Protein AF-B6QD78-F1 (afdb_monomer)

Organism: Talaromyces marneffei (strain ATCC 18224 / CBS 334.59 / QM 7333) (NCBI:txid441960)

Mean predicted aligned error: 14.7 Å

Radius of gyration: 25.16 Å; Cα contacts (8 Å, |Δi|>4): 391; chains: 1; bounding box: 84×37×62 Å

Structure (mmCIF, N/CA/C/O backbone):
data_AF-B6QD78-F1
#
_entry.id   AF-B6QD78-F1
#
loop_
_atom_site.group_PDB
_atom_site.id
_atom_site.type_symbol
_atom_site.label_atom_id
_atom_site.label_alt_id
_atom_site.label_comp_id
_atom_site.label_asym_id
_atom_site.label_entity_id
_atom_site.label_seq_id
_atom_site.pdbx_PDB_ins_code
_atom_site.Cartn_x
_atom_site.Cartn_y
_atom_site.Cartn_z
_atom_site.occupancy
_atom_site.B_iso_or_equiv
_atom_site.auth_seq_id
_atom_site.auth_comp_id
_atom_site.auth_asym_id
_atom_site.auth_atom_id
_atom_site.pdbx_PDB_model_num
ATOM 1 N N . MET A 1 1 ? -12.440 -14.877 -11.610 1.00 56.78 1 MET A N 1
ATOM 2 C CA . MET A 1 1 ? -11.998 -13.616 -10.978 1.00 56.78 1 MET A CA 1
ATOM 3 C C . MET A 1 1 ? -12.355 -12.505 -11.942 1.00 56.78 1 MET A C 1
ATOM 5 O O . MET A 1 1 ? -12.255 -12.747 -13.140 1.00 56.78 1 MET A O 1
ATOM 9 N N . SER A 1 2 ? -12.857 -11.377 -11.450 1.00 70.38 2 SER A N 1
ATOM 10 C CA . SER A 1 2 ? -13.214 -10.213 -12.270 1.00 70.38 2 SER A CA 1
ATOM 11 C C . SER A 1 2 ? -11.987 -9.721 -13.042 1.00 70.38 2 SER A C 1
ATOM 13 O O . SER A 1 2 ? -10.884 -9.752 -12.498 1.00 70.38 2 SER A O 1
ATOM 15 N N . SER A 1 3 ? -12.168 -9.298 -14.296 1.00 77.44 3 SER A N 1
ATOM 16 C CA . SER A 1 3 ? -11.103 -8.623 -15.050 1.00 77.44 3 SER A CA 1
ATOM 17 C C . SER A 1 3 ? -10.663 -7.363 -14.309 1.00 77.44 3 SER A C 1
ATOM 19 O O . SER A 1 3 ? -11.493 -6.714 -13.671 1.00 77.44 3 SER A O 1
ATOM 21 N N . LEU A 1 4 ? -9.379 -7.020 -14.403 1.00 81.19 4 LEU A N 1
ATOM 22 C CA . LEU A 1 4 ? -8.916 -5.690 -14.018 1.00 81.19 4 LEU A CA 1
ATOM 23 C C . LEU A 1 4 ? -9.192 -4.752 -15.201 1.00 81.19 4 LEU A C 1
ATOM 25 O O . LEU A 1 4 ? -8.947 -5.149 -16.335 1.00 81.19 4 LEU A O 1
ATOM 29 N N . ASP A 1 5 ? -9.720 -3.555 -14.956 1.00 80.12 5 ASP A N 1
ATOM 30 C CA . ASP A 1 5 ? -9.879 -2.505 -15.978 1.00 80.12 5 ASP A CA 1
ATOM 31 C C . ASP A 1 5 ? -8.697 -1.530 -15.875 1.00 80.12 5 ASP A C 1
ATOM 33 O O . ASP A 1 5 ? -8.872 -0.352 -15.582 1.00 80.12 5 ASP A O 1
ATOM 37 N N . LEU A 1 6 ? -7.470 -2.060 -15.989 1.00 82.56 6 LEU A N 1
ATOM 38 C CA . LEU A 1 6 ? -6.254 -1.247 -15.895 1.00 82.56 6 LEU A CA 1
ATOM 39 C C . LEU A 1 6 ? -6.146 -0.354 -17.126 1.00 82.56 6 LEU A C 1
ATOM 41 O O . LEU A 1 6 ? -5.948 -0.844 -18.241 1.00 82.56 6 LEU A O 1
ATOM 45 N N . ARG A 1 7 ? -6.240 0.953 -16.910 1.00 82.38 7 ARG A N 1
ATOM 46 C CA . ARG A 1 7 ? -6.116 1.967 -17.955 1.00 82.38 7 ARG A CA 1
ATOM 47 C C . ARG A 1 7 ? -5.254 3.127 -17.484 1.00 82.38 7 ARG A C 1
ATOM 49 O O . ARG A 1 7 ? -4.928 3.247 -16.304 1.00 82.38 7 ARG A O 1
ATOM 56 N N . ILE A 1 8 ? -4.863 3.970 -18.426 1.00 78.75 8 ILE A N 1
ATOM 57 C CA . ILE A 1 8 ? -4.278 5.271 -18.108 1.00 78.75 8 ILE A CA 1
ATOM 58 C C . ILE A 1 8 ? -5.459 6.226 -17.957 1.00 78.75 8 ILE A C 1
ATOM 60 O O . ILE A 1 8 ? -6.332 6.265 -18.819 1.00 78.75 8 ILE A O 1
ATOM 64 N N . LEU A 1 9 ? -5.548 6.887 -16.811 1.00 70.25 9 LEU A N 1
ATOM 65 C CA . LEU A 1 9 ? -6.674 7.727 -16.418 1.00 70.25 9 LEU A CA 1
ATOM 66 C C . LEU A 1 9 ? -6.659 9.075 -17.146 1.00 70.25 9 LEU A C 1
ATOM 68 O O . LEU A 1 9 ? -7.726 9.643 -17.362 1.00 70.25 9 LEU A O 1
ATOM 72 N N . ASP A 1 10 ? -5.480 9.549 -17.559 1.00 67.19 10 ASP A N 1
ATOM 73 C CA . ASP A 1 10 ? -5.314 10.698 -18.455 1.00 67.19 10 ASP A CA 1
ATOM 74 C C . ASP A 1 10 ? -4.843 10.235 -19.845 1.00 67.19 10 ASP A C 1
ATOM 76 O O . ASP A 1 10 ? -3.679 10.361 -20.220 1.00 67.19 10 ASP A O 1
ATOM 80 N N . ASP A 1 11 ? -5.752 9.618 -20.604 1.00 62.25 11 ASP A N 1
ATOM 81 C CA . ASP A 1 11 ? -5.495 9.137 -21.969 1.00 62.25 11 ASP A CA 1
ATOM 82 C C . ASP A 1 11 ? -5.741 10.202 -23.053 1.00 62.25 11 ASP A C 1
ATOM 84 O O . ASP A 1 11 ? -5.681 9.907 -24.250 1.00 62.25 11 ASP A O 1
ATOM 88 N N . THR A 1 12 ? -5.999 11.449 -22.641 1.00 55.09 12 THR A N 1
ATOM 89 C CA . THR A 1 12 ? -6.365 12.546 -23.547 1.00 55.09 12 THR A CA 1
ATOM 90 C C . THR A 1 12 ? -5.178 13.158 -24.297 1.00 55.09 12 THR A C 1
ATOM 92 O O . THR A 1 12 ? -5.379 13.956 -25.217 1.00 55.09 12 THR A O 1
ATOM 95 N N . ASP A 1 13 ? -3.951 12.758 -23.951 1.00 56.12 13 ASP A N 1
ATOM 96 C CA . ASP A 1 13 ? -2.705 13.250 -24.536 1.00 56.12 13 ASP A CA 1
ATOM 97 C C . ASP A 1 13 ? -2.011 12.171 -25.396 1.00 56.12 13 ASP A C 1
ATOM 99 O O . ASP A 1 13 ? -1.764 11.041 -24.965 1.00 56.12 13 ASP A O 1
ATOM 103 N N . ASP A 1 14 ? -1.601 12.546 -26.614 1.00 60.50 14 ASP A N 1
ATOM 104 C CA . ASP A 1 14 ? -0.802 11.719 -27.537 1.00 60.50 14 ASP A CA 1
ATOM 105 C C . ASP A 1 14 ? 0.555 11.280 -26.920 1.00 60.50 14 ASP A C 1
ATOM 107 O O . ASP A 1 14 ? 1.297 10.473 -27.496 1.00 60.50 14 ASP A O 1
ATOM 111 N N . SER A 1 15 ? 0.904 11.810 -25.742 1.00 63.06 15 SER A N 1
ATOM 112 C CA . SER A 1 15 ? 2.103 11.488 -24.970 1.00 63.06 15 SER A CA 1
ATOM 113 C C . SER A 1 15 ? 2.121 10.075 -24.371 1.00 63.06 15 SER A C 1
ATOM 115 O O . SER A 1 15 ? 3.210 9.524 -24.209 1.00 63.06 15 SER A O 1
ATOM 117 N N . VAL A 1 16 ? 0.970 9.430 -24.151 1.00 64.38 16 VAL A N 1
ATOM 118 C CA . VAL A 1 16 ? 0.870 8.090 -23.527 1.00 64.38 16 VAL A CA 1
ATOM 119 C C . VAL A 1 16 ? 1.657 7.007 -24.281 1.00 64.38 16 VAL A C 1
ATOM 121 O O . VAL A 1 16 ? 2.289 6.122 -23.691 1.00 64.38 16 VAL A O 1
ATOM 124 N N . ASN A 1 17 ? 1.648 7.085 -25.614 1.00 69.12 17 ASN A N 1
ATOM 125 C CA . ASN A 1 17 ? 2.371 6.163 -26.494 1.00 69.12 17 ASN A CA 1
ATOM 126 C C . ASN A 1 17 ? 3.716 6.724 -26.971 1.00 69.12 17 ASN A C 1
ATOM 128 O O . ASN A 1 17 ? 4.433 6.067 -27.736 1.00 69.12 17 ASN A O 1
ATOM 132 N N . LYS A 1 18 ? 4.078 7.936 -26.541 1.00 77.88 18 LYS A N 1
ATOM 133 C CA . LYS A 1 18 ? 5.330 8.570 -26.929 1.00 77.88 18 LYS A CA 1
ATOM 134 C C . LYS A 1 18 ? 6.486 7.823 -26.279 1.00 77.88 18 LYS A C 1
ATOM 136 O O . LYS A 1 18 ? 6.682 7.841 -25.069 1.00 77.88 18 LYS A O 1
ATOM 141 N N . VAL A 1 19 ? 7.290 7.183 -27.117 1.00 80.38 19 VAL A N 1
ATOM 142 C CA . VAL A 1 19 ? 8.517 6.529 -26.673 1.00 80.38 19 VAL A CA 1
ATOM 143 C C . VAL A 1 19 ? 9.616 7.581 -26.585 1.00 80.38 19 VAL A C 1
ATOM 145 O O . VAL A 1 19 ? 10.030 8.137 -27.604 1.00 80.38 19 VAL A O 1
ATOM 148 N N . ILE A 1 20 ? 10.102 7.847 -25.374 1.00 76.12 20 ILE A N 1
ATOM 149 C CA . ILE A 1 20 ? 11.312 8.645 -25.155 1.00 76.12 20 ILE A CA 1
ATOM 150 C C . ILE A 1 20 ? 12.409 7.670 -24.726 1.00 76.12 20 ILE A C 1
ATOM 152 O O . ILE A 1 20 ? 12.256 6.935 -23.755 1.00 76.12 20 ILE A O 1
ATOM 156 N N . GLY A 1 21 ? 13.514 7.602 -25.469 1.00 84.56 21 GLY A N 1
ATOM 157 C CA . GLY A 1 21 ? 14.507 6.546 -25.258 1.00 84.56 21 GLY A CA 1
ATOM 158 C C . GLY A 1 21 ? 13.891 5.157 -25.475 1.00 84.56 21 GLY A C 1
ATOM 159 O O . GLY A 1 21 ? 13.514 4.820 -26.597 1.00 84.56 21 GLY A O 1
ATOM 160 N N . ARG A 1 22 ? 13.789 4.353 -24.407 1.00 90.81 22 ARG A N 1
ATOM 161 C CA . ARG A 1 22 ? 13.167 3.012 -24.430 1.00 90.81 22 ARG A CA 1
ATOM 162 C C . ARG A 1 22 ? 11.838 2.931 -23.671 1.00 90.81 22 ARG A C 1
ATOM 164 O O . ARG A 1 22 ? 11.094 1.971 -23.876 1.00 90.81 22 ARG A O 1
ATOM 171 N N . TYR A 1 23 ? 11.539 3.929 -22.845 1.00 90.88 23 TYR A N 1
ATOM 172 C CA . TYR A 1 23 ? 10.386 3.949 -21.957 1.00 90.88 23 TYR A CA 1
ATOM 173 C C . TYR A 1 23 ? 9.146 4.560 -22.630 1.00 90.88 23 TYR A C 1
ATOM 175 O O . TYR A 1 23 ? 9.253 5.485 -23.439 1.00 90.88 23 TYR A O 1
ATOM 183 N N . SER A 1 24 ? 7.971 4.037 -22.278 1.00 90.62 24 SER A N 1
ATOM 184 C CA . SER A 1 24 ? 6.655 4.615 -22.581 1.00 90.62 24 SER A CA 1
ATOM 185 C C . SER A 1 24 ? 5.619 4.044 -21.616 1.00 90.62 24 SER A C 1
ATOM 187 O O . SER A 1 24 ? 5.622 2.824 -21.403 1.00 90.62 24 SER A O 1
ATOM 189 N N . ASP A 1 25 ? 4.698 4.873 -21.135 1.00 89.75 25 ASP A N 1
ATOM 190 C CA . ASP A 1 25 ? 3.673 4.454 -20.175 1.00 89.75 25 ASP A CA 1
ATOM 191 C C . ASP A 1 25 ? 2.744 3.384 -20.757 1.00 89.75 25 ASP A C 1
ATOM 193 O O . ASP A 1 25 ? 2.528 2.351 -20.124 1.00 89.75 25 ASP A O 1
ATOM 197 N N . GLY A 1 26 ? 2.318 3.525 -22.020 1.00 90.06 26 GLY A N 1
ATOM 198 C CA . GLY A 1 26 ? 1.477 2.523 -22.686 1.00 90.06 26 GLY A CA 1
ATOM 199 C C . GLY A 1 26 ? 2.085 1.110 -22.712 1.00 90.06 26 GLY A C 1
ATOM 200 O O . GLY A 1 26 ? 1.395 0.124 -22.453 1.00 90.06 26 GLY A O 1
ATOM 201 N N . LYS A 1 27 ? 3.402 0.980 -22.947 1.00 92.25 27 LYS A N 1
ATOM 202 C CA . LYS A 1 27 ? 4.080 -0.333 -22.887 1.00 92.25 27 LYS A CA 1
ATOM 203 C C . LYS A 1 27 ? 4.168 -0.874 -21.464 1.00 92.25 27 LYS A C 1
ATOM 205 O O . LYS A 1 27 ? 4.019 -2.079 -21.273 1.00 92.25 27 LYS A O 1
ATOM 210 N N . ALA A 1 28 ? 4.438 -0.012 -20.485 1.00 94.25 28 ALA A N 1
ATOM 211 C CA . ALA A 1 28 ? 4.500 -0.416 -19.088 1.00 94.25 28 ALA A CA 1
ATOM 212 C C . ALA A 1 28 ? 3.133 -0.924 -18.607 1.00 94.25 28 ALA A C 1
ATOM 214 O O . ALA A 1 28 ? 3.073 -2.014 -18.036 1.00 94.25 28 ALA A O 1
ATOM 215 N N . VAL A 1 29 ? 2.039 -0.226 -18.933 1.00 94.00 29 VAL A N 1
ATOM 216 C CA . VAL A 1 29 ? 0.671 -0.682 -18.637 1.00 94.00 29 VAL A CA 1
ATOM 217 C C . VAL A 1 29 ? 0.359 -1.999 -19.327 1.00 94.00 29 VAL A C 1
ATOM 219 O O . VAL A 1 29 ? -0.143 -2.905 -18.674 1.00 94.00 29 VAL A O 1
ATOM 222 N N . GLU A 1 30 ? 0.714 -2.174 -20.600 1.00 94.06 30 GLU A N 1
ATOM 223 C CA . GLU A 1 30 ? 0.465 -3.444 -21.293 1.00 94.06 30 GLU A CA 1
ATOM 224 C C . GLU A 1 30 ? 1.210 -4.624 -20.643 1.00 94.06 30 GLU A C 1
ATOM 226 O O . GLU A 1 30 ? 0.656 -5.716 -20.503 1.00 94.06 30 GLU A O 1
ATOM 231 N N . ILE A 1 31 ? 2.449 -4.417 -20.181 1.00 96.69 31 ILE A N 1
ATOM 232 C CA . ILE A 1 31 ? 3.187 -5.440 -19.425 1.00 96.69 31 ILE A CA 1
ATOM 233 C C . ILE A 1 31 ? 2.500 -5.723 -18.086 1.00 96.69 31 ILE A C 1
ATOM 235 O O . ILE A 1 31 ? 2.335 -6.890 -17.718 1.00 96.69 31 ILE A O 1
ATOM 239 N N . LEU A 1 32 ? 2.080 -4.681 -17.362 1.00 96.38 32 LEU A N 1
ATOM 240 C CA . LEU A 1 32 ? 1.350 -4.832 -16.105 1.00 96.38 32 LEU A CA 1
ATOM 241 C C . LEU A 1 32 ? 0.026 -5.563 -16.317 1.00 96.38 32 LEU A C 1
ATOM 243 O O . LEU A 1 32 ? -0.283 -6.453 -15.538 1.00 96.38 32 LEU A O 1
ATOM 247 N N . ARG A 1 33 ? -0.706 -5.276 -17.391 1.00 94.88 33 ARG A N 1
ATOM 248 C CA . ARG A 1 33 ? -1.962 -5.932 -17.757 1.00 94.88 33 ARG A CA 1
ATOM 249 C C . ARG A 1 33 ? -1.754 -7.422 -18.013 1.00 94.88 33 ARG A C 1
ATOM 251 O O . ARG A 1 33 ? -2.341 -8.255 -17.325 1.00 94.88 33 ARG A O 1
ATOM 258 N N . ARG A 1 34 ? -0.815 -7.765 -18.900 1.00 96.06 34 ARG A N 1
ATOM 259 C CA . ARG A 1 34 ? -0.434 -9.154 -19.212 1.00 96.06 34 ARG A CA 1
ATOM 260 C C . ARG A 1 34 ? 0.123 -9.929 -18.020 1.00 96.06 34 ARG A C 1
ATOM 262 O O . ARG A 1 34 ? 0.095 -11.156 -18.022 1.00 96.06 34 ARG A O 1
ATOM 269 N N . TYR A 1 35 ? 0.639 -9.241 -17.005 1.00 97.25 35 TYR A N 1
ATOM 270 C CA . TYR A 1 35 ? 1.052 -9.865 -15.755 1.00 97.25 35 TYR A CA 1
ATOM 271 C C . TYR A 1 35 ? -0.107 -9.974 -14.751 1.00 97.25 35 TYR A C 1
ATOM 273 O O . TYR A 1 35 ? -0.337 -11.047 -14.199 1.00 97.25 35 TYR A O 1
ATOM 281 N N . LEU A 1 36 ? -0.840 -8.897 -14.474 1.00 95.88 36 LEU A N 1
ATOM 282 C CA . LEU A 1 36 ? -1.764 -8.775 -13.344 1.00 95.88 36 LEU A CA 1
ATOM 283 C C . LEU A 1 36 ? -3.167 -9.317 -13.625 1.00 95.88 36 LEU A C 1
ATOM 285 O O . LEU A 1 36 ? -3.798 -9.809 -12.682 1.00 95.88 36 LEU A O 1
ATOM 289 N N . GLU A 1 37 ? -3.639 -9.274 -14.874 1.00 91.94 37 GLU A N 1
ATOM 290 C CA . GLU A 1 37 ? -4.981 -9.737 -15.234 1.00 91.94 37 GLU A CA 1
ATOM 291 C C . GLU A 1 37 ? -5.170 -11.243 -14.982 1.00 91.94 37 GLU A C 1
ATOM 293 O O . GLU A 1 37 ? -4.235 -12.044 -15.133 1.00 91.94 37 GLU A O 1
ATOM 298 N N . PRO A 1 38 ? -6.391 -11.674 -14.617 1.00 85.56 38 PRO A N 1
ATOM 299 C CA . PRO A 1 38 ? -6.733 -13.089 -14.603 1.00 85.56 38 PRO A CA 1
ATOM 300 C C . PRO A 1 38 ? -6.593 -13.688 -16.011 1.00 85.56 38 PRO A C 1
ATOM 302 O O . PRO A 1 38 ? -7.340 -13.333 -16.915 1.00 85.56 38 PRO A O 1
ATOM 305 N N . GLY A 1 39 ? -5.654 -14.618 -16.193 1.00 84.88 39 GLY A N 1
ATOM 306 C CA . GLY A 1 39 ? -5.358 -15.207 -17.507 1.00 84.88 39 GLY A CA 1
ATOM 307 C C . GLY A 1 39 ? -4.251 -14.496 -18.289 1.00 84.88 39 GLY A C 1
ATOM 308 O O . GLY A 1 39 ? -3.995 -14.875 -19.429 1.00 84.88 39 GLY A O 1
ATOM 309 N N . GLY A 1 40 ? -3.580 -13.518 -17.674 1.00 90.25 40 GLY A N 1
ATOM 310 C CA . GLY A 1 40 ? -2.341 -12.952 -18.191 1.00 90.25 40 GLY A CA 1
ATOM 311 C C . GLY A 1 40 ? -1.277 -14.023 -18.463 1.00 90.25 40 GLY A C 1
ATOM 312 O O . GLY A 1 40 ? -1.204 -15.042 -17.769 1.00 90.25 40 GLY A O 1
ATOM 313 N N . ASP A 1 41 ? -0.468 -13.802 -19.494 1.00 95.06 41 ASP A N 1
ATOM 314 C CA . ASP A 1 41 ? 0.487 -14.774 -20.028 1.00 95.06 41 ASP A CA 1
ATOM 315 C C . ASP A 1 41 ? 1.927 -14.555 -19.545 1.00 95.06 41 ASP A C 1
ATOM 317 O O . ASP A 1 41 ? 2.787 -15.398 -19.794 1.00 95.06 41 ASP A O 1
ATOM 321 N N . LEU A 1 42 ? 2.202 -13.455 -18.835 1.00 97.50 42 LEU A N 1
ATOM 322 C CA . LEU A 1 42 ? 3.537 -13.167 -18.322 1.00 97.50 42 LEU A CA 1
ATOM 323 C C . LEU A 1 42 ? 3.755 -13.756 -16.930 1.00 97.50 42 LEU A C 1
ATOM 325 O O . LEU A 1 42 ? 3.010 -13.502 -15.978 1.00 97.50 42 LEU A O 1
ATOM 329 N N . SER A 1 43 ? 4.871 -14.465 -16.771 1.00 97.12 43 SER A N 1
ATOM 330 C CA . SER A 1 43 ? 5.432 -14.729 -15.453 1.00 97.12 43 SER A CA 1
ATOM 331 C C . SER A 1 43 ? 6.001 -13.447 -14.844 1.00 97.12 43 SER A C 1
ATOM 333 O O . SER A 1 43 ? 6.375 -12.493 -15.526 1.00 97.12 43 SER A O 1
ATOM 335 N N . ILE A 1 44 ? 6.150 -13.441 -13.522 1.00 97.12 44 ILE A N 1
ATOM 336 C CA . ILE A 1 44 ? 6.790 -12.329 -12.817 1.00 97.12 44 ILE A CA 1
ATOM 337 C C . ILE A 1 44 ? 8.241 -12.091 -13.280 1.00 97.12 44 ILE A C 1
ATOM 339 O O . ILE A 1 44 ? 8.680 -10.951 -13.291 1.00 97.12 44 ILE A O 1
ATOM 343 N N . GLY A 1 45 ? 8.978 -13.131 -13.694 1.00 97.50 45 GLY A N 1
ATOM 344 C CA . GLY A 1 45 ? 10.344 -12.976 -14.209 1.00 97.50 45 GLY A CA 1
ATOM 345 C C . GLY A 1 45 ? 10.382 -12.291 -15.575 1.00 97.50 45 GLY A C 1
ATOM 346 O O . GLY A 1 45 ? 11.209 -11.408 -15.797 1.00 97.50 45 GLY A O 1
ATOM 347 N N . GLU A 1 46 ? 9.456 -12.651 -16.465 1.00 98.12 46 GLU A N 1
ATOM 348 C CA . GLU A 1 46 ? 9.316 -12.012 -17.777 1.00 98.12 46 GLU A CA 1
ATOM 349 C C . GLU A 1 46 ? 8.846 -10.565 -17.639 1.00 98.12 46 GLU A C 1
ATOM 351 O O . GLU A 1 46 ? 9.444 -9.680 -18.243 1.00 98.12 46 GLU A O 1
ATOM 356 N N . ALA A 1 47 ? 7.848 -10.303 -16.789 1.00 98.12 47 ALA A N 1
ATOM 357 C CA . ALA A 1 47 ? 7.376 -8.949 -16.512 1.00 98.12 47 ALA A CA 1
ATOM 358 C C . ALA A 1 47 ? 8.483 -8.066 -15.910 1.00 98.12 47 ALA A C 1
ATOM 360 O O . ALA A 1 47 ? 8.691 -6.949 -16.377 1.00 98.12 47 ALA A O 1
ATOM 361 N N . THR A 1 48 ? 9.244 -8.576 -14.927 1.00 97.69 48 THR A N 1
ATOM 362 C CA . THR A 1 48 ? 10.405 -7.863 -14.364 1.00 97.69 48 THR A CA 1
ATOM 363 C C . THR A 1 48 ? 11.414 -7.518 -15.452 1.00 97.69 48 THR A C 1
ATOM 365 O O . THR A 1 48 ? 11.848 -6.374 -15.521 1.00 97.69 48 THR A O 1
ATOM 368 N N . LYS A 1 49 ? 11.772 -8.481 -16.310 1.00 97.19 49 LYS A N 1
ATOM 369 C CA . LYS A 1 49 ? 12.748 -8.258 -17.378 1.00 97.19 49 LYS A CA 1
ATOM 370 C C . LYS A 1 49 ? 12.260 -7.219 -18.389 1.00 97.19 49 LYS A C 1
ATOM 372 O O . LYS A 1 49 ? 13.009 -6.314 -18.726 1.00 97.19 49 LYS A O 1
ATOM 377 N N . LEU A 1 50 ? 11.013 -7.331 -18.847 1.00 97.62 50 LEU A N 1
ATOM 378 C CA . LEU A 1 50 ? 10.447 -6.406 -19.830 1.00 97.62 50 LEU A CA 1
ATOM 379 C C . LEU A 1 50 ? 10.382 -4.971 -19.296 1.00 97.62 50 LEU A C 1
ATOM 381 O O . LEU A 1 50 ? 10.686 -4.043 -20.037 1.00 97.62 50 LEU A O 1
ATOM 385 N N . ILE A 1 51 ? 10.026 -4.787 -18.021 1.00 96.69 51 ILE A N 1
ATOM 386 C CA . ILE A 1 51 ? 10.056 -3.466 -17.381 1.00 96.69 51 ILE A CA 1
ATOM 387 C C . ILE A 1 51 ? 11.499 -2.972 -17.256 1.00 96.69 51 ILE A C 1
ATOM 389 O O . ILE A 1 51 ? 11.795 -1.868 -17.702 1.00 96.69 51 ILE A O 1
ATOM 393 N N . ASP A 1 52 ? 12.409 -3.789 -16.719 1.00 95.38 52 ASP A N 1
ATOM 394 C CA . ASP A 1 52 ? 13.816 -3.413 -16.547 1.00 95.38 52 ASP A CA 1
ATOM 395 C C . ASP A 1 52 ? 14.488 -3.002 -17.867 1.00 95.38 52 ASP A C 1
ATOM 397 O O . ASP A 1 52 ? 15.195 -1.994 -17.918 1.00 95.38 52 ASP A O 1
ATOM 401 N N . ASP A 1 53 ? 14.240 -3.739 -18.952 1.00 95.44 53 ASP A N 1
ATOM 402 C CA . ASP A 1 53 ? 14.799 -3.477 -20.284 1.00 95.44 53 ASP A CA 1
ATOM 403 C C . ASP A 1 53 ? 14.366 -2.104 -20.842 1.00 95.44 53 ASP A C 1
ATOM 405 O O . ASP A 1 53 ? 15.110 -1.476 -21.607 1.00 95.44 53 ASP A O 1
ATOM 409 N N . MET A 1 54 ? 13.192 -1.603 -20.438 1.00 94.62 54 MET A N 1
ATOM 410 C CA . MET A 1 54 ? 12.692 -0.284 -20.840 1.00 94.62 54 MET A CA 1
ATOM 411 C C . MET A 1 54 ? 13.266 0.865 -20.013 1.00 94.62 54 MET A C 1
ATOM 413 O O . MET A 1 54 ? 13.324 1.987 -20.517 1.00 94.62 54 MET A O 1
ATOM 417 N N . LEU A 1 55 ? 13.677 0.612 -18.769 1.00 92.62 55 LEU A N 1
ATOM 418 C CA . LEU A 1 55 ? 14.167 1.662 -17.881 1.00 92.62 55 LEU A CA 1
ATOM 419 C C . LEU A 1 55 ? 15.532 2.212 -18.343 1.00 92.62 55 LEU A C 1
ATOM 421 O O . LEU A 1 55 ? 16.355 1.475 -18.917 1.00 92.62 55 LEU A O 1
ATOM 425 N N . PRO A 1 56 ? 15.792 3.512 -18.113 1.00 91.44 56 PRO A N 1
ATOM 426 C CA . PRO A 1 56 ? 17.092 4.108 -18.385 1.00 91.44 56 PRO A CA 1
ATOM 427 C C . PRO A 1 56 ? 18.166 3.500 -17.478 1.00 91.44 56 PRO A C 1
ATOM 429 O O . PRO A 1 56 ? 17.919 3.129 -16.331 1.00 91.44 56 PRO A O 1
ATOM 432 N N . SER A 1 57 ? 19.380 3.390 -18.003 1.00 88.88 57 SER A N 1
ATOM 433 C CA . SER A 1 57 ? 20.557 2.992 -17.237 1.00 88.88 57 SER A CA 1
ATOM 434 C C . SER A 1 57 ? 21.116 4.185 -16.444 1.00 88.88 57 SER A C 1
ATOM 436 O O . SER A 1 57 ? 20.852 5.341 -16.788 1.00 88.88 57 SER A O 1
ATOM 438 N N . PRO A 1 58 ? 21.923 3.960 -15.390 1.00 83.31 58 PRO A N 1
ATOM 439 C CA . PRO A 1 58 ? 22.476 5.049 -14.578 1.00 83.31 58 PRO A CA 1
ATOM 440 C C . PRO A 1 58 ? 23.334 6.067 -15.351 1.00 83.31 58 PRO A C 1
ATOM 442 O O . PRO A 1 58 ? 23.497 7.203 -14.907 1.00 83.31 58 PRO A O 1
ATOM 445 N N . ASP A 1 59 ? 23.898 5.677 -16.494 1.00 84.25 59 ASP A N 1
ATOM 446 C CA . ASP A 1 59 ? 24.662 6.541 -17.397 1.00 84.25 59 ASP A CA 1
ATOM 447 C C . ASP A 1 59 ? 23.782 7.420 -18.305 1.00 84.25 59 ASP A C 1
ATOM 449 O O . ASP A 1 59 ? 24.235 8.471 -18.756 1.00 84.25 59 ASP A O 1
ATOM 453 N N . GLU A 1 60 ? 22.507 7.072 -18.495 1.00 87.00 60 GLU A N 1
ATOM 454 C CA . GLU A 1 60 ? 21.536 7.815 -19.309 1.00 87.00 60 GLU A CA 1
ATOM 455 C C . GLU A 1 60 ? 20.834 8.914 -18.490 1.00 87.00 60 GLU A C 1
ATOM 457 O O . GLU A 1 60 ? 19.608 8.951 -18.385 1.00 87.00 60 GLU A O 1
ATOM 462 N N . ARG A 1 61 ? 21.616 9.819 -17.884 1.00 82.12 61 ARG A N 1
ATOM 463 C CA . ARG A 1 61 ? 21.119 10.831 -16.925 1.00 82.12 61 ARG A CA 1
ATOM 464 C C . ARG A 1 61 ? 19.995 11.714 -17.464 1.00 82.12 61 ARG A C 1
ATOM 466 O O . ARG A 1 61 ? 19.057 12.011 -16.732 1.00 82.12 61 ARG A O 1
ATOM 473 N N . ASP A 1 62 ? 20.055 12.086 -18.741 1.00 86.50 62 ASP A N 1
ATOM 474 C CA . ASP A 1 62 ? 19.032 12.923 -19.386 1.00 86.50 62 ASP A CA 1
ATOM 475 C C . ASP A 1 62 ? 17.658 12.229 -19.466 1.00 86.50 62 ASP A C 1
ATOM 477 O O . ASP A 1 62 ? 16.649 12.876 -19.737 1.00 86.50 62 ASP A O 1
ATOM 481 N N . LEU A 1 63 ? 17.605 10.915 -19.219 1.00 87.50 63 LEU A N 1
ATOM 482 C CA . LEU A 1 63 ? 16.392 10.101 -19.219 1.00 87.50 63 LEU A CA 1
ATOM 483 C C . LEU A 1 63 ? 15.913 9.727 -17.806 1.00 87.50 63 LEU A C 1
ATOM 485 O O . LEU A 1 63 ? 14.894 9.057 -17.682 1.00 87.50 63 LEU A O 1
ATOM 489 N N . HIS A 1 64 ? 16.589 10.150 -16.728 1.00 84.75 64 HIS A N 1
ATOM 490 C CA . HIS A 1 64 ? 16.252 9.725 -15.352 1.00 84.75 64 HIS A CA 1
ATOM 491 C C . HIS A 1 64 ? 14.862 10.165 -14.882 1.00 84.75 64 HIS A C 1
ATOM 493 O O . HIS A 1 64 ? 14.263 9.484 -14.055 1.00 84.75 64 HIS A O 1
ATOM 499 N N . PHE A 1 65 ? 14.284 11.214 -15.475 1.00 83.69 65 PHE A N 1
ATOM 500 C CA . PHE A 1 65 ? 12.887 11.590 -15.225 1.00 83.69 65 PHE A CA 1
ATOM 501 C C . PHE A 1 65 ? 11.898 10.436 -15.501 1.00 83.69 65 PHE A C 1
ATOM 503 O O . PHE A 1 65 ? 10.832 10.377 -14.897 1.00 83.69 65 PHE A O 1
ATOM 510 N N . GLN A 1 66 ? 12.265 9.470 -16.354 1.00 88.31 66 GLN A N 1
ATOM 511 C CA . GLN A 1 66 ? 11.457 8.283 -16.655 1.00 88.31 66 GLN A CA 1
ATOM 512 C C . GLN A 1 66 ? 11.292 7.344 -15.457 1.00 88.31 66 GLN A C 1
ATOM 514 O O . GLN A 1 66 ? 10.301 6.622 -15.391 1.00 88.31 66 GLN A O 1
ATOM 519 N N . LEU A 1 67 ? 12.231 7.355 -14.505 1.00 89.12 67 LEU A N 1
ATOM 520 C CA . LEU A 1 67 ? 12.095 6.602 -13.256 1.00 89.12 67 LEU A CA 1
ATOM 521 C C . LEU A 1 67 ? 10.976 7.192 -12.388 1.00 89.12 67 LEU A C 1
ATOM 523 O O . LEU A 1 67 ? 10.198 6.446 -11.796 1.00 89.12 67 LEU A O 1
ATOM 527 N N . GLY A 1 68 ? 10.865 8.526 -12.370 1.00 86.62 68 GLY A N 1
ATOM 528 C CA . GLY A 1 68 ? 9.750 9.245 -11.753 1.00 86.62 68 GLY A CA 1
ATOM 529 C C . GLY A 1 68 ? 8.423 8.932 -12.445 1.00 86.62 68 GLY A C 1
ATOM 530 O O . GLY A 1 68 ? 7.481 8.521 -11.776 1.00 86.62 68 GLY A O 1
ATOM 531 N N . ASN A 1 69 ? 8.375 9.007 -13.782 1.00 88.69 69 ASN A N 1
ATOM 532 C CA . ASN A 1 69 ? 7.172 8.663 -14.555 1.00 88.69 69 ASN A CA 1
ATOM 533 C C . ASN A 1 69 ? 6.705 7.228 -14.284 1.00 88.69 69 ASN A C 1
ATOM 535 O O . ASN A 1 69 ? 5.529 7.005 -14.011 1.00 88.69 69 ASN A O 1
ATOM 539 N N . PHE A 1 70 ? 7.630 6.262 -14.283 1.00 91.56 70 PHE A N 1
ATOM 540 C CA . PHE A 1 70 ? 7.312 4.879 -13.931 1.00 91.56 70 PHE A CA 1
ATOM 541 C C . PHE A 1 70 ? 6.776 4.756 -12.502 1.00 91.56 70 PHE A C 1
ATOM 543 O O . PHE A 1 70 ? 5.887 3.942 -12.240 1.00 91.56 70 PHE A O 1
ATOM 550 N N . GLY A 1 71 ? 7.292 5.566 -11.576 1.00 91.62 71 GLY A N 1
ATOM 551 C CA . GLY A 1 71 ? 6.796 5.610 -10.211 1.00 91.62 71 GLY A CA 1
ATOM 552 C C . GLY A 1 71 ? 5.367 6.141 -10.106 1.00 91.62 71 GLY A C 1
ATOM 553 O O . GLY A 1 71 ? 4.530 5.479 -9.495 1.00 91.62 71 GLY A O 1
ATOM 554 N N . CYS A 1 72 ? 5.062 7.258 -10.767 1.00 90.25 72 CYS A N 1
ATOM 555 C CA . CYS A 1 72 ? 3.704 7.803 -10.852 1.00 90.25 72 CYS A CA 1
ATOM 556 C C . CYS A 1 72 ? 2.740 6.804 -11.503 1.00 90.25 72 CYS A C 1
ATOM 558 O O . CYS A 1 72 ? 1.702 6.491 -10.924 1.00 90.25 72 CYS A O 1
ATOM 560 N N . LEU A 1 73 ? 3.125 6.214 -12.640 1.00 92.19 73 LEU A N 1
ATOM 561 C CA . LEU A 1 73 ? 2.327 5.196 -13.323 1.00 92.19 73 LEU A CA 1
ATOM 562 C C . LEU A 1 73 ? 2.057 3.994 -12.412 1.00 92.19 73 LEU A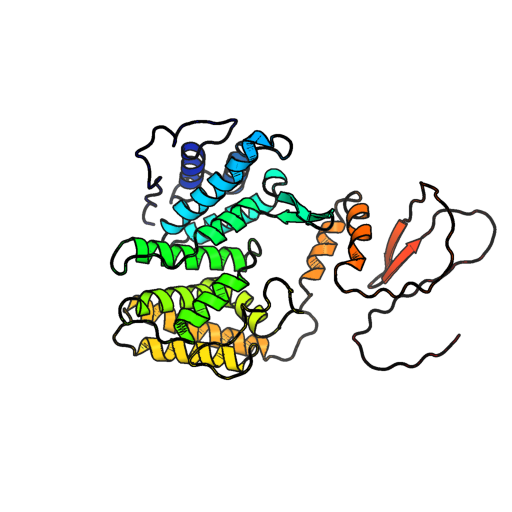 C 1
ATOM 564 O O . LEU A 1 73 ? 0.953 3.464 -12.369 1.00 92.19 73 LEU A O 1
ATOM 568 N N . THR A 1 74 ? 3.056 3.556 -11.646 1.00 93.81 74 THR A N 1
ATOM 569 C CA . THR A 1 74 ? 2.897 2.448 -10.699 1.00 93.81 74 THR A CA 1
ATOM 570 C C . THR A 1 74 ? 1.801 2.737 -9.672 1.00 93.81 74 THR A C 1
ATOM 572 O O . THR A 1 74 ? 0.994 1.852 -9.384 1.00 93.81 74 THR A O 1
ATOM 575 N N . LEU A 1 75 ? 1.747 3.959 -9.138 1.00 92.94 75 LEU A N 1
ATOM 576 C CA . LEU A 1 75 ? 0.715 4.377 -8.186 1.00 92.94 75 LEU A CA 1
ATOM 577 C C . LEU A 1 75 ? -0.650 4.498 -8.867 1.00 92.94 75 LEU A C 1
ATOM 579 O O . LEU A 1 75 ? -1.635 3.951 -8.372 1.00 92.94 75 LEU A O 1
ATOM 583 N N . GLU A 1 76 ? -0.691 5.086 -10.059 1.00 92.12 76 GLU A N 1
ATOM 584 C CA . GLU A 1 76 ? -1.899 5.187 -10.874 1.00 92.12 76 GLU A CA 1
ATOM 585 C C . GLU A 1 76 ? -2.520 3.817 -11.193 1.00 92.12 76 GLU A C 1
ATOM 587 O O . GLU A 1 76 ? -3.740 3.653 -11.172 1.00 92.12 76 GLU A O 1
ATOM 592 N N . GLN A 1 77 ? -1.701 2.801 -11.461 1.00 94.31 77 GLN A N 1
ATOM 593 C CA . GLN A 1 77 ? -2.196 1.441 -11.673 1.00 94.31 77 GLN A CA 1
ATOM 594 C C . GLN A 1 77 ? -2.581 0.767 -10.350 1.00 94.31 77 GLN A C 1
ATOM 596 O O . GLN A 1 77 ? -3.544 0.005 -10.298 1.00 94.31 77 GLN A O 1
ATOM 601 N N . ALA A 1 78 ? -1.864 1.043 -9.258 1.00 95.12 78 ALA A N 1
ATOM 602 C CA . ALA A 1 78 ? -2.150 0.449 -7.956 1.00 95.12 78 ALA A CA 1
ATOM 603 C C . ALA A 1 78 ? -3.501 0.895 -7.376 1.00 95.12 78 ALA A C 1
ATOM 605 O O . ALA A 1 78 ? -4.202 0.063 -6.796 1.00 95.12 78 ALA A O 1
ATOM 606 N N . GLN A 1 79 ? -3.888 2.162 -7.561 1.00 93.12 79 GLN A N 1
ATOM 607 C CA . GLN A 1 79 ? -5.175 2.680 -7.080 1.00 93.12 79 GLN A CA 1
ATOM 608 C C . GLN A 1 79 ? -6.383 2.049 -7.785 1.00 93.12 79 GLN A C 1
ATOM 610 O O . GLN A 1 79 ? -7.446 1.910 -7.183 1.00 93.12 79 GLN A O 1
ATOM 615 N N . GLN A 1 80 ? -6.214 1.610 -9.035 1.00 93.94 80 GLN A N 1
ATOM 616 C CA . GLN A 1 80 ? -7.264 0.957 -9.823 1.00 93.94 80 GLN A CA 1
ATOM 617 C C . GLN A 1 80 ? -7.486 -0.510 -9.423 1.00 93.94 80 GLN A C 1
ATOM 619 O O . GLN A 1 80 ? -8.497 -1.108 -9.789 1.00 93.94 80 GLN A O 1
ATOM 624 N N . ILE A 1 81 ? -6.559 -1.116 -8.674 1.00 95.94 81 ILE A N 1
ATOM 625 C CA . ILE A 1 81 ? -6.674 -2.506 -8.225 1.00 95.94 81 ILE A CA 1
ATOM 626 C C . ILE A 1 81 ? -7.332 -2.523 -6.840 1.00 95.94 81 ILE A C 1
ATOM 628 O O . ILE A 1 81 ? -6.718 -2.031 -5.889 1.00 95.94 81 ILE A O 1
ATOM 632 N N . PRO A 1 82 ? -8.517 -3.149 -6.682 1.00 95.88 82 PRO A N 1
ATOM 633 C CA . PRO A 1 82 ? -9.180 -3.247 -5.388 1.00 95.88 82 PRO A CA 1
ATOM 634 C C . PRO A 1 82 ? -8.275 -3.861 -4.320 1.00 95.88 82 PRO A C 1
ATOM 636 O O . PRO A 1 82 ? -7.551 -4.829 -4.584 1.00 95.88 82 PRO A O 1
ATOM 639 N N . TYR A 1 83 ? -8.340 -3.327 -3.101 1.00 96.12 83 TYR A N 1
ATOM 640 C CA . TYR A 1 83 ? -7.449 -3.729 -2.015 1.00 96.12 83 TYR A CA 1
ATOM 641 C C . TYR A 1 83 ? -7.548 -5.210 -1.628 1.00 96.12 83 TYR A C 1
ATOM 643 O O . TYR A 1 83 ? -6.616 -5.769 -1.048 1.00 96.12 83 TYR A O 1
ATOM 651 N N . ASP A 1 84 ? -8.674 -5.861 -1.901 1.00 94.94 84 ASP A N 1
ATOM 652 C CA . ASP A 1 84 ? -8.925 -7.273 -1.625 1.00 94.94 84 ASP A CA 1
ATOM 653 C C . ASP A 1 84 ? -8.585 -8.179 -2.819 1.00 94.94 84 ASP A C 1
ATOM 655 O O . ASP A 1 84 ? -8.536 -9.406 -2.684 1.00 94.94 84 ASP A O 1
ATOM 659 N N . HIS A 1 85 ? -8.275 -7.593 -3.978 1.00 95.88 85 HIS A N 1
ATOM 660 C CA . HIS A 1 85 ? -7.937 -8.338 -5.174 1.00 95.88 85 HIS A CA 1
ATOM 661 C C . HIS A 1 85 ? -6.497 -8.888 -5.098 1.00 95.88 85 HIS A C 1
ATOM 663 O O . HIS A 1 85 ? -5.540 -8.137 -4.872 1.00 95.88 85 HIS A O 1
ATOM 669 N N . PRO A 1 86 ? -6.264 -10.189 -5.373 1.00 94.38 86 PRO A N 1
ATOM 670 C CA . PRO A 1 86 ? -4.927 -10.788 -5.282 1.00 94.38 86 PRO A CA 1
ATOM 671 C C . PRO A 1 86 ? -3.866 -10.152 -6.187 1.00 94.38 86 PRO A C 1
ATOM 673 O O . PRO A 1 86 ? -2.671 -10.249 -5.892 1.00 94.38 86 PRO A O 1
ATOM 676 N N . ALA A 1 87 ? -4.275 -9.477 -7.266 1.00 96.69 87 ALA A N 1
ATOM 677 C CA . ALA A 1 87 ? -3.348 -8.740 -8.124 1.00 96.69 87 ALA A CA 1
ATOM 678 C C . ALA A 1 87 ? -2.585 -7.641 -7.374 1.00 96.69 87 ALA A C 1
ATOM 680 O O . ALA A 1 87 ? -1.430 -7.406 -7.709 1.00 96.69 87 ALA A O 1
ATOM 681 N N . GLN A 1 88 ? -3.151 -7.042 -6.322 1.00 95.56 88 GLN A N 1
ATOM 682 C CA . GLN A 1 88 ? -2.475 -5.970 -5.591 1.00 95.56 88 GLN A CA 1
ATOM 683 C C . GLN A 1 88 ? -1.189 -6.476 -4.910 1.00 95.56 88 GLN A C 1
ATOM 685 O O . GLN A 1 88 ? -0.123 -5.873 -5.026 1.00 95.56 88 GLN A O 1
ATOM 690 N N . MET A 1 89 ? -1.238 -7.661 -4.287 1.00 96.31 89 MET A N 1
ATOM 691 C CA . MET A 1 89 ? -0.043 -8.312 -3.729 1.00 96.31 89 MET A CA 1
ATOM 692 C C . MET A 1 89 ? 0.896 -8.844 -4.825 1.00 96.31 89 MET A C 1
ATOM 694 O O . MET A 1 89 ? 2.118 -8.796 -4.676 1.00 96.31 89 MET A O 1
ATOM 698 N N . ARG A 1 90 ? 0.359 -9.345 -5.948 1.00 97.00 90 ARG A N 1
ATOM 699 C CA . ARG A 1 90 ? 1.192 -9.751 -7.098 1.00 97.00 90 ARG A CA 1
ATOM 700 C C . ARG A 1 90 ? 1.981 -8.573 -7.663 1.00 97.00 90 ARG A C 1
ATOM 702 O O . ARG A 1 90 ? 3.132 -8.770 -8.057 1.00 97.00 90 ARG A O 1
ATOM 709 N N . PHE A 1 91 ? 1.383 -7.385 -7.676 1.00 97.81 91 PHE A N 1
ATOM 710 C CA . PHE A 1 91 ? 2.022 -6.158 -8.120 1.00 97.81 91 PHE A CA 1
ATOM 711 C C . PHE A 1 91 ? 3.117 -5.713 -7.144 1.00 97.81 91 PHE A C 1
ATOM 713 O O . PHE A 1 91 ? 4.255 -5.511 -7.558 1.00 97.81 91 PHE A O 1
ATOM 720 N N . ALA A 1 92 ? 2.840 -5.713 -5.838 1.00 97.38 92 ALA A N 1
ATOM 721 C CA . ALA A 1 92 ? 3.845 -5.406 -4.817 1.00 97.38 92 ALA A CA 1
ATOM 722 C C . ALA A 1 92 ? 5.079 -6.334 -4.915 1.00 97.38 92 ALA A C 1
ATOM 724 O O . ALA A 1 92 ? 6.222 -5.889 -4.845 1.00 97.38 92 ALA A O 1
ATOM 725 N N . ARG A 1 93 ? 4.871 -7.631 -5.190 1.00 96.94 93 ARG A N 1
ATOM 726 C CA . ARG A 1 93 ? 5.963 -8.599 -5.426 1.00 96.94 93 ARG A CA 1
ATOM 727 C C . ARG A 1 93 ? 6.751 -8.352 -6.714 1.00 96.94 93 ARG A C 1
ATOM 729 O O . ARG A 1 93 ? 7.929 -8.705 -6.775 1.00 96.94 93 ARG A O 1
ATOM 736 N N . LEU A 1 94 ? 6.122 -7.796 -7.751 1.00 97.81 94 LEU A N 1
ATOM 737 C CA . LEU A 1 94 ? 6.827 -7.385 -8.967 1.00 97.81 94 LEU A CA 1
ATOM 738 C C . LEU A 1 94 ? 7.786 -6.233 -8.652 1.00 97.81 94 LEU A C 1
ATOM 740 O O . LEU A 1 94 ? 8.954 -6.312 -9.028 1.00 97.81 94 LEU A O 1
ATOM 744 N N . LEU A 1 95 ? 7.330 -5.233 -7.889 1.00 96.25 95 LEU A N 1
ATOM 745 C CA . LEU A 1 95 ? 8.185 -4.141 -7.416 1.00 96.25 95 LEU A CA 1
ATOM 746 C C . LEU A 1 95 ? 9.315 -4.647 -6.515 1.00 96.25 95 LEU A C 1
ATOM 748 O O . LEU A 1 95 ? 10.452 -4.221 -6.680 1.00 96.25 95 LEU A O 1
ATOM 752 N N . GLN A 1 96 ? 9.050 -5.631 -5.651 1.00 95.12 96 GLN A N 1
ATOM 753 C CA . GLN A 1 96 ? 10.093 -6.264 -4.836 1.00 95.12 96 GLN A CA 1
ATOM 754 C C . GLN A 1 96 ? 11.209 -6.889 -5.689 1.00 95.12 96 GLN A C 1
ATOM 756 O O . GLN A 1 96 ? 12.383 -6.866 -5.320 1.00 95.12 96 GLN A O 1
ATOM 761 N N . ARG A 1 97 ? 10.863 -7.472 -6.846 1.00 94.69 97 ARG A N 1
ATOM 762 C CA . ARG A 1 97 ? 11.869 -7.971 -7.793 1.00 94.69 97 ARG A CA 1
ATOM 763 C C . ARG A 1 97 ? 12.594 -6.830 -8.502 1.00 94.69 97 ARG A C 1
ATOM 765 O O . ARG A 1 97 ? 13.814 -6.897 -8.624 1.00 94.69 97 ARG A O 1
ATOM 772 N N . LEU A 1 98 ? 11.863 -5.808 -8.944 1.00 93.56 98 LEU A N 1
ATOM 773 C CA . LEU A 1 98 ? 12.422 -4.644 -9.634 1.00 93.56 98 LEU A CA 1
ATOM 774 C C . LEU A 1 98 ? 13.376 -3.833 -8.749 1.00 93.56 98 LEU A C 1
ATOM 776 O O . LEU A 1 98 ? 14.391 -3.371 -9.252 1.00 93.56 98 LEU A O 1
ATOM 780 N N . GLN A 1 99 ? 13.146 -3.760 -7.435 1.00 90.19 99 GLN A N 1
ATOM 781 C CA . GLN A 1 99 ? 14.039 -3.109 -6.461 1.00 90.19 99 GLN A CA 1
ATOM 782 C C . GLN A 1 99 ? 15.492 -3.621 -6.538 1.00 90.19 99 GLN A C 1
ATOM 784 O O . GLN A 1 99 ? 16.442 -2.905 -6.220 1.00 90.19 99 GLN A O 1
ATOM 789 N N . ARG A 1 100 ? 15.691 -4.864 -6.995 1.00 89.00 100 ARG A N 1
ATOM 790 C CA . ARG A 1 100 ? 17.021 -5.469 -7.178 1.00 89.00 100 ARG A CA 1
ATOM 791 C C . ARG A 1 100 ? 17.743 -4.978 -8.433 1.00 89.00 100 ARG A C 1
ATOM 793 O O . ARG A 1 100 ? 18.932 -5.251 -8.585 1.00 89.00 100 ARG A O 1
ATOM 800 N N . SER A 1 101 ? 17.052 -4.287 -9.336 1.00 88.44 101 SER A N 1
ATOM 801 C CA . SER A 1 101 ? 17.667 -3.678 -10.507 1.00 88.44 101 SER A CA 1
ATOM 802 C C . SER A 1 101 ? 18.574 -2.530 -10.094 1.00 88.44 101 SER A C 1
ATOM 804 O O . SER A 1 101 ? 18.160 -1.603 -9.404 1.00 88.44 101 SER A O 1
ATOM 806 N N . TYR A 1 102 ? 19.810 -2.541 -10.585 1.00 86.38 102 TYR A N 1
ATOM 807 C CA . TYR A 1 102 ? 20.737 -1.428 -10.394 1.00 86.38 102 TYR A CA 1
ATOM 808 C C . TYR A 1 102 ? 20.273 -0.138 -11.098 1.00 86.38 102 TYR A C 1
ATOM 810 O O . TYR A 1 102 ? 20.792 0.925 -10.779 1.00 86.38 102 TYR A O 1
ATOM 818 N N . LYS A 1 103 ? 19.319 -0.214 -12.042 1.00 89.38 103 LYS A N 1
ATOM 819 C CA . LYS A 1 103 ? 18.763 0.949 -12.757 1.00 89.38 103 LYS A CA 1
ATOM 820 C C . LYS A 1 103 ? 17.813 1.774 -11.893 1.00 89.38 103 LYS A C 1
ATOM 822 O O . LYS A 1 103 ? 17.707 2.976 -12.082 1.00 89.38 103 LYS A O 1
ATOM 827 N N . LEU A 1 104 ? 17.145 1.125 -10.940 1.00 83.75 104 LEU A N 1
ATOM 828 C CA . LEU A 1 104 ? 16.205 1.758 -10.010 1.00 83.75 104 LEU A CA 1
ATOM 829 C C . LEU A 1 104 ? 16.876 2.237 -8.719 1.00 83.75 104 LEU A C 1
ATOM 831 O O . LEU A 1 104 ? 16.202 2.696 -7.800 1.00 83.75 104 LEU A O 1
ATOM 835 N N . ASN A 1 105 ? 18.198 2.104 -8.627 1.00 80.25 105 ASN A N 1
ATOM 836 C CA . ASN A 1 105 ? 18.954 2.438 -7.436 1.00 80.25 105 ASN A CA 1
ATOM 837 C C . ASN A 1 105 ? 19.957 3.544 -7.764 1.00 80.25 105 ASN A C 1
ATOM 839 O O . ASN A 1 105 ? 20.830 3.386 -8.616 1.00 80.25 105 ASN A O 1
ATOM 843 N N . GLU A 1 106 ? 19.828 4.668 -7.070 1.00 70.00 106 GLU A N 1
ATOM 844 C CA . GLU A 1 106 ? 20.624 5.865 -7.314 1.00 70.00 106 GLU A CA 1
ATOM 845 C C . GLU A 1 106 ? 21.699 6.033 -6.237 1.00 70.00 106 GLU A C 1
ATOM 847 O O . GLU A 1 106 ? 21.561 5.576 -5.102 1.00 70.00 106 GLU A O 1
ATOM 852 N N . ILE A 1 107 ? 22.794 6.707 -6.593 1.00 68.88 107 ILE A N 1
ATOM 853 C CA . ILE A 1 107 ? 23.765 7.194 -5.612 1.00 68.88 107 ILE A CA 1
ATOM 854 C C . ILE A 1 107 ? 23.513 8.690 -5.443 1.00 68.88 107 ILE A C 1
ATOM 856 O O . ILE A 1 107 ? 23.951 9.489 -6.271 1.00 68.88 107 ILE A O 1
ATOM 860 N N . CYS A 1 108 ? 22.822 9.059 -4.372 1.00 63.69 108 CYS A N 1
ATOM 861 C CA . CYS A 1 108 ? 22.562 10.447 -4.015 1.00 63.69 108 CYS A CA 1
ATOM 862 C C . CYS A 1 108 ? 23.779 11.026 -3.284 1.00 63.69 108 CYS A C 1
ATOM 864 O O . CYS A 1 108 ? 24.377 10.359 -2.439 1.00 63.69 108 CYS A O 1
ATOM 866 N N . CYS A 1 109 ? 24.154 12.267 -3.587 1.00 62.06 109 CYS A N 1
ATOM 867 C CA . CYS A 1 109 ? 25.133 13.001 -2.788 1.00 62.06 109 CYS A CA 1
ATOM 868 C C . CYS A 1 109 ? 24.389 13.839 -1.744 1.00 62.06 109 CYS A C 1
ATOM 870 O O . CYS A 1 109 ? 23.457 14.551 -2.102 1.00 62.06 109 CYS A O 1
ATOM 872 N N . THR A 1 110 ? 24.800 13.776 -0.481 1.00 65.31 110 THR A N 1
ATOM 873 C CA . THR A 1 110 ? 24.335 14.707 0.552 1.00 65.31 110 THR A CA 1
ATOM 874 C C . THR A 1 110 ? 25.004 16.064 0.383 1.00 65.31 110 THR A C 1
ATOM 876 O O . THR A 1 110 ? 26.073 16.167 -0.228 1.00 65.31 110 THR A O 1
ATOM 879 N N . ASP A 1 111 ? 24.421 17.092 0.999 1.00 63.00 111 ASP A N 1
ATOM 880 C CA . ASP A 1 111 ? 24.998 18.442 1.063 1.00 63.00 111 ASP A CA 1
ATOM 881 C C . ASP A 1 111 ? 26.398 18.453 1.706 1.00 63.00 111 ASP A C 1
ATOM 883 O O . ASP A 1 111 ? 27.243 19.291 1.396 1.00 63.00 111 ASP A O 1
ATOM 887 N N . GLU A 1 112 ? 26.680 17.461 2.550 1.00 71.69 112 GLU A N 1
ATOM 888 C CA . GLU A 1 112 ? 27.973 17.234 3.203 1.00 71.69 112 GLU A CA 1
ATOM 889 C C . GLU A 1 112 ? 28.975 16.457 2.322 1.00 71.69 112 GLU A C 1
ATOM 891 O O . GLU A 1 112 ? 30.084 16.137 2.752 1.00 71.69 112 GLU A O 1
ATOM 896 N N . GLY A 1 113 ? 28.600 16.127 1.081 1.00 65.44 113 GLY A N 1
ATOM 897 C CA . GLY A 1 113 ? 29.432 15.412 0.111 1.00 65.44 113 GLY A CA 1
ATOM 898 C C . GLY A 1 113 ? 29.498 13.895 0.311 1.00 65.44 113 GLY A C 1
ATOM 899 O O . GLY A 1 113 ? 30.290 13.224 -0.359 1.00 65.44 113 GLY A O 1
ATOM 900 N N . SER A 1 114 ? 28.673 13.337 1.200 1.00 65.44 114 SER A N 1
ATOM 901 C CA . SER A 1 114 ? 28.575 11.891 1.402 1.00 65.44 114 SER A CA 1
ATOM 902 C C . SER A 1 114 ? 27.718 11.256 0.312 1.00 65.44 114 SER A C 1
ATOM 904 O O . SER A 1 114 ? 26.780 11.862 -0.186 1.00 65.44 114 SER A O 1
ATOM 906 N N . LYS A 1 115 ? 28.039 10.023 -0.083 1.00 67.00 115 LYS A N 1
ATOM 907 C CA . LYS A 1 115 ? 27.262 9.269 -1.073 1.00 67.00 115 LYS A CA 1
ATOM 908 C C . LYS A 1 115 ? 26.351 8.285 -0.357 1.00 67.00 115 LYS A C 1
ATOM 910 O O . LYS A 1 115 ? 26.853 7.437 0.382 1.00 67.00 115 LYS A O 1
ATOM 915 N N . ILE A 1 116 ? 25.051 8.395 -0.595 1.00 66.69 116 ILE A N 1
ATOM 916 C CA . ILE A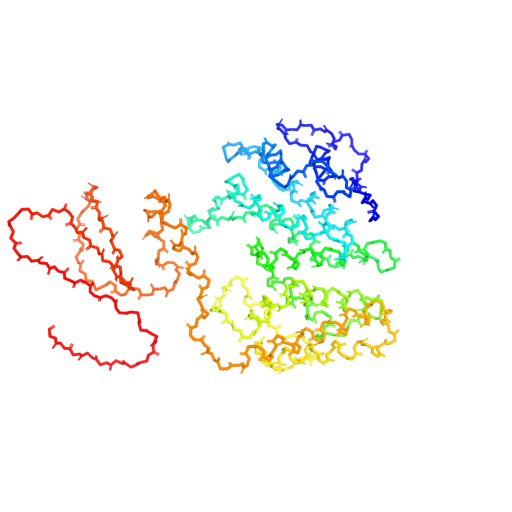 1 116 ? 24.012 7.503 -0.090 1.00 66.69 116 ILE A CA 1
ATOM 917 C C . ILE A 1 116 ? 23.518 6.650 -1.249 1.00 66.69 116 ILE A C 1
ATOM 919 O O . ILE A 1 116 ? 23.220 7.159 -2.325 1.00 66.69 116 ILE A O 1
ATOM 923 N N . TYR A 1 117 ? 23.429 5.344 -1.023 1.00 68.81 117 TYR A N 1
ATOM 924 C CA . TYR A 1 117 ? 22.736 4.446 -1.933 1.00 68.81 117 TYR A CA 1
ATOM 925 C C . TYR A 1 117 ? 21.235 4.525 -1.651 1.00 68.81 117 TYR A C 1
ATOM 927 O O . TYR A 1 117 ? 20.772 4.069 -0.607 1.00 68.81 117 TYR A O 1
ATOM 935 N N . ALA A 1 118 ? 20.487 5.131 -2.563 1.00 74.50 118 ALA A N 1
ATOM 936 C CA . ALA A 1 118 ? 19.054 5.324 -2.446 1.00 74.50 118 ALA A CA 1
ATOM 937 C C . ALA A 1 118 ? 18.338 4.344 -3.377 1.00 74.50 118 ALA A C 1
ATOM 939 O O . ALA A 1 118 ? 18.266 4.532 -4.594 1.00 74.50 118 ALA A O 1
ATOM 940 N N . SER A 1 119 ? 17.823 3.260 -2.797 1.00 79.31 119 SER A N 1
ATOM 941 C CA . SER A 1 119 ? 17.039 2.292 -3.557 1.00 79.31 119 SER A CA 1
ATOM 942 C C . SER A 1 119 ? 15.655 2.845 -3.874 1.00 79.31 119 SER A C 1
ATOM 944 O O . SER A 1 119 ? 14.992 3.379 -2.982 1.00 79.31 119 SER A O 1
ATOM 946 N N . MET A 1 120 ? 15.212 2.697 -5.126 1.00 82.38 120 MET A N 1
ATOM 947 C CA . MET A 1 120 ? 13.893 3.136 -5.596 1.00 82.38 120 MET A CA 1
ATOM 948 C C . MET A 1 120 ? 13.625 4.631 -5.335 1.00 82.38 120 MET A C 1
ATOM 950 O O . MET A 1 120 ? 12.483 5.003 -5.079 1.00 82.38 120 MET A O 1
ATOM 954 N N . HIS A 1 121 ? 14.652 5.494 -5.358 1.00 83.38 121 HIS A N 1
ATOM 955 C CA . HIS A 1 121 ? 14.538 6.890 -4.909 1.00 83.38 121 HIS A CA 1
ATOM 956 C C . HIS A 1 121 ? 13.396 7.655 -5.591 1.00 83.38 121 HIS A C 1
ATOM 958 O O . HIS A 1 121 ? 12.511 8.155 -4.900 1.00 83.38 121 HIS A O 1
ATOM 964 N N . SER A 1 122 ? 13.351 7.666 -6.926 1.00 83.69 122 SER A N 1
ATOM 965 C CA . SER A 1 122 ? 12.319 8.386 -7.683 1.00 83.69 122 SER A CA 1
ATOM 966 C C . SER A 1 122 ? 10.910 7.839 -7.414 1.00 83.69 122 SER A C 1
ATOM 968 O O . SER A 1 122 ? 9.953 8.605 -7.350 1.00 83.69 122 SER A O 1
ATOM 970 N N . PHE A 1 123 ? 10.776 6.528 -7.178 1.00 86.31 123 PHE A N 1
ATOM 971 C CA . PHE A 1 123 ? 9.505 5.928 -6.761 1.00 86.31 123 PHE A CA 1
ATOM 972 C C . PHE A 1 123 ? 9.091 6.388 -5.358 1.00 86.31 123 PHE A C 1
ATOM 974 O O . PHE A 1 123 ? 7.929 6.712 -5.141 1.00 86.31 123 PHE A O 1
ATOM 981 N N . ARG A 1 124 ? 10.027 6.451 -4.402 1.00 84.50 124 ARG A N 1
ATOM 982 C CA . ARG A 1 124 ? 9.747 6.931 -3.038 1.00 84.50 124 ARG A CA 1
ATOM 983 C C . ARG A 1 124 ? 9.289 8.389 -3.040 1.00 84.50 124 ARG A C 1
ATOM 985 O O . ARG A 1 124 ? 8.338 8.713 -2.337 1.00 84.50 124 ARG A O 1
ATOM 992 N N . THR A 1 125 ? 9.916 9.229 -3.862 1.00 83.56 125 THR A N 1
ATOM 993 C CA . THR A 1 125 ? 9.482 10.616 -4.078 1.00 83.56 125 THR A CA 1
ATOM 994 C C . THR A 1 125 ? 8.065 10.668 -4.646 1.00 83.56 125 THR A C 1
ATOM 996 O O . THR A 1 125 ? 7.229 11.377 -4.098 1.00 83.56 125 THR A O 1
ATOM 999 N N . ALA A 1 126 ? 7.749 9.847 -5.656 1.00 86.31 126 ALA A N 1
ATOM 1000 C CA . ALA A 1 126 ? 6.392 9.775 -6.203 1.00 86.31 126 ALA A CA 1
ATOM 1001 C C . ALA A 1 126 ? 5.354 9.372 -5.138 1.00 86.31 126 ALA A C 1
ATOM 1003 O O . ALA A 1 126 ? 4.291 9.978 -5.063 1.00 86.31 126 ALA A O 1
ATOM 1004 N N . VAL A 1 127 ? 5.665 8.402 -4.266 1.00 86.75 127 VAL A N 1
ATOM 1005 C CA . VAL A 1 127 ? 4.774 8.024 -3.150 1.00 86.75 127 VAL A CA 1
ATOM 1006 C C . VAL A 1 127 ? 4.541 9.206 -2.207 1.00 86.75 127 VAL A C 1
ATOM 1008 O O . VAL A 1 127 ? 3.411 9.435 -1.787 1.00 86.75 127 VAL A O 1
ATOM 1011 N N . GLN A 1 128 ? 5.593 9.960 -1.879 1.00 82.75 128 GLN A N 1
ATOM 1012 C CA . GLN A 1 128 ? 5.492 11.129 -1.006 1.00 82.75 128 GLN A CA 1
ATOM 1013 C C . GLN A 1 128 ? 4.617 12.233 -1.607 1.00 82.75 128 GLN A C 1
ATOM 1015 O O . GLN A 1 128 ? 3.855 12.855 -0.876 1.00 82.75 128 GLN A O 1
ATOM 1020 N N . GLU A 1 129 ? 4.706 12.457 -2.916 1.00 79.81 129 GLU A N 1
ATOM 1021 C CA . GLU A 1 129 ? 3.899 13.456 -3.624 1.00 79.81 129 GLU A CA 1
ATOM 1022 C C . GLU A 1 129 ? 2.436 13.022 -3.805 1.00 79.81 129 GLU A C 1
ATOM 1024 O O . GLU A 1 129 ? 1.550 13.870 -3.850 1.00 79.81 129 GLU A O 1
ATOM 1029 N N . TRP A 1 130 ? 2.171 11.715 -3.898 1.00 75.31 130 TRP A N 1
ATOM 1030 C CA . TRP A 1 130 ? 0.829 11.171 -4.141 1.00 75.31 130 TRP A CA 1
ATOM 1031 C C . TRP A 1 130 ? 0.028 10.863 -2.874 1.00 75.31 130 TRP A C 1
ATOM 1033 O O . TRP A 1 130 ? -1.200 10.838 -2.924 1.00 75.31 130 TRP A O 1
ATOM 1043 N N . TYR A 1 131 ? 0.683 10.569 -1.748 1.00 72.06 131 TYR A N 1
ATOM 1044 C CA . TYR A 1 131 ? -0.011 10.193 -0.513 1.00 72.06 131 TYR A CA 1
ATOM 1045 C C . TYR A 1 131 ? -0.472 11.425 0.278 1.00 72.06 131 TYR A C 1
ATOM 1047 O O . TYR A 1 131 ? -0.024 11.672 1.396 1.00 72.06 131 TYR A O 1
ATOM 1055 N N . ASP A 1 132 ? -1.383 12.192 -0.312 1.00 71.44 132 ASP A N 1
ATOM 1056 C CA . ASP A 1 132 ? -2.125 13.272 0.340 1.00 71.44 132 ASP A CA 1
ATOM 1057 C C . ASP A 1 132 ? -3.623 12.898 0.335 1.00 71.44 132 ASP A C 1
ATOM 1059 O O . ASP A 1 132 ? -4.129 12.474 -0.709 1.00 71.44 132 ASP A O 1
ATOM 1063 N N . PRO A 1 133 ? -4.367 12.974 1.459 1.00 60.94 133 PRO A N 1
ATOM 1064 C CA . PRO A 1 133 ? -5.811 12.698 1.507 1.00 60.94 133 PRO A CA 1
ATOM 1065 C C . PRO A 1 133 ? -6.678 13.767 0.803 1.00 60.94 133 PRO A C 1
ATOM 1067 O O . PRO A 1 133 ? -7.713 14.192 1.317 1.00 60.94 133 PRO A O 1
ATOM 1070 N N . GLY A 1 134 ? -6.299 14.182 -0.404 1.00 72.06 134 GLY A N 1
ATOM 1071 C CA . GLY A 1 134 ? -7.036 15.117 -1.251 1.00 72.06 134 GLY A CA 1
ATOM 1072 C C . GLY A 1 134 ? -8.143 14.461 -2.081 1.00 72.06 134 GLY A C 1
ATOM 1073 O O . GLY A 1 134 ? -8.233 14.752 -3.267 1.00 72.06 134 GLY A O 1
ATOM 1074 N N . PHE A 1 135 ? -8.959 13.573 -1.499 1.00 83.75 135 PHE A N 1
ATOM 1075 C CA . PHE A 1 135 ? -10.054 12.900 -2.217 1.00 83.75 135 PHE A CA 1
ATOM 1076 C C . PHE A 1 135 ? -11.435 13.480 -1.881 1.00 83.75 135 PHE A C 1
ATOM 1078 O O . PHE A 1 135 ? -11.723 13.904 -0.751 1.00 83.75 135 PHE A O 1
ATOM 1085 N N . GLU A 1 136 ? -12.348 13.444 -2.850 1.00 86.69 136 GLU A N 1
ATOM 1086 C CA . GLU A 1 136 ? -13.758 13.728 -2.613 1.00 86.69 136 GLU A CA 1
ATOM 1087 C C . GLU A 1 136 ? -14.498 12.486 -2.085 1.00 86.69 136 GLU A C 1
ATOM 1089 O O . GLU A 1 136 ? -14.592 11.446 -2.729 1.00 86.69 136 GLU A O 1
ATOM 1094 N N . SER A 1 137 ? -15.056 12.577 -0.874 1.00 86.88 137 SER A N 1
ATOM 1095 C CA . SER A 1 137 ? -15.833 11.465 -0.310 1.00 86.88 137 SER A CA 1
ATOM 1096 C C . SER A 1 137 ? -17.089 11.167 -1.134 1.00 86.88 137 SER A C 1
ATOM 1098 O O . SER A 1 137 ? -17.846 12.076 -1.476 1.00 86.88 137 SER A O 1
ATOM 1100 N N . GLY A 1 138 ? -17.354 9.880 -1.359 1.00 84.38 138 GLY A N 1
ATOM 1101 C CA . GLY A 1 138 ? -18.483 9.381 -2.139 1.00 84.38 138 GLY A CA 1
ATOM 1102 C C . GLY A 1 138 ? -18.214 9.265 -3.641 1.00 84.38 138 GLY A C 1
ATOM 1103 O O . GLY A 1 138 ? -19.111 8.827 -4.360 1.00 84.38 138 GLY A O 1
ATOM 1104 N N . THR A 1 139 ? -17.017 9.627 -4.108 1.00 89.00 139 THR A N 1
ATOM 1105 C CA . THR A 1 139 ? -16.571 9.424 -5.494 1.00 89.00 139 THR A CA 1
ATOM 1106 C C . THR A 1 139 ? -15.621 8.225 -5.587 1.00 89.00 139 THR A C 1
ATOM 1108 O O . THR A 1 139 ? -15.226 7.641 -4.573 1.00 89.00 139 THR A O 1
ATOM 1111 N N . ASP A 1 140 ? -15.226 7.863 -6.809 1.00 87.81 140 ASP A N 1
ATOM 1112 C CA . ASP A 1 140 ? -14.234 6.807 -7.046 1.00 87.81 140 ASP A CA 1
ATOM 1113 C C . ASP A 1 140 ? -12.863 7.138 -6.421 1.00 87.81 140 ASP A C 1
ATOM 1115 O O . ASP A 1 140 ? -12.110 6.227 -6.075 1.00 87.81 140 ASP A O 1
ATOM 1119 N N . GLU A 1 141 ? -12.561 8.422 -6.190 1.00 89.38 141 GLU A N 1
ATOM 1120 C CA . GLU A 1 141 ? -11.322 8.873 -5.542 1.00 89.38 141 GLU A CA 1
ATOM 1121 C C . GLU A 1 141 ? -11.186 8.327 -4.115 1.00 89.38 141 GLU A C 1
ATOM 1123 O O . GLU A 1 141 ? -10.089 7.964 -3.690 1.00 89.38 141 GLU A O 1
ATOM 1128 N N . GLU A 1 142 ? -12.303 8.199 -3.385 1.00 91.31 142 GLU A N 1
ATOM 1129 C CA . GLU A 1 142 ? -12.321 7.581 -2.055 1.00 91.31 142 GLU A CA 1
ATOM 1130 C C . GLU A 1 142 ? -11.834 6.123 -2.127 1.00 91.31 142 GLU A C 1
ATOM 1132 O O . GLU A 1 142 ? -11.018 5.688 -1.310 1.00 91.31 142 GLU A O 1
ATOM 1137 N N . ALA A 1 143 ? -12.290 5.363 -3.128 1.00 92.31 143 ALA A N 1
ATOM 1138 C CA . ALA A 1 143 ? -11.875 3.976 -3.319 1.00 92.31 143 ALA A CA 1
ATOM 1139 C C . ALA A 1 143 ? -10.410 3.875 -3.773 1.00 92.31 143 ALA A C 1
ATOM 1141 O O . ALA A 1 143 ? -9.668 3.025 -3.274 1.00 92.31 143 ALA A O 1
ATOM 1142 N N . TYR A 1 144 ? -9.978 4.758 -4.676 1.00 92.06 144 TYR A N 1
ATOM 1143 C CA . TYR A 1 144 ? -8.592 4.852 -5.135 1.00 92.06 144 TYR A CA 1
ATOM 1144 C C . TYR A 1 144 ? -7.625 5.118 -3.984 1.00 92.06 144 TYR A C 1
ATOM 1146 O O . TYR A 1 144 ? -6.630 4.403 -3.840 1.00 92.06 144 TYR A O 1
ATOM 1154 N N . TRP A 1 145 ? -7.958 6.060 -3.105 1.00 92.19 145 TRP A N 1
ATOM 1155 C CA . TRP A 1 145 ? -7.143 6.372 -1.938 1.00 92.19 145 TRP A CA 1
ATOM 1156 C C . TRP A 1 145 ? -7.035 5.182 -0.967 1.00 92.19 145 TRP A C 1
ATOM 1158 O O . TRP A 1 145 ? -5.936 4.824 -0.534 1.00 92.19 145 TRP A O 1
ATOM 1168 N N . ILE A 1 146 ? -8.145 4.483 -0.694 1.00 94.69 146 ILE A N 1
ATOM 1169 C CA . ILE A 1 146 ? -8.145 3.259 0.131 1.00 94.69 146 ILE A CA 1
ATOM 1170 C C . ILE A 1 146 ? -7.265 2.163 -0.500 1.00 94.69 146 ILE A C 1
ATOM 1172 O O . ILE A 1 146 ? -6.507 1.482 0.202 1.00 94.69 146 ILE A O 1
ATOM 1176 N N . ASN A 1 147 ? -7.328 1.995 -1.824 1.00 95.81 147 ASN A N 1
ATOM 1177 C CA . ASN A 1 147 ? -6.499 1.029 -2.544 1.00 95.81 147 ASN A CA 1
ATOM 1178 C C . ASN A 1 147 ? -5.007 1.383 -2.454 1.00 95.81 147 ASN A C 1
ATOM 1180 O O . ASN A 1 147 ? -4.191 0.487 -2.219 1.00 95.81 147 ASN A O 1
ATOM 1184 N N . ILE A 1 148 ? -4.653 2.666 -2.567 1.00 94.38 148 ILE A N 1
ATOM 1185 C CA . ILE A 1 148 ? -3.280 3.160 -2.392 1.00 94.38 148 ILE A CA 1
ATOM 1186 C C . ILE A 1 148 ? -2.760 2.894 -0.981 1.00 94.38 148 ILE A C 1
ATOM 1188 O O . ILE A 1 148 ? -1.664 2.347 -0.846 1.00 94.38 148 ILE A O 1
ATOM 1192 N N . ALA A 1 149 ? -3.544 3.189 0.060 1.00 94.94 149 ALA A N 1
ATOM 1193 C CA . ALA A 1 149 ? -3.164 2.897 1.444 1.00 94.94 149 ALA A CA 1
ATOM 1194 C C . ALA A 1 149 ? -2.832 1.411 1.636 1.00 94.94 149 ALA A C 1
ATOM 1196 O O . ALA A 1 149 ? -1.779 1.055 2.171 1.00 94.94 149 ALA A O 1
ATOM 1197 N N . ALA A 1 150 ? -3.676 0.523 1.107 1.00 97.38 150 ALA A N 1
ATOM 1198 C CA . ALA A 1 150 ? -3.432 -0.913 1.164 1.00 97.38 150 ALA A CA 1
ATOM 1199 C C . ALA A 1 150 ? -2.193 -1.341 0.359 1.00 97.38 150 ALA A C 1
ATOM 1201 O O . ALA A 1 150 ? -1.471 -2.260 0.763 1.00 97.38 150 ALA A O 1
ATOM 1202 N N . PHE A 1 151 ? -1.945 -0.722 -0.797 1.00 97.38 151 PHE A N 1
ATOM 1203 C CA . PHE A 1 151 ? -0.779 -1.026 -1.619 1.00 97.38 151 PHE A CA 1
ATOM 1204 C C . PHE A 1 151 ? 0.518 -0.602 -0.930 1.00 97.38 151 PHE A C 1
ATOM 1206 O O . PHE A 1 151 ? 1.412 -1.431 -0.779 1.00 97.38 151 PHE A O 1
ATOM 1213 N N . ILE A 1 152 ? 0.595 0.632 -0.432 1.00 95.62 152 ILE A N 1
ATOM 1214 C CA . ILE A 1 152 ? 1.761 1.166 0.284 1.00 95.62 152 ILE A CA 1
ATOM 1215 C C . ILE A 1 152 ? 2.046 0.355 1.547 1.00 95.62 152 ILE A C 1
ATOM 1217 O O . ILE A 1 152 ? 3.199 -0.009 1.782 1.00 95.62 152 ILE A O 1
ATOM 1221 N N . ALA A 1 153 ? 1.012 -0.046 2.292 1.00 97.00 153 ALA A N 1
ATOM 1222 C CA . ALA A 1 153 ? 1.173 -0.958 3.419 1.00 97.00 153 ALA A CA 1
ATOM 1223 C C . ALA A 1 153 ? 1.857 -2.275 3.004 1.00 97.00 153 ALA A C 1
ATOM 1225 O O . ALA A 1 153 ? 2.773 -2.751 3.674 1.00 97.00 153 ALA A O 1
ATOM 1226 N N . ARG A 1 154 ? 1.493 -2.853 1.852 1.00 97.69 154 ARG A N 1
ATOM 1227 C CA . ARG A 1 154 ? 2.183 -4.049 1.333 1.00 97.69 154 ARG A CA 1
ATOM 1228 C C . ARG A 1 154 ? 3.629 -3.774 0.936 1.00 97.69 154 ARG A C 1
ATOM 1230 O O . ARG A 1 154 ? 4.457 -4.663 1.103 1.00 97.69 154 ARG A O 1
ATOM 1237 N N . LEU A 1 155 ? 3.941 -2.591 0.410 1.00 95.62 155 LEU A N 1
ATOM 1238 C CA . LEU A 1 155 ? 5.321 -2.221 0.082 1.00 95.62 155 LEU A CA 1
ATOM 1239 C C . LEU A 1 155 ? 6.184 -2.106 1.340 1.00 95.62 155 LEU A C 1
ATOM 1241 O O . LEU A 1 155 ? 7.309 -2.606 1.336 1.00 95.62 155 LEU A O 1
ATOM 1245 N N . ALA A 1 156 ? 5.636 -1.533 2.415 1.00 93.50 156 ALA A N 1
ATOM 1246 C CA . ALA A 1 156 ? 6.286 -1.487 3.722 1.00 93.50 156 ALA A CA 1
ATOM 1247 C C . ALA A 1 156 ? 6.523 -2.898 4.281 1.00 93.50 156 ALA A C 1
ATOM 1249 O O . ALA A 1 156 ? 7.641 -3.253 4.640 1.00 93.50 156 ALA A O 1
ATOM 1250 N N . ALA A 1 157 ? 5.506 -3.765 4.235 1.00 94.75 157 ALA A N 1
ATOM 1251 C CA . ALA A 1 157 ? 5.628 -5.158 4.672 1.00 94.75 157 ALA A CA 1
ATOM 1252 C C . ALA A 1 157 ? 6.658 -5.982 3.866 1.00 94.75 157 ALA A C 1
ATOM 1254 O O . ALA A 1 157 ? 7.144 -7.006 4.349 1.00 94.75 157 ALA A O 1
ATOM 1255 N N . LEU A 1 158 ? 6.969 -5.568 2.632 1.00 94.00 158 LEU A N 1
ATOM 1256 C CA . LEU A 1 158 ? 7.956 -6.204 1.752 1.00 94.00 158 LEU A CA 1
ATOM 1257 C C . LEU A 1 158 ? 9.342 -5.542 1.794 1.00 94.00 158 LEU A C 1
ATOM 1259 O O . LEU A 1 158 ? 10.207 -5.981 1.031 1.00 94.00 158 LEU A O 1
ATOM 1263 N N . ASP A 1 159 ? 9.547 -4.541 2.657 1.00 89.19 159 ASP A N 1
ATOM 1264 C CA . ASP A 1 159 ? 10.800 -3.782 2.808 1.00 89.19 159 ASP A CA 1
ATOM 1265 C C . ASP A 1 159 ? 11.239 -3.042 1.523 1.00 89.19 159 ASP A C 1
ATOM 1267 O O . ASP A 1 159 ? 12.417 -2.853 1.213 1.00 89.19 159 ASP A O 1
ATOM 1271 N N . ILE A 1 160 ? 10.258 -2.623 0.717 1.00 89.00 160 ILE A N 1
ATOM 1272 C CA . ILE A 1 160 ? 10.499 -1.809 -0.486 1.00 89.00 160 ILE A CA 1
ATOM 1273 C C . ILE A 1 160 ? 10.598 -0.325 -0.102 1.00 89.00 160 ILE A C 1
ATOM 1275 O O . ILE A 1 160 ? 11.390 0.444 -0.662 1.00 89.00 160 ILE A O 1
ATOM 1279 N N . LEU A 1 161 ? 9.789 0.070 0.878 1.00 86.50 161 LEU A N 1
ATOM 1280 C CA . LEU A 1 161 ? 9.550 1.437 1.308 1.00 86.50 161 LEU A CA 1
ATOM 1281 C C . LEU A 1 161 ? 9.571 1.492 2.838 1.00 86.50 161 LEU A C 1
ATOM 1283 O O . LEU A 1 161 ? 8.967 0.636 3.478 1.00 86.50 161 LEU A O 1
ATOM 1287 N N . ASP A 1 162 ? 10.208 2.512 3.413 1.00 85.75 162 ASP A N 1
ATOM 1288 C CA . ASP A 1 162 ? 10.004 2.828 4.829 1.00 85.75 162 ASP A CA 1
ATOM 1289 C C . ASP A 1 162 ? 8.598 3.414 4.995 1.00 85.75 162 ASP A C 1
ATOM 1291 O O . ASP A 1 162 ? 8.345 4.562 4.639 1.00 85.75 162 ASP A O 1
ATOM 1295 N N . GLY A 1 163 ? 7.667 2.590 5.476 1.00 87.38 163 GLY A N 1
ATOM 1296 C CA . GLY A 1 163 ? 6.258 2.944 5.601 1.00 87.38 163 GLY A CA 1
ATOM 1297 C C . GLY A 1 163 ? 5.927 3.860 6.778 1.00 87.38 163 GLY A C 1
ATOM 1298 O O . GLY A 1 163 ? 4.757 4.199 6.934 1.00 87.38 163 GLY A O 1
ATOM 1299 N N . THR A 1 164 ? 6.900 4.213 7.627 1.00 89.00 164 THR A N 1
ATOM 1300 C CA . THR A 1 164 ? 6.645 4.744 8.979 1.00 89.00 164 THR A CA 1
ATOM 1301 C C . THR A 1 164 ? 5.822 6.020 8.956 1.00 89.00 164 THR A C 1
ATOM 1303 O O . THR A 1 164 ? 4.819 6.108 9.659 1.00 89.00 164 THR A O 1
ATOM 1306 N N . LEU A 1 165 ? 6.195 6.974 8.099 1.00 87.12 165 LEU A N 1
ATOM 1307 C CA . LEU A 1 165 ? 5.465 8.230 7.938 1.00 87.12 165 LEU A CA 1
ATOM 1308 C C . LEU A 1 165 ? 3.980 7.973 7.655 1.00 87.12 165 LEU A C 1
ATOM 1310 O O . LEU A 1 165 ? 3.114 8.408 8.406 1.00 87.12 165 LEU A O 1
ATOM 1314 N N . TRP A 1 166 ? 3.687 7.215 6.600 1.00 90.44 166 TRP A N 1
ATOM 1315 C CA . TRP A 1 166 ? 2.318 6.992 6.147 1.00 90.44 166 TRP A CA 1
ATOM 1316 C C . TRP A 1 166 ? 1.513 6.118 7.099 1.00 90.44 166 TRP A C 1
ATOM 1318 O O . TRP A 1 166 ? 0.340 6.405 7.332 1.00 90.44 166 TRP A O 1
ATOM 1328 N N . ALA A 1 167 ? 2.128 5.088 7.679 1.00 93.56 167 ALA A N 1
ATOM 1329 C CA . ALA A 1 167 ? 1.478 4.239 8.664 1.00 93.56 167 ALA A CA 1
ATOM 1330 C C . ALA A 1 167 ? 1.063 5.063 9.886 1.00 93.56 167 ALA A C 1
ATOM 1332 O O . ALA A 1 167 ? -0.115 5.094 10.229 1.00 93.56 167 ALA A O 1
ATOM 1333 N N . ILE A 1 168 ? 2.005 5.777 10.509 1.00 92.81 168 ILE A N 1
ATOM 1334 C CA . ILE A 1 168 ? 1.746 6.524 11.742 1.00 92.81 168 ILE A CA 1
ATOM 1335 C C . ILE A 1 168 ? 0.786 7.686 11.501 1.00 92.81 168 ILE A C 1
ATOM 1337 O O . ILE A 1 168 ? -0.165 7.823 12.265 1.00 92.81 168 ILE A O 1
ATOM 1341 N N . SER A 1 169 ? 0.945 8.452 10.417 1.00 91.25 169 SER A N 1
ATOM 1342 C CA . SER A 1 169 ? -0.017 9.502 10.061 1.00 91.25 169 SER A CA 1
ATOM 1343 C C . SER A 1 169 ? -1.425 8.939 9.849 1.00 91.25 169 SER A C 1
ATOM 1345 O O . SER A 1 169 ? -2.369 9.441 10.449 1.00 91.25 169 SER A O 1
ATOM 1347 N N . THR A 1 170 ? -1.577 7.834 9.106 1.00 94.06 170 THR A N 1
ATOM 1348 C CA . THR A 1 170 ? -2.904 7.223 8.886 1.00 94.06 170 THR A CA 1
ATOM 1349 C C . THR A 1 170 ? -3.532 6.749 10.202 1.00 94.06 170 THR A C 1
ATOM 1351 O O . THR A 1 170 ? -4.727 6.938 10.422 1.00 94.06 170 THR A O 1
ATOM 1354 N N . MET A 1 171 ? -2.742 6.142 11.095 1.00 96.19 171 MET A N 1
ATOM 1355 C CA . MET A 1 171 ? -3.227 5.692 12.404 1.00 96.19 171 MET A CA 1
ATOM 1356 C C . MET A 1 171 ? -3.622 6.875 13.299 1.00 96.19 171 MET A C 1
ATOM 1358 O O . MET A 1 171 ? -4.668 6.817 13.945 1.00 96.19 171 MET A O 1
ATOM 1362 N N . LYS A 1 172 ? -2.836 7.961 13.302 1.00 93.62 172 LYS A N 1
ATOM 1363 C CA . LYS A 1 172 ? -3.148 9.194 14.039 1.00 93.62 172 LYS A CA 1
ATOM 1364 C C . LYS A 1 172 ? -4.451 9.827 13.551 1.00 93.62 172 LYS A C 1
ATOM 1366 O O . LYS A 1 172 ? -5.349 10.063 14.359 1.00 93.62 172 LYS A O 1
ATOM 1371 N N . ASP A 1 173 ? -4.576 10.040 12.244 1.00 92.00 173 ASP A N 1
ATOM 1372 C CA . ASP A 1 173 ? -5.741 10.689 11.637 1.00 92.00 173 ASP A CA 1
ATOM 1373 C C . ASP A 1 173 ? -7.028 9.894 11.881 1.00 92.00 173 ASP A C 1
ATOM 1375 O O . ASP A 1 173 ? -8.083 10.471 12.134 1.00 92.00 173 ASP A O 1
ATOM 1379 N N . ALA A 1 174 ? -6.945 8.561 11.839 1.00 95.19 174 ALA A N 1
ATOM 1380 C CA . ALA A 1 174 ? -8.105 7.690 11.976 1.00 95.19 174 ALA A CA 1
ATOM 1381 C C . ALA A 1 174 ? -8.492 7.378 13.431 1.00 95.19 174 ALA A C 1
ATOM 1383 O O . ALA A 1 174 ? -9.680 7.213 13.710 1.00 95.19 174 ALA A O 1
ATOM 1384 N N . LEU A 1 175 ? -7.514 7.222 14.332 1.00 96.69 175 LEU A N 1
ATOM 1385 C CA . LEU A 1 175 ? -7.724 6.598 15.649 1.00 96.69 175 LEU A CA 1
ATOM 1386 C C . LEU A 1 175 ? -7.347 7.495 16.826 1.00 96.69 175 LEU A C 1
ATOM 1388 O O . LEU A 1 175 ? -7.892 7.319 17.912 1.00 96.69 175 LEU A O 1
ATOM 1392 N N . GLU A 1 176 ? -6.408 8.422 16.635 1.00 95.62 176 GLU A N 1
ATOM 1393 C CA . GLU A 1 176 ? -6.011 9.394 17.663 1.00 95.62 176 GLU A CA 1
ATOM 1394 C C . GLU A 1 176 ? -6.692 10.748 17.467 1.00 95.62 176 GLU A C 1
ATOM 1396 O O . GLU A 1 176 ? -6.600 11.603 18.335 1.00 95.62 176 GLU A O 1
ATOM 1401 N N . SER A 1 177 ? -7.416 10.943 16.373 1.00 91.31 177 SER A N 1
ATOM 1402 C CA . SER A 1 177 ? -8.192 12.151 16.103 1.00 91.31 177 SER A CA 1
ATOM 1403 C C . SER A 1 177 ? -9.683 11.829 16.027 1.00 91.31 177 SER A C 1
ATOM 1405 O O . SER A 1 177 ? -10.084 10.667 16.069 1.00 91.31 177 SER A O 1
ATOM 1407 N N . GLU A 1 178 ? -10.523 12.859 15.914 1.00 89.00 178 GLU A N 1
ATOM 1408 C CA . GLU A 1 178 ? -11.940 12.700 15.571 1.00 89.00 178 GLU A CA 1
ATOM 1409 C C . GLU A 1 178 ? -12.135 13.029 14.082 1.00 89.00 178 GLU A C 1
ATOM 1411 O O . GLU A 1 178 ? -12.296 14.204 13.731 1.00 89.00 178 GLU A O 1
ATOM 1416 N N . PRO A 1 179 ? -12.116 12.031 13.172 1.00 87.06 179 PRO A N 1
ATOM 1417 C CA . PRO A 1 179 ? -12.418 12.283 11.776 1.00 87.06 179 PRO A CA 1
ATOM 1418 C C . PRO A 1 179 ? -13.806 12.891 11.622 1.00 87.06 179 PRO A C 1
ATOM 1420 O O . PRO A 1 179 ? -14.772 12.436 12.239 1.00 87.06 179 PRO A O 1
ATOM 1423 N N . SER A 1 180 ? -13.944 13.860 10.718 1.00 89.69 180 SER A N 1
ATOM 1424 C CA . SER A 1 180 ? -15.279 14.328 10.345 1.00 89.69 180 SER A CA 1
ATOM 1425 C C . SER A 1 180 ? -16.129 13.166 9.813 1.00 89.69 180 SER A C 1
ATOM 1427 O O . SER A 1 180 ? -15.625 12.276 9.121 1.00 89.69 180 SER A O 1
ATOM 1429 N N . ALA A 1 181 ? -17.440 13.215 10.064 1.00 89.69 181 ALA A N 1
ATOM 1430 C CA . ALA A 1 181 ? -18.387 12.187 9.627 1.00 89.69 181 ALA A CA 1
ATOM 1431 C C . ALA A 1 181 ? -18.282 11.857 8.125 1.00 89.69 181 ALA A C 1
ATOM 1433 O O . ALA A 1 181 ? -18.475 10.710 7.725 1.00 89.69 181 ALA A O 1
ATOM 1434 N N . LYS A 1 182 ? -17.928 12.853 7.297 1.00 90.31 182 LYS A N 1
ATOM 1435 C CA . LYS A 1 182 ? -17.729 12.700 5.849 1.00 90.31 182 LYS A CA 1
ATOM 1436 C C . LYS A 1 182 ? -16.624 11.690 5.520 1.00 90.31 182 LYS A C 1
ATOM 1438 O O . LYS A 1 182 ? -16.820 10.856 4.646 1.00 90.31 182 LYS A O 1
ATOM 1443 N N . TYR A 1 183 ? -15.493 11.753 6.219 1.00 91.56 183 TYR A N 1
ATOM 1444 C CA . TYR A 1 183 ? -14.287 10.973 5.906 1.00 91.56 183 TYR A CA 1
ATOM 1445 C C . TYR A 1 183 ? -14.058 9.786 6.853 1.00 91.56 183 TYR A C 1
ATOM 1447 O O . TYR A 1 183 ? -13.148 8.987 6.636 1.00 91.56 183 TYR A O 1
ATOM 1455 N N . TYR A 1 184 ? -14.893 9.649 7.888 1.00 94.50 184 TYR A N 1
ATOM 1456 C CA . TYR A 1 184 ? -14.752 8.653 8.951 1.00 94.50 184 TYR A CA 1
ATOM 1457 C C . TYR A 1 184 ? -14.506 7.233 8.422 1.00 94.50 184 TYR A C 1
ATOM 1459 O O . TYR A 1 184 ? -13.503 6.601 8.751 1.00 94.50 184 TYR A O 1
ATOM 1467 N N . ARG A 1 185 ? -15.388 6.741 7.545 1.00 94.62 185 ARG A N 1
ATOM 1468 C CA . ARG A 1 185 ? -15.297 5.380 6.991 1.00 94.62 185 ARG A CA 1
ATOM 1469 C C . ARG A 1 185 ? -14.005 5.132 6.211 1.00 94.62 185 ARG A C 1
ATOM 1471 O O . ARG A 1 185 ? -13.469 4.027 6.274 1.00 94.62 185 ARG A O 1
ATOM 1478 N N . SER A 1 186 ? -13.507 6.131 5.486 1.00 94.69 186 SER A N 1
ATOM 1479 C CA . SER A 1 186 ? -12.330 6.001 4.628 1.00 94.69 186 SER A CA 1
ATOM 1480 C C . SER A 1 186 ? -11.074 5.948 5.492 1.00 94.69 186 SER A C 1
ATOM 1482 O O . SER A 1 186 ? -10.288 5.015 5.347 1.00 94.69 186 SER A O 1
ATOM 1484 N N . TYR A 1 187 ? -10.938 6.865 6.459 1.00 95.62 187 TYR A N 1
ATOM 1485 C CA . TYR A 1 187 ? -9.811 6.875 7.397 1.00 95.62 187 TYR A CA 1
ATOM 1486 C C . TYR A 1 187 ? -9.725 5.584 8.214 1.00 95.62 187 TYR A C 1
ATOM 1488 O O . TYR A 1 187 ? -8.666 4.957 8.260 1.00 95.62 187 TYR A O 1
ATOM 1496 N N . ILE A 1 188 ? -10.846 5.125 8.783 1.00 97.62 188 ILE A N 1
ATOM 1497 C CA . ILE A 1 188 ? -10.882 3.857 9.523 1.00 97.62 188 ILE A CA 1
ATOM 1498 C C . ILE A 1 188 ? -10.526 2.677 8.610 1.00 97.62 188 ILE A C 1
ATOM 1500 O O . ILE A 1 188 ? -9.753 1.807 9.012 1.00 97.62 188 ILE A O 1
ATOM 1504 N N . SER A 1 189 ? -11.041 2.642 7.377 1.00 97.81 189 SER A N 1
ATOM 1505 C CA . SER A 1 189 ? -10.733 1.563 6.427 1.00 97.81 189 SER A CA 1
ATOM 1506 C C . SER A 1 189 ? -9.252 1.540 6.046 1.00 97.81 189 SER A C 1
ATOM 1508 O O . SER A 1 189 ? -8.644 0.471 6.047 1.00 97.81 189 SER A O 1
ATOM 1510 N N . ALA A 1 190 ? -8.645 2.696 5.771 1.00 96.88 190 ALA A N 1
ATOM 1511 C CA . ALA A 1 190 ? -7.224 2.797 5.448 1.00 96.88 190 ALA A CA 1
ATOM 1512 C C . ALA A 1 190 ? -6.337 2.372 6.626 1.00 96.88 190 ALA A C 1
ATOM 1514 O O . ALA A 1 190 ? -5.435 1.552 6.447 1.00 96.88 190 ALA A O 1
ATOM 1515 N N . ALA A 1 191 ? -6.630 2.845 7.841 1.00 98.00 191 ALA A N 1
ATOM 1516 C CA . ALA A 1 191 ? -5.922 2.427 9.050 1.00 98.00 191 ALA A CA 1
ATOM 1517 C C . ALA A 1 191 ? -6.056 0.911 9.288 1.00 98.00 191 ALA A C 1
ATOM 1519 O O . ALA A 1 191 ? -5.073 0.220 9.564 1.00 98.00 191 ALA A O 1
ATOM 1520 N N . ALA A 1 192 ? -7.257 0.352 9.106 1.00 98.75 192 ALA A N 1
ATOM 1521 C CA . ALA A 1 192 ? -7.468 -1.088 9.205 1.00 98.75 192 ALA A CA 1
ATOM 1522 C C . ALA A 1 192 ? -6.655 -1.851 8.145 1.00 98.75 192 ALA A C 1
ATOM 1524 O O . ALA A 1 192 ? -6.085 -2.900 8.440 1.00 98.75 192 ALA A O 1
ATOM 1525 N N . LEU A 1 193 ? -6.544 -1.332 6.921 1.00 98.44 193 LEU A N 1
ATOM 1526 C CA . LEU A 1 193 ? -5.758 -1.955 5.853 1.00 98.44 193 LEU A CA 1
ATOM 1527 C C . LEU A 1 193 ? -4.250 -1.908 6.115 1.00 98.44 193 LEU A C 1
ATOM 1529 O O . LEU A 1 193 ? -3.568 -2.874 5.769 1.00 98.44 193 LEU A O 1
ATOM 1533 N N . TRP A 1 194 ? -3.737 -0.879 6.795 1.00 98.25 194 TRP A N 1
ATOM 1534 C CA . TRP A 1 194 ? -2.364 -0.874 7.309 1.00 98.25 194 TRP A CA 1
ATOM 1535 C C . TRP A 1 194 ? -2.116 -2.032 8.275 1.00 98.25 194 TRP A C 1
ATOM 1537 O O . TRP A 1 194 ? -1.146 -2.774 8.112 1.00 98.25 194 TRP A O 1
ATOM 1547 N N . ILE A 1 195 ? -3.033 -2.266 9.214 1.00 98.56 195 ILE A N 1
ATOM 1548 C CA . ILE A 1 195 ? -2.961 -3.418 10.121 1.00 98.56 195 ILE A CA 1
ATOM 1549 C C . ILE A 1 195 ? -3.055 -4.739 9.350 1.00 98.56 195 ILE A C 1
ATOM 1551 O O . ILE A 1 195 ? -2.254 -5.646 9.562 1.00 98.56 195 ILE A O 1
ATOM 1555 N N . LEU A 1 196 ? -4.000 -4.872 8.422 1.00 98.38 196 LEU A N 1
ATOM 1556 C CA . LEU A 1 196 ? -4.224 -6.133 7.711 1.00 98.38 196 LEU A CA 1
ATOM 1557 C C . LEU A 1 196 ? -3.099 -6.489 6.732 1.00 98.38 196 LEU A C 1
ATOM 1559 O O . LEU A 1 196 ? -2.840 -7.672 6.511 1.00 98.38 196 LEU A O 1
ATOM 1563 N N . CYS A 1 197 ? -2.442 -5.493 6.139 1.00 98.06 197 CYS A N 1
ATOM 1564 C CA . CYS A 1 197 ? -1.395 -5.706 5.140 1.00 98.06 197 CYS A CA 1
ATOM 1565 C C . CYS A 1 197 ? 0.015 -5.685 5.734 1.00 98.06 197 CYS A C 1
ATOM 1567 O O . CYS A 1 197 ? 0.888 -6.392 5.233 1.00 98.06 197 CYS A O 1
ATOM 1569 N N . ALA A 1 198 ? 0.234 -4.888 6.781 1.00 97.31 198 ALA A N 1
ATOM 1570 C CA . ALA A 1 198 ? 1.548 -4.612 7.356 1.00 97.31 198 ALA A CA 1
ATOM 1571 C C . ALA A 1 198 ? 1.577 -4.702 8.888 1.00 97.31 198 ALA A C 1
ATOM 1573 O O . ALA A 1 198 ? 2.561 -4.295 9.499 1.00 97.31 198 ALA A O 1
ATOM 1574 N N . GLY A 1 199 ? 0.540 -5.247 9.530 1.00 96.38 199 GLY A N 1
ATOM 1575 C CA . GLY A 1 199 ? 0.381 -5.206 10.985 1.00 96.38 199 GLY A CA 1
ATOM 1576 C C . GLY A 1 199 ? 1.543 -5.813 11.758 1.00 96.38 199 GLY A C 1
ATOM 1577 O O . GLY A 1 199 ? 1.917 -5.266 12.784 1.00 96.38 199 GLY A O 1
ATOM 1578 N N . GLN A 1 200 ? 2.168 -6.886 11.262 1.00 94.44 200 GLN A N 1
ATOM 1579 C CA . GLN A 1 200 ? 3.354 -7.456 11.911 1.00 94.44 200 GLN A CA 1
ATOM 1580 C C . GLN A 1 200 ? 4.555 -6.500 11.871 1.00 94.44 200 GLN A C 1
ATOM 1582 O O . GLN A 1 200 ? 5.274 -6.384 12.862 1.00 94.44 200 GLN A O 1
ATOM 1587 N N . TRP A 1 201 ? 4.776 -5.840 10.732 1.00 93.81 201 TRP A N 1
ATOM 1588 C CA . TRP A 1 201 ? 5.832 -4.842 10.577 1.00 93.81 201 TRP A CA 1
ATOM 1589 C C . TRP A 1 201 ? 5.543 -3.631 11.472 1.00 93.81 201 TRP A C 1
ATOM 1591 O O . TRP A 1 201 ? 6.366 -3.295 12.314 1.00 93.81 201 TRP A O 1
ATOM 1601 N N . LEU A 1 202 ? 4.328 -3.078 11.406 1.00 94.38 202 LEU A N 1
ATOM 1602 C CA . LEU A 1 202 ? 3.924 -1.923 12.211 1.00 94.38 202 LEU A CA 1
ATOM 1603 C C . LEU A 1 202 ? 3.940 -2.221 13.718 1.00 94.38 202 LEU A C 1
ATOM 1605 O O . LEU A 1 202 ? 4.350 -1.382 14.509 1.00 94.38 202 LEU A O 1
ATOM 1609 N N . CYS A 1 203 ? 3.536 -3.424 14.128 1.00 93.81 203 CYS A N 1
ATOM 1610 C CA . CYS A 1 203 ? 3.615 -3.868 15.519 1.00 93.81 203 CYS A CA 1
ATOM 1611 C C . CYS A 1 203 ? 5.067 -3.870 16.016 1.00 93.81 203 CYS A C 1
ATOM 1613 O O . CYS A 1 203 ? 5.341 -3.386 17.110 1.00 93.81 203 CYS A O 1
ATOM 1615 N N . ASN A 1 204 ? 6.014 -4.342 15.199 1.00 89.75 204 ASN A N 1
ATOM 1616 C CA . ASN A 1 204 ? 7.429 -4.275 15.554 1.00 89.75 204 ASN A CA 1
ATOM 1617 C C . ASN A 1 204 ? 7.912 -2.826 15.667 1.00 89.75 204 ASN A C 1
ATOM 1619 O O . ASN A 1 204 ? 8.563 -2.512 16.655 1.00 89.75 204 ASN A O 1
ATOM 1623 N N . GLU A 1 205 ? 7.551 -1.950 14.726 1.00 87.50 205 GLU A N 1
ATOM 1624 C CA . GLU A 1 205 ? 7.929 -0.530 14.781 1.00 87.50 205 GLU A CA 1
ATOM 1625 C C . GLU A 1 205 ? 7.379 0.168 16.037 1.00 87.50 205 GLU A C 1
ATOM 1627 O O . GLU A 1 205 ? 8.098 0.887 16.726 1.00 87.50 205 GLU A O 1
ATOM 1632 N N . VAL A 1 206 ? 6.123 -0.101 16.404 1.00 90.44 206 VAL A N 1
ATOM 1633 C CA . VAL A 1 206 ? 5.469 0.519 17.569 1.00 90.44 206 VAL A CA 1
ATOM 1634 C C . VAL A 1 206 ? 5.992 -0.043 18.888 1.00 90.44 206 VAL A C 1
ATOM 1636 O O . VAL A 1 206 ? 6.138 0.704 19.854 1.00 90.44 206 VAL A O 1
ATOM 1639 N N . LEU A 1 207 ? 6.240 -1.353 18.975 1.00 87.81 207 LEU A N 1
ATOM 1640 C CA . LEU A 1 207 ? 6.624 -2.012 20.229 1.00 87.81 207 LEU A CA 1
ATOM 1641 C C . LEU A 1 207 ? 8.137 -2.053 20.459 1.00 87.81 207 LEU A C 1
ATOM 1643 O O . LEU A 1 207 ? 8.573 -2.230 21.597 1.00 87.81 207 LEU A O 1
ATOM 1647 N N . ARG A 1 208 ? 8.943 -1.916 19.404 1.00 80.00 208 ARG A N 1
ATOM 1648 C CA . ARG A 1 208 ? 10.408 -1.975 19.454 1.00 80.00 208 ARG A CA 1
ATOM 1649 C C . ARG A 1 208 ? 10.982 -0.727 18.785 1.00 80.00 208 ARG A C 1
ATOM 1651 O O . ARG A 1 208 ? 11.483 -0.832 17.667 1.00 80.00 208 ARG A O 1
ATOM 1658 N N . PRO A 1 209 ? 10.923 0.439 19.455 1.00 67.00 209 PRO A N 1
ATOM 1659 C CA . PRO A 1 209 ? 11.472 1.667 18.899 1.00 67.00 209 PRO A CA 1
ATOM 1660 C C . PRO A 1 209 ? 12.931 1.448 18.494 1.00 67.00 209 PRO A C 1
ATOM 1662 O O . PRO A 1 209 ? 13.770 1.092 19.327 1.00 67.00 209 PRO A O 1
ATOM 1665 N N . GLN A 1 210 ? 13.222 1.633 17.207 1.00 63.12 210 GLN A N 1
ATOM 1666 C CA . GLN A 1 210 ? 14.595 1.696 16.721 1.00 63.12 210 GLN A CA 1
ATOM 1667 C C . GLN A 1 210 ? 15.246 2.993 17.228 1.00 63.12 210 GLN A C 1
ATOM 1669 O O . GLN A 1 210 ? 14.552 3.962 17.551 1.00 63.12 210 GLN A O 1
ATOM 1674 N N . GLU A 1 211 ? 16.579 3.028 17.327 1.00 54.22 211 GLU A N 1
ATOM 1675 C CA . GLU A 1 211 ? 17.282 4.273 17.658 1.00 54.22 211 GLU A CA 1
ATOM 1676 C C . GLU A 1 211 ? 16.868 5.378 16.678 1.00 54.22 211 GLU A C 1
ATOM 1678 O O . GLU A 1 211 ? 16.774 5.150 15.471 1.00 54.22 211 GLU A O 1
ATOM 1683 N N . ALA A 1 212 ? 16.558 6.559 17.221 1.00 45.75 212 ALA A N 1
ATOM 1684 C CA . ALA A 1 212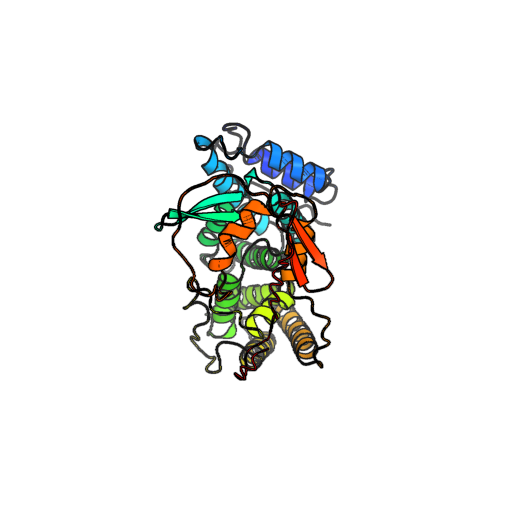 ? 15.882 7.630 16.502 1.00 45.75 212 ALA A CA 1
ATOM 1685 C C . ALA A 1 212 ? 16.565 7.951 15.163 1.00 45.75 212 ALA A C 1
ATOM 1687 O O . ALA A 1 212 ? 17.699 8.429 15.131 1.00 45.75 212 ALA A O 1
ATOM 1688 N N . ASN A 1 213 ? 15.841 7.750 14.058 1.00 47.94 213 ASN A N 1
ATOM 1689 C CA . ASN A 1 213 ? 16.221 8.314 12.772 1.00 47.94 213 ASN A CA 1
ATOM 1690 C C . ASN A 1 213 ? 16.012 9.843 12.843 1.00 47.94 213 ASN A C 1
ATOM 1692 O O . ASN A 1 213 ? 14.870 10.289 13.003 1.00 47.94 213 ASN A O 1
ATOM 1696 N N . PRO A 1 214 ? 17.069 10.668 12.721 1.00 41.94 214 PRO A N 1
ATOM 1697 C CA . PRO A 1 214 ? 16.953 12.121 12.852 1.00 41.94 214 PRO A CA 1
ATOM 1698 C C . PRO A 1 214 ? 16.024 12.766 11.806 1.00 41.94 214 PRO A C 1
ATOM 1700 O O . PRO A 1 214 ? 15.519 13.856 12.053 1.00 41.94 214 PRO A O 1
ATOM 1703 N N . CYS A 1 215 ? 15.732 12.096 10.682 1.00 44.22 215 CYS A N 1
ATOM 1704 C CA . CYS A 1 215 ? 14.783 12.583 9.668 1.00 44.22 215 CYS A CA 1
ATOM 1705 C C . CYS A 1 215 ? 13.292 12.395 10.029 1.00 44.22 215 CYS A C 1
ATOM 1707 O O . CYS A 1 215 ? 12.438 12.794 9.242 1.00 44.22 215 CYS A O 1
ATOM 1709 N N . GLY A 1 216 ? 12.957 11.807 11.186 1.00 53.12 216 GLY A N 1
ATOM 1710 C CA . GLY A 1 216 ? 11.576 11.461 11.564 1.00 53.12 216 GLY A CA 1
ATOM 1711 C C . GLY A 1 216 ? 11.130 11.950 12.943 1.00 53.12 216 GLY A C 1
ATOM 1712 O O . GLY A 1 216 ? 10.127 11.459 13.456 1.00 53.12 216 GLY A O 1
ATOM 1713 N N . ALA A 1 217 ? 11.861 12.890 13.554 1.00 56.75 217 ALA A N 1
ATOM 1714 C CA . ALA A 1 217 ? 11.687 13.278 14.958 1.00 56.75 217 ALA A CA 1
ATOM 1715 C C . ALA A 1 217 ? 10.253 13.721 15.334 1.00 56.75 217 ALA A C 1
ATOM 1717 O O . ALA A 1 217 ? 9.851 13.506 16.471 1.00 56.75 217 ALA A O 1
ATOM 1718 N N . GLY A 1 218 ? 9.477 14.256 14.381 1.00 70.88 218 GLY A N 1
ATOM 1719 C CA . GLY A 1 218 ? 8.086 14.683 14.596 1.00 70.88 218 GLY A CA 1
ATOM 1720 C C . GLY A 1 218 ? 7.005 13.644 14.259 1.00 70.88 218 GLY A C 1
ATOM 1721 O O . GLY A 1 218 ? 5.858 13.805 14.654 1.00 70.88 218 GLY A O 1
ATOM 1722 N N . ILE A 1 219 ? 7.330 12.559 13.543 1.00 81.12 219 ILE A N 1
ATOM 1723 C CA . ILE A 1 219 ? 6.315 11.608 13.032 1.00 81.12 219 ILE A CA 1
ATOM 1724 C C . ILE A 1 219 ? 5.591 10.905 14.186 1.00 81.12 219 ILE A C 1
ATOM 1726 O O . ILE A 1 219 ? 4.381 10.692 14.154 1.00 81.12 219 ILE A O 1
ATOM 1730 N N . TRP A 1 220 ? 6.352 10.563 15.223 1.00 83.00 220 TRP A N 1
ATOM 1731 C CA . TRP A 1 220 ? 5.870 9.822 16.384 1.00 83.00 220 TRP A CA 1
ATOM 1732 C C . TRP A 1 220 ? 5.219 10.701 17.450 1.00 83.00 220 TRP A C 1
ATOM 1734 O O . TRP A 1 220 ? 4.684 10.155 18.422 1.00 83.00 220 TRP A O 1
ATOM 1744 N N . GLU A 1 221 ? 5.267 12.026 17.283 1.00 84.12 221 GLU A N 1
ATOM 1745 C CA . GLU A 1 221 ? 4.656 12.969 18.212 1.00 84.12 221 GLU A CA 1
ATOM 1746 C C . GLU A 1 221 ? 3.153 12.713 18.308 1.00 84.12 221 GLU A C 1
ATOM 1748 O O . GLU A 1 221 ? 2.459 12.439 17.322 1.00 84.12 221 GLU A O 1
ATOM 1753 N N . ILE A 1 222 ? 2.667 12.746 19.542 1.00 82.56 222 ILE A N 1
ATOM 1754 C CA . ILE A 1 222 ? 1.280 12.454 19.866 1.00 82.56 222 ILE A CA 1
ATOM 1755 C C . ILE A 1 222 ? 0.486 13.744 19.769 1.00 82.56 222 ILE A C 1
ATOM 1757 O O . ILE A 1 222 ? 0.828 14.744 20.399 1.00 82.56 222 ILE A O 1
ATOM 1761 N N . GLU A 1 223 ? -0.601 13.683 19.012 1.00 76.88 223 GLU A N 1
ATOM 1762 C CA . GLU A 1 223 ? -1.550 14.774 18.851 1.00 76.88 223 GLU A CA 1
ATOM 1763 C C . GLU A 1 223 ? -2.957 14.172 18.871 1.00 76.88 223 GLU A C 1
ATOM 1765 O O . GLU A 1 223 ? -3.219 13.196 18.170 1.00 76.88 223 GLU A O 1
ATOM 1770 N N . GLY A 1 224 ? -3.851 14.740 19.685 1.00 86.12 224 GLY A N 1
ATOM 1771 C CA . GLY A 1 224 ? -5.256 14.335 19.743 1.00 86.12 224 GLY A CA 1
ATOM 1772 C C . GLY A 1 224 ? -5.660 13.595 21.023 1.00 86.12 224 GLY A C 1
ATOM 1773 O O . GLY A 1 224 ? -5.308 13.997 22.131 1.00 86.12 224 GLY A O 1
ATOM 1774 N N . LEU A 1 225 ? -6.489 12.566 20.862 1.00 91.38 225 LEU A N 1
ATOM 1775 C CA . LEU A 1 225 ? -7.210 11.831 21.904 1.00 91.38 225 LEU A CA 1
ATOM 1776 C C . LEU A 1 225 ? -6.317 10.910 22.743 1.00 91.38 225 LEU A C 1
ATOM 1778 O O . LEU A 1 225 ? -6.668 10.582 23.877 1.00 91.38 225 LEU A O 1
ATOM 1782 N N . TYR A 1 226 ? -5.188 10.461 22.196 1.00 93.62 226 TYR A N 1
ATOM 1783 C CA . TYR A 1 226 ? -4.231 9.637 22.925 1.00 93.62 226 TYR A CA 1
ATOM 1784 C C . TYR A 1 226 ? -3.269 10.521 23.726 1.00 93.62 226 TYR A C 1
ATOM 1786 O O . TYR A 1 226 ? -2.788 11.532 23.229 1.00 93.62 226 TYR A O 1
ATOM 1794 N N . THR A 1 227 ? -2.972 10.145 24.971 1.00 91.94 227 THR A N 1
ATOM 1795 C CA . THR A 1 227 ? -2.083 10.919 25.864 1.00 91.94 227 THR A CA 1
ATOM 1796 C C . THR A 1 227 ? -1.000 10.062 26.528 1.00 91.94 227 THR A C 1
ATOM 1798 O O . THR A 1 227 ? -0.385 10.500 27.500 1.00 91.94 227 THR A O 1
ATOM 1801 N N . GLY A 1 228 ? -0.819 8.820 26.070 1.00 90.94 228 GLY A N 1
ATOM 1802 C CA . GLY A 1 228 ? 0.151 7.875 26.630 1.00 90.94 228 GLY A CA 1
ATOM 1803 C C . GLY A 1 228 ? 1.557 8.014 26.021 1.00 90.94 228 GLY A C 1
ATOM 1804 O O . GLY A 1 228 ? 1.887 9.045 25.441 1.00 90.94 228 GLY A O 1
ATOM 1805 N N . PRO A 1 229 ? 2.423 6.993 26.143 1.00 89.75 229 PRO A N 1
ATOM 1806 C CA . PRO A 1 229 ? 3.758 6.975 25.535 1.00 89.75 229 PRO A CA 1
ATOM 1807 C C . PRO A 1 229 ? 3.742 6.892 23.999 1.00 89.75 229 PRO A C 1
ATOM 1809 O O . PRO A 1 229 ? 2.852 6.269 23.421 1.00 89.75 229 PRO A O 1
ATOM 1812 N N . THR A 1 230 ? 4.766 7.448 23.331 1.00 87.38 230 THR A N 1
ATOM 1813 C CA . THR A 1 230 ? 4.882 7.463 21.851 1.00 87.38 230 THR A CA 1
ATOM 1814 C C . THR A 1 230 ? 4.987 6.070 21.232 1.00 87.38 230 THR A C 1
ATOM 1816 O O . THR A 1 230 ? 4.514 5.862 20.118 1.00 87.38 230 THR A O 1
ATOM 1819 N N . HIS A 1 231 ? 5.573 5.126 21.964 1.00 88.94 231 HIS A N 1
ATOM 1820 C CA . HIS A 1 231 ? 5.779 3.738 21.565 1.00 88.94 231 HIS A CA 1
ATOM 1821 C C . HIS A 1 231 ? 5.301 2.803 22.675 1.00 88.94 231 HIS A C 1
ATOM 1823 O O . HIS A 1 231 ? 5.230 3.187 23.844 1.00 88.94 231 HIS A O 1
ATOM 1829 N N . GLY A 1 232 ? 5.044 1.551 22.316 1.00 90.38 232 GLY A N 1
ATOM 1830 C CA . GLY A 1 232 ? 4.730 0.485 23.256 1.00 90.38 232 GLY A CA 1
ATOM 1831 C C . GLY A 1 232 ? 3.280 0.018 23.219 1.00 90.38 232 GLY A C 1
ATOM 1832 O O . GLY A 1 232 ? 2.444 0.489 22.444 1.00 90.38 232 GLY A O 1
ATOM 1833 N N . LEU A 1 233 ? 3.011 -0.970 24.074 1.00 92.06 233 LEU A N 1
ATOM 1834 C CA . LEU A 1 233 ? 1.762 -1.728 24.068 1.00 92.06 233 LEU A CA 1
ATOM 1835 C C . LEU A 1 233 ? 0.541 -0.851 24.367 1.00 92.06 233 LEU A C 1
ATOM 1837 O O . LEU A 1 233 ? -0.517 -1.077 23.797 1.00 92.06 233 LEU A O 1
ATOM 1841 N N . GLU A 1 234 ? 0.698 0.191 25.184 1.00 94.31 234 GLU A N 1
ATOM 1842 C CA . GLU A 1 234 ? -0.391 1.111 25.529 1.00 94.31 234 GLU A CA 1
ATOM 1843 C C . GLU A 1 234 ? -0.973 1.821 24.294 1.00 94.31 234 GLU A C 1
ATOM 1845 O O . GLU A 1 234 ? -2.193 1.857 24.122 1.00 94.31 234 GLU A O 1
ATOM 1850 N N . ARG A 1 235 ? -0.115 2.315 23.389 1.00 94.75 235 ARG A N 1
ATOM 1851 C CA . ARG A 1 235 ? -0.548 2.963 22.139 1.00 94.75 235 ARG A CA 1
ATOM 1852 C C . ARG A 1 235 ? -1.211 1.962 21.197 1.00 94.75 235 ARG A C 1
ATOM 1854 O O . ARG A 1 235 ? -2.249 2.250 20.606 1.00 94.75 235 ARG A O 1
ATOM 1861 N N . TRP A 1 236 ? -0.648 0.758 21.108 1.00 95.75 236 TRP A N 1
ATOM 1862 C CA . TRP A 1 236 ? -1.213 -0.336 20.316 1.00 95.75 236 TRP A CA 1
ATOM 1863 C C . TRP A 1 236 ? -2.616 -0.739 20.797 1.00 95.75 236 TRP A C 1
ATOM 1865 O O . TRP A 1 236 ? -3.541 -0.866 19.994 1.00 95.75 236 TRP A O 1
ATOM 1875 N N . GLU A 1 237 ? -2.802 -0.894 22.109 1.00 96.12 237 GLU A N 1
ATOM 1876 C CA . GLU A 1 237 ? -4.097 -1.198 22.726 1.00 96.12 237 GLU A CA 1
ATOM 1877 C C . GLU A 1 237 ? -5.098 -0.049 22.572 1.00 96.12 237 GLU A C 1
ATOM 1879 O O . GLU A 1 237 ? -6.296 -0.291 22.411 1.00 96.12 237 GLU A O 1
ATOM 1884 N N . PHE A 1 238 ? -4.632 1.202 22.609 1.00 97.44 238 PHE A N 1
ATOM 1885 C CA . PHE A 1 238 ? -5.473 2.363 22.335 1.00 97.44 238 PHE A CA 1
ATOM 1886 C C . PHE A 1 238 ? -6.045 2.306 20.911 1.00 97.44 238 PHE A C 1
ATOM 1888 O O . PHE A 1 238 ? -7.263 2.369 20.738 1.00 97.44 238 PHE A O 1
ATOM 1895 N N . TRP A 1 239 ? -5.199 2.083 19.900 1.00 97.94 239 TRP A N 1
ATOM 1896 C CA . TRP A 1 239 ? -5.643 1.904 18.512 1.00 97.94 239 TRP A CA 1
ATOM 1897 C C . TRP A 1 239 ? -6.595 0.720 18.347 1.00 97.94 239 TRP A C 1
ATOM 1899 O O . TRP A 1 239 ? -7.611 0.827 17.661 1.00 97.94 239 TRP A O 1
ATOM 1909 N N . GLN A 1 240 ? -6.313 -0.398 19.017 1.00 97.94 240 GLN A N 1
ATOM 1910 C CA . GLN A 1 240 ? -7.196 -1.560 18.999 1.00 97.94 240 GLN A CA 1
ATOM 1911 C C . GLN A 1 240 ? -8.593 -1.221 19.548 1.00 97.94 240 GLN A C 1
ATOM 1913 O O . GLN A 1 240 ? -9.602 -1.589 18.942 1.00 97.94 240 GLN A O 1
ATOM 1918 N N . LYS A 1 241 ? -8.674 -0.486 20.666 1.00 97.69 241 LYS A N 1
ATOM 1919 C CA . LYS A 1 241 ? -9.950 -0.025 21.242 1.00 97.69 241 LYS A CA 1
ATOM 1920 C C . LYS A 1 241 ? -10.680 0.940 20.309 1.00 97.69 241 LYS A C 1
ATOM 1922 O O . LYS A 1 241 ? -11.898 0.833 20.181 1.00 97.69 241 LYS A O 1
ATOM 1927 N N . ALA A 1 242 ? -9.958 1.835 19.634 1.00 97.69 242 ALA A N 1
ATOM 1928 C CA . ALA A 1 242 ? -10.539 2.751 18.656 1.00 97.69 242 ALA A CA 1
ATOM 1929 C C . ALA A 1 242 ? -11.177 1.997 17.473 1.00 97.69 242 ALA A C 1
ATOM 1931 O O . ALA A 1 242 ? -12.317 2.285 17.106 1.00 97.69 242 ALA A O 1
ATOM 1932 N N . PHE A 1 243 ? -10.523 0.957 16.939 1.00 98.38 243 PHE A N 1
ATOM 1933 C CA . PHE A 1 243 ? -11.146 0.095 15.927 1.00 98.38 243 PHE A CA 1
ATOM 1934 C C . PHE A 1 243 ? -12.373 -0.651 16.453 1.00 98.38 243 PHE A C 1
ATOM 1936 O O . PHE A 1 243 ? -13.368 -0.760 15.739 1.00 98.38 243 PHE A O 1
ATOM 1943 N N . ALA A 1 244 ? -12.329 -1.153 17.691 1.00 97.94 244 ALA A N 1
ATOM 1944 C CA . ALA A 1 244 ? -13.483 -1.814 18.297 1.00 97.94 244 ALA A CA 1
ATOM 1945 C C . ALA A 1 244 ? -14.677 -0.853 18.427 1.00 97.94 244 ALA A C 1
ATOM 1947 O O . ALA A 1 244 ? -15.804 -1.231 18.118 1.00 97.94 244 ALA A O 1
ATOM 1948 N N . ALA A 1 245 ? -14.433 0.407 18.800 1.00 97.00 245 ALA A N 1
ATOM 1949 C CA . ALA A 1 245 ? -15.462 1.443 18.838 1.00 97.00 245 ALA A CA 1
ATOM 1950 C C . ALA A 1 245 ? -16.018 1.777 17.440 1.00 97.00 245 ALA A C 1
ATOM 1952 O O . ALA A 1 245 ? -17.214 2.036 17.300 1.00 97.00 245 ALA A O 1
ATOM 1953 N N . ALA A 1 246 ? -15.188 1.719 16.393 1.00 96.25 246 ALA A N 1
ATOM 1954 C CA . ALA A 1 246 ? -15.619 1.980 15.020 1.00 96.25 246 ALA A CA 1
ATOM 1955 C C . ALA A 1 246 ? -16.645 0.960 14.488 1.00 96.25 246 ALA A C 1
ATOM 1957 O O . ALA A 1 246 ? -17.431 1.295 13.601 1.00 96.25 246 ALA A O 1
ATOM 1958 N N . VAL A 1 247 ? -16.690 -0.259 15.042 1.00 95.62 247 VAL A N 1
ATOM 1959 C CA . VAL A 1 247 ? -17.692 -1.283 14.682 1.00 95.62 247 VAL A CA 1
ATOM 1960 C C . VAL A 1 247 ? -19.117 -0.823 15.018 1.00 95.62 247 VAL A C 1
ATOM 1962 O O . VAL A 1 247 ? -20.052 -1.084 14.262 1.00 95.62 247 VAL A O 1
ATOM 1965 N N . GLU A 1 248 ? -19.275 -0.071 16.105 1.00 94.56 248 GLU A N 1
ATOM 1966 C CA . GLU A 1 248 ? -20.572 0.426 16.581 1.00 94.56 248 GLU A CA 1
ATOM 1967 C C . GLU A 1 248 ? -20.888 1.849 16.087 1.00 94.56 248 GLU A C 1
ATOM 1969 O O . GLU A 1 248 ? -21.970 2.374 16.345 1.00 94.56 248 GLU A O 1
ATOM 1974 N N . ASN A 1 249 ? -19.972 2.489 15.354 1.00 95.06 249 ASN A N 1
ATOM 1975 C CA . ASN A 1 249 ? -20.149 3.862 14.889 1.00 95.06 249 ASN A CA 1
ATOM 1976 C C . ASN A 1 249 ? -21.179 3.953 13.742 1.00 95.06 249 ASN A C 1
ATOM 1978 O O . ASN A 1 249 ? -21.196 3.126 12.825 1.00 95.06 249 ASN A O 1
ATOM 1982 N N . GLU A 1 250 ? -22.036 4.977 13.776 1.00 95.69 250 GLU A N 1
ATOM 1983 C CA . GLU A 1 250 ? -23.093 5.195 12.777 1.00 95.69 250 GLU A CA 1
ATOM 1984 C C . GLU A 1 250 ? -22.577 5.695 11.418 1.00 95.69 250 GLU A C 1
ATOM 1986 O O . GLU A 1 250 ? -23.224 5.477 10.396 1.00 95.69 250 GLU A O 1
ATOM 1991 N N . HIS A 1 251 ? -21.402 6.328 11.380 1.00 94.94 251 HIS A N 1
ATOM 1992 C CA . HIS A 1 251 ? -20.763 6.801 10.150 1.00 94.94 251 HIS A CA 1
ATOM 1993 C C . HIS A 1 251 ? -19.924 5.713 9.459 1.00 94.94 251 HIS A C 1
ATOM 1995 O O . HIS A 1 251 ? -19.442 5.921 8.342 1.00 94.94 251 HIS A O 1
ATOM 2001 N N . ALA A 1 252 ? -19.750 4.548 10.092 1.00 94.62 252 ALA A N 1
ATOM 2002 C CA . ALA A 1 252 ? -19.066 3.406 9.499 1.00 94.62 252 ALA A CA 1
ATOM 2003 C C . ALA A 1 252 ? -20.011 2.591 8.603 1.00 94.62 252 ALA A C 1
ATOM 2005 O O . ALA A 1 252 ? -21.100 2.186 9.011 1.00 94.62 252 ALA A O 1
ATOM 2006 N N . THR A 1 253 ? -19.563 2.293 7.384 1.00 95.31 253 THR A N 1
ATOM 2007 C CA . THR A 1 253 ? -20.238 1.348 6.482 1.00 95.31 253 THR A CA 1
ATOM 2008 C C . THR A 1 253 ? -19.999 -0.099 6.916 1.00 95.31 253 THR A C 1
ATOM 2010 O O . THR A 1 253 ? -19.059 -0.380 7.658 1.00 95.31 253 THR A O 1
ATOM 2013 N N . ASP A 1 254 ? -20.795 -1.044 6.411 1.00 97.00 254 ASP A N 1
ATOM 2014 C CA . ASP A 1 254 ? -20.633 -2.469 6.740 1.00 97.00 254 ASP A CA 1
ATOM 2015 C C . ASP A 1 254 ? -19.229 -3.001 6.412 1.00 97.00 254 ASP A C 1
ATOM 2017 O O . ASP A 1 254 ? -18.634 -3.729 7.210 1.00 97.00 254 ASP A O 1
ATOM 2021 N N . GLU A 1 255 ? -18.655 -2.601 5.271 1.00 95.94 255 GLU A N 1
ATOM 2022 C CA . GLU A 1 255 ? -17.289 -3.005 4.918 1.00 95.94 255 GLU A CA 1
ATOM 2023 C C . GLU A 1 255 ? -16.251 -2.355 5.845 1.00 95.94 255 GLU A C 1
ATOM 2025 O O . GLU A 1 255 ? -15.341 -3.040 6.306 1.00 95.94 255 GLU A O 1
ATOM 2030 N N . CYS A 1 256 ? -16.423 -1.079 6.210 1.00 97.06 256 CYS A N 1
ATOM 2031 C CA . CYS A 1 256 ? -15.566 -0.406 7.190 1.00 97.06 256 CYS A CA 1
ATOM 2032 C C . CYS A 1 256 ? -15.585 -1.139 8.542 1.00 97.06 256 CYS A C 1
ATOM 2034 O O . CYS A 1 256 ? -14.531 -1.432 9.107 1.00 97.06 256 CYS A O 1
ATOM 2036 N N . LYS A 1 257 ? -16.774 -1.500 9.042 1.00 98.44 257 LYS A N 1
ATOM 2037 C CA . LYS A 1 257 ? -16.946 -2.247 10.301 1.00 98.44 257 LYS A CA 1
ATOM 2038 C C . LYS A 1 257 ? -16.266 -3.611 10.242 1.00 98.44 257 LYS A C 1
ATOM 2040 O O . LYS A 1 257 ? -15.580 -4.014 11.179 1.00 98.44 257 LYS A O 1
ATOM 2045 N N . LYS A 1 258 ? -16.405 -4.315 9.119 1.00 98.31 258 LYS A N 1
ATOM 2046 C CA . LYS A 1 258 ? -15.760 -5.610 8.880 1.00 98.31 258 LYS A CA 1
ATOM 2047 C C . LYS A 1 258 ? -14.236 -5.499 8.828 1.00 98.31 258 LYS A C 1
ATOM 2049 O O . LYS A 1 258 ? -13.555 -6.349 9.403 1.00 98.31 258 LYS A O 1
ATOM 2054 N N . LEU A 1 259 ? -13.688 -4.480 8.163 1.00 98.50 259 LEU A N 1
ATOM 2055 C CA . LEU A 1 259 ? -12.245 -4.222 8.139 1.00 98.50 259 LEU A CA 1
ATOM 2056 C C . LEU A 1 259 ? -11.721 -3.897 9.542 1.00 98.50 259 LEU A C 1
ATOM 2058 O O . LEU A 1 259 ? -10.756 -4.527 9.976 1.00 98.50 259 LEU A O 1
ATOM 2062 N N . ALA A 1 260 ? -12.397 -3.005 10.271 1.00 98.50 260 ALA A N 1
ATOM 2063 C CA . AL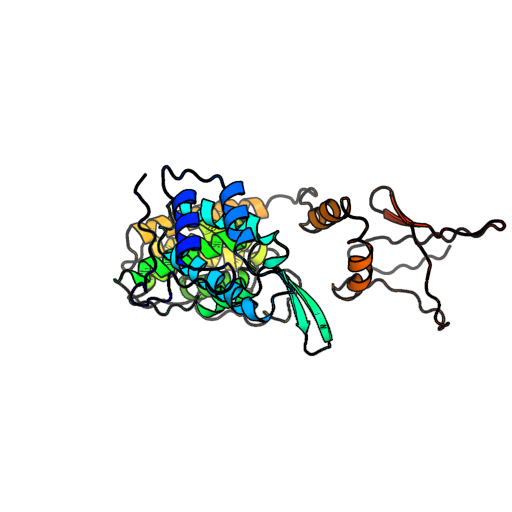A A 1 260 ? -12.049 -2.649 11.645 1.00 98.50 260 ALA A CA 1
ATOM 2064 C C . ALA A 1 260 ? -12.054 -3.877 12.568 1.00 98.50 260 ALA A C 1
ATOM 2066 O O . ALA A 1 260 ? -11.070 -4.136 13.257 1.00 98.50 260 ALA A O 1
ATOM 2067 N N . LEU A 1 261 ? -13.098 -4.710 12.515 1.00 98.50 261 LEU A N 1
ATOM 2068 C CA . LEU A 1 261 ? -13.175 -5.936 13.315 1.00 98.50 261 LEU A CA 1
ATOM 2069 C C . LEU A 1 261 ? -12.040 -6.921 12.987 1.00 98.50 261 LEU A C 1
ATOM 2071 O O . LEU A 1 261 ? -11.449 -7.524 13.883 1.00 98.50 261 LEU A O 1
ATOM 2075 N N . ARG A 1 262 ? -11.700 -7.087 11.703 1.00 98.44 262 ARG A N 1
ATOM 2076 C CA . ARG A 1 262 ? -10.561 -7.927 11.301 1.00 98.44 262 ARG A CA 1
ATOM 2077 C C . ARG A 1 262 ? -9.237 -7.368 11.822 1.00 98.44 262 ARG A C 1
ATOM 2079 O O . ARG A 1 262 ? -8.392 -8.159 12.240 1.00 98.44 262 ARG A O 1
ATOM 2086 N N . ALA A 1 263 ? -9.068 -6.046 11.810 1.00 98.56 263 ALA A N 1
ATOM 2087 C CA . ALA A 1 263 ? -7.893 -5.385 12.365 1.00 98.56 263 ALA A CA 1
ATOM 2088 C C . ALA A 1 263 ? -7.783 -5.639 13.877 1.00 98.56 263 ALA A C 1
ATOM 2090 O O . ALA A 1 263 ? -6.737 -6.107 14.314 1.00 98.56 263 ALA A O 1
ATOM 2091 N N . VAL A 1 264 ? -8.865 -5.470 14.651 1.00 98.31 264 VAL A N 1
ATOM 2092 C CA . VAL A 1 264 ? -8.900 -5.769 16.101 1.00 98.31 264 VAL A CA 1
ATOM 2093 C C . VAL A 1 264 ? -8.397 -7.181 16.399 1.00 98.31 264 VAL A C 1
ATOM 2095 O O . VAL A 1 264 ? -7.504 -7.355 17.231 1.00 98.31 264 VAL A O 1
ATOM 2098 N N . ASN A 1 265 ? -8.939 -8.174 15.689 1.00 97.50 265 ASN A N 1
ATOM 2099 C CA . ASN A 1 265 ? -8.596 -9.582 15.893 1.00 97.50 265 ASN A CA 1
ATOM 2100 C C . ASN A 1 265 ? -7.123 -9.869 15.560 1.00 97.50 265 ASN A C 1
ATOM 2102 O O . ASN A 1 265 ? -6.458 -10.628 16.267 1.00 97.50 265 ASN A O 1
ATOM 2106 N N . LEU A 1 266 ? -6.598 -9.262 14.490 1.00 97.94 266 LEU A N 1
ATOM 2107 C CA . LEU A 1 266 ? -5.191 -9.406 14.121 1.00 97.94 266 LEU A CA 1
ATOM 2108 C C . LEU A 1 266 ? -4.276 -8.733 15.152 1.00 97.94 266 LEU A C 1
ATOM 2110 O O . LEU A 1 266 ? -3.281 -9.328 15.560 1.00 97.94 266 LEU A O 1
ATOM 2114 N N . MET A 1 267 ? -4.629 -7.531 15.614 1.00 97.50 267 MET A N 1
ATOM 2115 C CA . MET A 1 267 ? -3.855 -6.800 16.619 1.00 97.50 267 MET A CA 1
ATOM 2116 C C . MET A 1 267 ? -3.751 -7.558 17.941 1.00 97.50 267 MET A C 1
ATOM 2118 O O . MET A 1 267 ? -2.682 -7.558 18.553 1.00 97.50 267 MET A O 1
ATOM 2122 N N . GLU A 1 268 ? -4.824 -8.241 18.348 1.00 94.50 268 GLU A N 1
ATOM 2123 C CA . GLU A 1 268 ? -4.836 -9.100 19.535 1.00 94.50 268 GLU A CA 1
ATOM 2124 C C . GLU A 1 268 ? -3.895 -10.303 19.382 1.00 94.50 268 GLU A C 1
ATOM 2126 O O . GLU A 1 268 ? -3.204 -10.694 20.322 1.00 94.50 268 GLU A O 1
ATOM 2131 N N . GLY A 1 269 ? -3.860 -10.913 18.193 1.00 93.38 269 GLY A N 1
ATOM 2132 C CA . GLY A 1 269 ? -2.908 -11.980 17.873 1.00 93.38 269 GLY A CA 1
ATOM 2133 C C . GLY A 1 269 ? -1.462 -11.501 17.992 1.00 93.38 269 GLY A C 1
ATOM 2134 O O . GLY A 1 269 ? -0.686 -12.064 18.758 1.00 93.38 269 GLY A O 1
ATOM 2135 N N . LEU A 1 270 ? -1.138 -10.400 17.312 1.00 93.62 270 LEU A N 1
ATOM 2136 C CA . LEU A 1 270 ? 0.219 -9.854 17.253 1.00 93.62 270 LEU A CA 1
ATOM 2137 C C . LEU A 1 270 ? 0.747 -9.416 18.629 1.00 93.62 270 LEU A C 1
ATOM 2139 O O . LEU A 1 270 ? 1.895 -9.700 18.966 1.00 93.62 270 LEU A O 1
ATOM 2143 N N . ALA A 1 271 ? -0.082 -8.765 19.450 1.00 88.62 271 ALA A N 1
ATOM 2144 C CA . ALA A 1 271 ? 0.319 -8.329 20.789 1.00 88.62 271 ALA A CA 1
ATOM 2145 C C . ALA A 1 271 ? 0.652 -9.510 21.719 1.00 88.62 271 ALA A C 1
ATOM 2147 O O . ALA A 1 271 ? 1.582 -9.424 22.527 1.00 88.62 271 ALA A O 1
ATOM 2148 N N . ARG A 1 272 ? -0.069 -10.634 21.588 1.00 84.81 272 ARG A N 1
ATOM 2149 C CA . ARG A 1 272 ? 0.205 -11.859 22.358 1.00 84.81 272 ARG A CA 1
ATOM 2150 C C . ARG A 1 272 ? 1.530 -12.495 21.957 1.00 84.81 272 ARG A C 1
ATOM 2152 O O . ARG A 1 272 ? 2.299 -12.870 22.839 1.00 84.81 272 ARG A O 1
ATOM 2159 N N . ASP A 1 273 ? 1.814 -12.557 20.659 1.00 78.75 273 ASP A N 1
ATOM 2160 C CA . ASP A 1 273 ? 3.039 -13.168 20.133 1.00 78.75 273 ASP A CA 1
ATOM 2161 C C . ASP A 1 273 ? 4.298 -12.387 20.543 1.00 78.75 273 ASP A C 1
ATOM 2163 O O . ASP A 1 273 ? 5.329 -12.982 20.855 1.00 78.75 273 ASP A O 1
ATOM 2167 N N . VAL A 1 274 ? 4.210 -11.054 20.623 1.00 70.44 274 VAL A N 1
ATOM 2168 C CA . VAL A 1 274 ? 5.317 -10.201 21.091 1.00 70.44 274 VAL A CA 1
ATOM 2169 C C . VAL A 1 274 ? 5.517 -10.278 22.613 1.00 70.44 274 VAL A C 1
ATOM 2171 O O . VAL A 1 274 ? 6.632 -10.073 23.088 1.00 70.44 274 VAL A O 1
ATOM 2174 N N . SER A 1 275 ? 4.472 -10.619 23.375 1.00 56.38 275 SER A 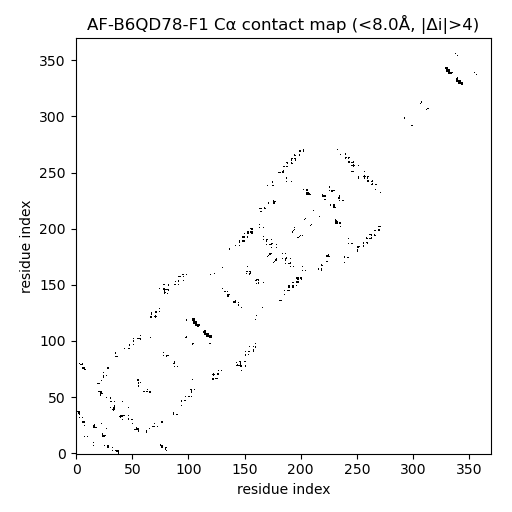N 1
ATOM 2175 C CA . SER A 1 275 ? 4.513 -10.729 24.844 1.00 56.38 275 SER A CA 1
ATOM 2176 C C . SER A 1 275 ? 4.946 -12.115 25.359 1.00 56.38 275 SER A C 1
ATOM 2178 O O . SER A 1 275 ? 5.043 -12.321 26.571 1.00 56.38 275 SER A O 1
ATOM 2180 N N . GLY A 1 276 ? 5.195 -13.079 24.465 1.00 45.59 276 GLY A N 1
ATOM 2181 C CA . GLY A 1 276 ? 5.741 -14.392 24.820 1.00 45.59 276 GLY A CA 1
ATOM 2182 C C . GLY A 1 276 ? 7.197 -14.315 25.316 1.00 45.59 276 GLY A C 1
ATOM 2183 O O . GLY A 1 276 ? 7.894 -13.339 25.032 1.00 45.59 276 GLY A O 1
ATOM 2184 N N . PRO A 1 277 ? 7.699 -15.321 26.065 1.00 35.00 277 PRO A N 1
ATOM 2185 C CA . PRO A 1 277 ? 9.098 -15.344 26.485 1.00 35.00 277 PRO A CA 1
ATOM 2186 C C . PRO A 1 277 ? 10.006 -15.282 25.254 1.00 35.00 277 PRO A C 1
ATOM 2188 O O . PRO A 1 277 ? 9.858 -16.081 24.329 1.00 35.00 277 PRO A O 1
ATOM 2191 N N . ILE A 1 278 ? 10.930 -14.318 25.250 1.00 40.56 278 ILE A N 1
ATOM 2192 C CA . ILE A 1 278 ? 11.885 -14.080 24.165 1.00 40.56 278 ILE A CA 1
ATOM 2193 C C . ILE A 1 278 ? 12.731 -15.346 23.987 1.00 40.56 278 ILE A C 1
ATOM 2195 O O . ILE A 1 278 ? 13.686 -15.580 24.725 1.00 40.56 278 ILE A O 1
ATOM 2199 N N . GLY A 1 279 ? 12.377 -16.175 23.007 1.00 33.34 279 GLY A N 1
ATOM 2200 C CA . GLY A 1 279 ? 13.303 -17.144 22.444 1.00 33.34 279 GLY A CA 1
ATOM 2201 C C . GLY A 1 279 ? 14.404 -16.363 21.739 1.00 33.34 279 GLY A C 1
ATOM 2202 O O . GLY A 1 279 ? 14.122 -15.504 20.905 1.00 33.34 279 GLY A O 1
ATOM 2203 N N . THR A 1 280 ? 15.656 -16.645 22.074 1.00 34.25 280 THR A N 1
ATOM 2204 C CA . THR A 1 280 ? 16.874 -16.023 21.529 1.00 34.25 280 THR A CA 1
ATOM 2205 C C . THR A 1 280 ? 17.099 -16.258 20.025 1.00 34.25 280 THR A C 1
ATOM 2207 O O . THR A 1 280 ? 18.179 -15.974 19.522 1.00 34.25 280 THR A O 1
ATOM 2210 N N . ASP A 1 281 ? 16.089 -16.723 19.290 1.00 33.19 281 ASP A N 1
ATOM 2211 C CA . ASP A 1 281 ? 16.193 -17.146 17.889 1.00 33.19 281 ASP A CA 1
ATOM 2212 C C . ASP A 1 281 ? 15.631 -16.114 16.900 1.00 33.19 281 ASP A C 1
ATOM 2214 O O . ASP A 1 281 ? 15.615 -16.345 15.689 1.00 33.19 281 ASP A O 1
ATOM 2218 N N . ALA A 1 282 ? 15.193 -14.945 17.378 1.00 35.84 282 ALA A N 1
ATOM 2219 C CA . ALA A 1 282 ? 14.882 -13.821 16.504 1.00 35.84 282 ALA A CA 1
ATOM 2220 C C . ALA A 1 282 ? 16.192 -13.200 15.998 1.00 35.84 282 ALA A C 1
ATOM 2222 O O . ALA A 1 282 ? 16.639 -12.163 16.489 1.00 35.84 282 ALA A O 1
ATOM 2223 N N . LEU A 1 283 ? 16.811 -13.865 15.018 1.00 32.06 283 LEU A N 1
ATOM 2224 C CA . LEU A 1 283 ? 17.853 -13.302 14.170 1.00 32.06 283 LEU A CA 1
ATOM 2225 C C . LEU A 1 283 ? 17.416 -11.901 13.750 1.00 32.06 283 LEU A C 1
ATOM 2227 O O . LEU A 1 283 ? 16.457 -11.716 12.997 1.00 32.06 283 LEU A O 1
ATOM 2231 N N . SER A 1 284 ? 18.128 -10.922 14.294 1.00 34.28 284 SER A N 1
ATOM 2232 C CA . SER A 1 284 ? 18.045 -9.531 13.894 1.00 34.28 284 SER A CA 1
ATOM 2233 C C . SER A 1 284 ? 18.090 -9.432 12.361 1.00 34.28 284 SER A C 1
ATOM 2235 O O . SER A 1 284 ? 18.841 -10.191 11.736 1.00 34.28 284 SER A O 1
ATOM 2237 N N . PRO A 1 285 ? 17.336 -8.519 11.719 1.00 34.66 285 PRO A N 1
ATOM 2238 C CA . PRO A 1 285 ? 17.349 -8.348 10.261 1.00 34.66 285 PRO A CA 1
ATOM 2239 C C . PRO A 1 285 ? 18.758 -8.118 9.674 1.00 34.66 285 PRO A C 1
ATOM 2241 O O . PRO A 1 285 ? 18.967 -8.336 8.481 1.00 34.66 285 PRO A O 1
ATOM 2244 N N . TYR A 1 286 ? 19.756 -7.797 10.506 1.00 35.78 286 TYR A N 1
ATOM 2245 C CA . TYR A 1 286 ? 21.170 -7.740 10.128 1.00 35.78 286 TYR A CA 1
ATOM 2246 C C . TYR A 1 286 ? 21.791 -9.091 9.728 1.00 35.78 286 TYR A C 1
ATOM 2248 O O . TYR A 1 286 ? 22.787 -9.093 9.009 1.00 35.78 286 TYR A O 1
ATOM 2256 N N . GLY A 1 287 ? 21.197 -10.234 10.094 1.00 28.22 287 GLY A N 1
ATOM 2257 C CA . GLY A 1 287 ? 21.663 -11.558 9.654 1.00 28.22 287 GLY A CA 1
ATOM 2258 C C . GLY A 1 287 ? 21.620 -11.740 8.130 1.00 28.22 287 GLY A C 1
ATOM 2259 O O . GLY A 1 287 ? 22.492 -12.384 7.558 1.00 28.22 287 GLY A O 1
ATOM 2260 N N . ARG A 1 288 ? 20.680 -11.075 7.441 1.00 34.53 288 ARG A N 1
ATOM 2261 C CA . ARG A 1 288 ? 20.544 -11.163 5.973 1.00 34.53 288 ARG A CA 1
ATOM 2262 C C . ARG A 1 288 ? 21.541 -10.301 5.201 1.00 34.53 288 ARG A C 1
ATOM 2264 O O . ARG A 1 288 ? 21.766 -10.552 4.019 1.00 34.53 288 ARG A O 1
ATOM 2271 N N . ILE A 1 289 ? 22.137 -9.292 5.841 1.00 34.75 289 ILE A N 1
ATOM 2272 C CA . ILE A 1 289 ? 23.172 -8.462 5.206 1.00 34.75 289 ILE A CA 1
ATOM 2273 C C . ILE A 1 289 ? 24.437 -9.297 4.981 1.00 34.75 289 ILE A C 1
ATOM 2275 O O . ILE A 1 289 ? 25.078 -9.166 3.940 1.00 34.75 289 ILE A O 1
ATOM 2279 N N . PHE A 1 290 ? 24.771 -10.196 5.910 1.00 33.12 290 PHE A N 1
ATOM 2280 C CA . PHE A 1 290 ? 25.967 -11.033 5.809 1.00 33.12 290 PHE A CA 1
ATOM 2281 C C . PHE A 1 290 ? 25.808 -12.202 4.829 1.00 33.12 290 PHE A C 1
ATOM 2283 O O . PHE A 1 290 ? 26.765 -12.502 4.114 1.00 33.12 290 PHE A O 1
ATOM 2290 N N . ASP A 1 291 ? 24.600 -12.752 4.678 1.00 34.34 291 ASP A N 1
ATOM 2291 C CA . ASP A 1 291 ? 24.290 -13.720 3.612 1.00 34.34 291 ASP A CA 1
ATOM 2292 C C . ASP A 1 291 ? 24.507 -13.114 2.209 1.00 34.34 291 ASP A C 1
ATOM 2294 O O . ASP A 1 291 ? 24.975 -13.786 1.292 1.00 34.34 291 ASP A O 1
ATOM 2298 N N . TYR A 1 292 ? 24.253 -11.809 2.053 1.00 34.28 292 TYR A N 1
ATOM 2299 C CA . TYR A 1 292 ? 24.473 -11.058 0.809 1.00 34.28 292 TYR A CA 1
ATOM 2300 C C . TYR A 1 292 ? 25.953 -10.759 0.508 1.00 34.28 292 TYR A C 1
ATOM 2302 O O . TYR A 1 292 ? 26.323 -10.525 -0.645 1.00 34.28 292 TYR A O 1
ATOM 2310 N N . LEU A 1 293 ? 26.816 -10.748 1.527 1.00 36.31 293 LEU A N 1
ATOM 2311 C CA . LEU A 1 293 ? 28.238 -10.414 1.387 1.00 36.31 293 LEU A CA 1
ATOM 2312 C C . LEU A 1 293 ? 29.105 -11.622 1.006 1.00 36.31 293 LEU A C 1
ATOM 2314 O O . LEU A 1 293 ? 30.222 -11.432 0.518 1.00 36.31 293 LEU A O 1
ATOM 2318 N N . GLY A 1 294 ? 28.587 -12.845 1.158 1.00 34.41 294 GLY A N 1
ATOM 2319 C CA . GLY A 1 294 ? 29.276 -14.082 0.781 1.00 34.41 294 GLY A CA 1
ATOM 2320 C C . GLY A 1 294 ? 29.444 -14.286 -0.731 1.00 34.41 294 GLY A C 1
ATOM 2321 O O . GLY A 1 294 ? 30.364 -14.985 -1.151 1.00 34.41 294 GLY A O 1
ATOM 2322 N N . GLU A 1 295 ? 28.615 -13.651 -1.567 1.00 35.16 295 GLU A N 1
ATOM 2323 C CA . GLU A 1 295 ? 28.589 -13.920 -3.016 1.00 35.16 295 GLU A CA 1
ATOM 2324 C C . GLU A 1 295 ? 29.396 -12.927 -3.877 1.00 35.16 295 GLU A C 1
ATOM 2326 O O . GLU A 1 295 ? 29.539 -13.131 -5.084 1.00 35.16 295 GLU A O 1
ATOM 2331 N N . SER A 1 296 ? 29.977 -11.859 -3.306 1.00 32.44 296 SER A N 1
ATOM 2332 C CA . SER A 1 296 ? 30.739 -10.879 -4.100 1.00 32.44 296 SER A CA 1
ATOM 2333 C C . SER A 1 296 ? 31.903 -10.222 -3.338 1.00 32.44 296 SER A C 1
ATOM 2335 O O . SER A 1 296 ? 31.713 -9.234 -2.621 1.00 32.44 296 SER A O 1
ATOM 2337 N N . PRO A 1 297 ? 33.160 -10.656 -3.578 1.00 34.12 297 PRO A N 1
ATOM 2338 C CA . PRO A 1 297 ? 34.360 -10.081 -2.953 1.00 34.12 297 PRO A CA 1
ATOM 2339 C C . PRO A 1 297 ? 34.582 -8.585 -3.241 1.00 34.12 297 PRO A C 1
ATOM 2341 O O . PRO A 1 297 ? 35.401 -7.934 -2.593 1.00 34.12 297 PRO A O 1
ATOM 2344 N N . ARG A 1 298 ? 33.880 -8.017 -4.233 1.00 35.12 298 ARG A N 1
ATOM 2345 C CA . ARG A 1 298 ? 33.986 -6.597 -4.601 1.00 35.12 298 ARG A CA 1
ATOM 2346 C C . ARG A 1 298 ? 33.141 -5.681 -3.713 1.00 35.12 298 ARG A C 1
ATOM 2348 O O . ARG A 1 298 ? 33.519 -4.524 -3.562 1.00 35.12 298 ARG A O 1
ATOM 2355 N N . LEU A 1 299 ? 32.063 -6.184 -3.103 1.00 34.56 299 LEU A N 1
ATOM 2356 C CA . LEU A 1 299 ? 31.187 -5.401 -2.217 1.00 34.56 299 LEU A CA 1
ATOM 2357 C C . LEU A 1 299 ? 31.771 -5.250 -0.803 1.00 34.56 299 LEU A C 1
ATOM 2359 O O . LEU A 1 299 ? 31.603 -4.207 -0.175 1.00 34.56 299 LEU A O 1
ATOM 2363 N N . LEU A 1 300 ? 32.560 -6.226 -0.345 1.00 34.09 300 LEU A N 1
ATOM 2364 C CA . LEU A 1 300 ? 33.232 -6.205 0.963 1.00 34.09 300 LEU A CA 1
ATOM 2365 C C . LEU A 1 300 ? 34.160 -4.991 1.154 1.00 34.09 300 LEU A C 1
ATOM 2367 O O . LEU A 1 300 ? 34.176 -4.381 2.221 1.00 34.09 300 LEU A O 1
ATOM 2371 N N . LYS A 1 301 ? 34.881 -4.576 0.104 1.00 31.03 301 LYS A N 1
ATOM 2372 C CA . LYS A 1 301 ? 35.753 -3.387 0.156 1.00 31.03 301 LYS A CA 1
ATOM 2373 C C . LYS A 1 301 ? 34.991 -2.067 0.278 1.00 31.03 301 LYS A C 1
ATOM 2375 O O . LYS A 1 301 ? 35.563 -1.094 0.759 1.00 31.03 301 LYS A O 1
ATOM 2380 N N . SER A 1 302 ? 33.737 -2.023 -0.161 1.00 32.47 302 SER A N 1
ATOM 2381 C CA . SER A 1 302 ? 32.905 -0.818 -0.118 1.00 32.47 302 SER A CA 1
ATOM 2382 C C . SER A 1 302 ? 32.224 -0.651 1.239 1.00 32.47 302 SER A C 1
ATOM 2384 O O . SER A 1 302 ? 32.107 0.468 1.725 1.00 32.47 302 SER A O 1
ATOM 2386 N N . VAL A 1 303 ? 31.839 -1.759 1.879 1.00 32.81 303 VAL A N 1
ATOM 2387 C CA . VAL A 1 303 ? 31.136 -1.756 3.172 1.00 32.81 303 VAL A CA 1
ATOM 2388 C C . VAL A 1 303 ? 32.072 -1.408 4.340 1.00 32.81 303 VAL A C 1
ATOM 2390 O O . VAL A 1 303 ? 31.678 -0.679 5.248 1.00 32.81 303 VAL A O 1
ATOM 2393 N N . LEU A 1 304 ? 33.346 -1.813 4.287 1.00 32.81 304 LEU A N 1
ATOM 2394 C CA . LEU A 1 304 ? 34.331 -1.521 5.345 1.00 32.81 304 LEU A CA 1
ATOM 2395 C C . LEU A 1 304 ? 34.714 -0.035 5.472 1.00 32.81 304 LEU A C 1
ATOM 2397 O O . LEU A 1 304 ? 35.228 0.374 6.509 1.00 32.81 304 LEU A O 1
ATOM 2401 N N . VAL A 1 305 ? 34.427 0.794 4.463 1.00 33.69 305 VAL A N 1
ATOM 2402 C CA . VAL A 1 305 ? 34.647 2.253 4.531 1.00 33.69 305 VAL A CA 1
ATOM 2403 C C . VAL A 1 305 ? 33.498 2.976 5.264 1.00 33.69 305 VAL A C 1
ATOM 2405 O O . VAL A 1 305 ? 33.668 4.119 5.674 1.00 33.69 305 VAL A O 1
ATOM 2408 N N . TYR A 1 306 ? 32.358 2.311 5.493 1.00 32.28 306 TYR A N 1
ATOM 2409 C CA . TYR A 1 306 ? 31.111 2.932 5.973 1.00 32.28 306 TYR A CA 1
ATOM 2410 C C . TYR A 1 306 ? 30.682 2.556 7.402 1.00 32.28 306 TYR A C 1
ATOM 2412 O O . TYR A 1 306 ? 29.727 3.126 7.927 1.00 32.28 306 TYR A O 1
ATOM 2420 N N . LEU A 1 307 ? 31.397 1.653 8.077 1.00 30.97 307 LEU A N 1
ATOM 2421 C CA . LEU A 1 307 ? 31.079 1.266 9.459 1.00 30.97 307 LEU A CA 1
ATOM 2422 C C . LEU A 1 307 ? 31.140 2.394 10.519 1.00 30.97 307 LEU A C 1
ATOM 2424 O O . LEU A 1 307 ? 30.453 2.249 11.529 1.00 30.97 307 LEU A O 1
ATOM 2428 N N . PRO A 1 308 ? 31.846 3.533 10.339 1.00 26.50 308 PRO A N 1
ATOM 2429 C CA . PRO A 1 308 ? 31.763 4.631 11.306 1.00 26.50 308 PRO A CA 1
ATOM 2430 C C . PRO A 1 308 ? 30.426 5.393 11.294 1.00 26.50 308 PRO A C 1
ATOM 2432 O O . PRO A 1 308 ? 30.187 6.186 12.201 1.00 26.50 308 PRO A O 1
ATOM 2435 N N . SER A 1 309 ? 29.565 5.191 10.289 1.00 30.84 309 SER A N 1
ATOM 2436 C CA . SER A 1 309 ? 28.348 5.994 10.076 1.00 30.84 309 SER A CA 1
ATOM 2437 C C . SER A 1 309 ? 27.066 5.378 10.656 1.00 30.84 309 SER A C 1
ATOM 2439 O O . SER A 1 309 ? 26.015 6.000 10.562 1.00 30.84 309 SER A O 1
ATOM 2441 N N . ILE A 1 310 ? 27.136 4.184 11.261 1.00 29.64 310 ILE A N 1
ATOM 2442 C CA . ILE A 1 310 ? 25.974 3.441 11.804 1.00 29.64 310 ILE A CA 1
ATOM 2443 C C . ILE A 1 310 ? 26.093 3.269 13.332 1.00 29.64 310 ILE A C 1
ATOM 2445 O O . ILE A 1 310 ? 25.787 2.222 13.883 1.00 29.64 310 ILE A O 1
ATOM 2449 N N . GLY A 1 311 ? 26.623 4.261 14.055 1.00 25.59 311 GLY A N 1
ATOM 2450 C CA . GLY A 1 311 ? 26.596 4.258 15.530 1.00 25.59 311 GLY A CA 1
ATOM 2451 C C . GLY A 1 311 ? 27.405 3.154 16.241 1.00 25.59 311 GLY A C 1
ATOM 2452 O O . GLY A 1 311 ? 27.482 3.150 17.467 1.00 25.59 311 GLY A O 1
ATOM 2453 N N . LEU A 1 312 ? 28.088 2.257 15.520 1.00 28.30 312 LEU A N 1
ATOM 2454 C CA . LEU A 1 312 ? 29.052 1.321 16.098 1.00 28.30 312 LEU A CA 1
ATOM 2455 C C . LEU A 1 312 ? 30.331 2.081 16.467 1.00 28.30 312 LEU A C 1
ATOM 2457 O O . LEU A 1 312 ? 31.246 2.261 15.662 1.00 28.30 312 LEU A O 1
ATOM 2461 N N . HIS A 1 313 ? 30.420 2.528 17.718 1.00 24.83 313 HIS A N 1
ATOM 2462 C CA . HIS A 1 313 ? 31.669 3.033 18.278 1.00 24.83 313 HIS A CA 1
ATOM 2463 C C . HIS A 1 313 ? 32.691 1.895 18.447 1.00 24.83 313 HIS A C 1
ATOM 2465 O O . HIS A 1 313 ? 32.920 1.389 19.544 1.00 24.83 313 HIS A O 1
ATOM 2471 N N . MET A 1 314 ? 33.390 1.534 17.368 1.00 28.22 314 MET A N 1
ATOM 2472 C CA . MET A 1 314 ? 34.684 0.866 17.492 1.00 28.22 314 MET A CA 1
ATOM 2473 C C . MET A 1 314 ? 35.692 1.886 18.032 1.00 28.22 314 MET A C 1
ATOM 2475 O O . MET A 1 314 ? 36.130 2.797 17.326 1.00 28.22 314 MET A O 1
ATOM 2479 N N . ARG A 1 315 ? 36.063 1.764 19.313 1.00 24.12 315 ARG A N 1
ATOM 2480 C CA . ARG A 1 315 ? 37.180 2.529 19.883 1.00 24.12 315 ARG A CA 1
ATOM 2481 C C . ARG A 1 315 ? 38.488 2.040 19.265 1.00 24.12 315 ARG A C 1
ATOM 2483 O O . ARG A 1 315 ? 39.132 1.140 19.795 1.00 24.12 315 ARG A O 1
ATOM 2490 N N . PHE A 1 316 ? 38.926 2.680 18.187 1.00 27.61 316 PHE A N 1
ATOM 2491 C CA . PHE A 1 316 ? 40.315 2.571 17.758 1.00 27.61 316 PHE A CA 1
ATOM 2492 C C . PHE A 1 316 ? 41.191 3.331 18.761 1.00 27.61 316 PHE A C 1
ATOM 2494 O O . PHE A 1 316 ? 41.124 4.557 18.883 1.00 27.61 316 PHE A O 1
ATOM 2501 N N . GLY A 1 317 ? 41.982 2.587 19.536 1.00 22.19 317 GLY A N 1
ATOM 2502 C CA . GLY A 1 317 ? 43.001 3.155 20.410 1.00 22.19 317 GLY A CA 1
ATOM 2503 C C . GLY A 1 317 ? 43.951 4.031 19.595 1.00 22.19 317 GLY A C 1
ATOM 2504 O O . GLY A 1 317 ? 44.511 3.589 18.596 1.00 22.19 317 GLY A O 1
ATOM 2505 N N . LYS A 1 318 ? 44.100 5.295 20.004 1.00 25.80 318 LYS A N 1
ATOM 2506 C CA . LYS A 1 318 ? 44.974 6.289 19.367 1.00 25.80 318 LYS A CA 1
ATOM 2507 C C . LYS A 1 318 ? 46.385 5.729 19.169 1.00 25.80 318 LYS A C 1
ATOM 2509 O O . LYS A 1 318 ? 47.096 5.647 20.160 1.00 25.80 318 LYS A O 1
ATOM 2514 N N . TYR A 1 319 ? 46.832 5.497 17.933 1.00 23.55 319 TYR A N 1
ATOM 2515 C CA . TYR A 1 319 ? 48.261 5.557 17.611 1.00 23.55 319 TYR A CA 1
ATOM 2516 C C . TYR A 1 319 ? 48.554 6.022 16.173 1.00 23.55 319 TYR A C 1
ATOM 2518 O O . TYR A 1 319 ? 48.053 5.485 15.196 1.00 23.55 319 TYR A O 1
ATOM 2526 N N . ALA A 1 320 ? 49.415 7.043 16.129 1.00 22.69 320 ALA A N 1
ATOM 2527 C CA . ALA A 1 320 ? 50.375 7.432 15.097 1.00 22.69 320 ALA A CA 1
ATOM 2528 C C . ALA A 1 320 ? 49.911 7.702 13.648 1.00 22.69 320 ALA A C 1
ATOM 2530 O O . ALA A 1 320 ? 49.824 6.834 12.788 1.00 22.69 320 ALA A O 1
ATOM 2531 N N . ARG A 1 321 ? 49.822 9.007 13.370 1.00 27.08 321 ARG A N 1
ATOM 2532 C CA . ARG A 1 321 ? 50.103 9.681 12.094 1.00 27.08 321 ARG A CA 1
ATOM 2533 C C . ARG A 1 321 ? 51.314 9.038 11.383 1.00 27.08 321 ARG A C 1
ATOM 2535 O O . ARG A 1 321 ? 52.422 9.124 11.906 1.00 27.08 321 ARG A O 1
ATOM 2542 N N . SER A 1 322 ? 51.125 8.454 10.200 1.00 23.38 322 SER A N 1
ATOM 2543 C CA . SER A 1 322 ? 52.208 8.155 9.251 1.00 23.38 322 SER A CA 1
ATOM 2544 C C . SER A 1 322 ? 51.646 7.919 7.844 1.00 23.38 322 SER A C 1
ATOM 2546 O O . SER A 1 322 ? 50.469 7.627 7.668 1.00 23.38 322 SER A O 1
ATOM 2548 N N . GLU A 1 323 ? 52.485 8.177 6.854 1.00 25.95 323 GLU A N 1
ATOM 2549 C CA . GLU A 1 323 ? 52.184 8.636 5.505 1.00 25.95 323 GLU A CA 1
ATOM 2550 C C . GLU A 1 323 ? 51.524 7.632 4.546 1.00 25.95 323 GLU A C 1
ATOM 2552 O O . GLU A 1 323 ? 51.586 6.415 4.693 1.00 25.95 323 GLU A O 1
ATOM 2557 N N . ARG A 1 324 ? 50.939 8.223 3.493 1.00 33.91 324 ARG A N 1
ATOM 2558 C CA . ARG A 1 324 ? 50.579 7.629 2.198 1.00 33.91 324 ARG A CA 1
ATOM 2559 C C . ARG A 1 324 ? 51.394 6.371 1.871 1.00 33.91 324 ARG A C 1
ATOM 2561 O O . ARG A 1 324 ? 52.563 6.490 1.528 1.00 33.91 324 ARG A O 1
ATOM 2568 N N . ASN A 1 325 ? 50.733 5.219 1.772 1.00 26.67 325 ASN A N 1
ATOM 2569 C CA . ASN A 1 325 ? 51.043 4.262 0.713 1.00 26.67 325 ASN A CA 1
ATOM 2570 C C . ASN A 1 325 ? 49.866 3.333 0.407 1.00 26.67 325 ASN A C 1
ATOM 2572 O O . ASN A 1 325 ? 49.211 2.776 1.282 1.00 26.67 325 ASN A O 1
ATOM 2576 N N . LYS A 1 326 ? 49.581 3.229 -0.891 1.00 38.97 326 LYS A N 1
ATOM 2577 C CA . LYS A 1 326 ? 48.587 2.344 -1.495 1.00 38.97 326 LYS A CA 1
ATOM 2578 C C . LYS A 1 326 ? 49.144 0.917 -1.529 1.00 38.97 326 LYS A C 1
ATOM 2580 O O . LYS A 1 326 ? 50.297 0.755 -1.917 1.00 38.97 326 LYS A O 1
ATOM 2585 N N . LYS A 1 327 ? 48.251 -0.060 -1.314 1.00 34.47 327 LYS A N 1
ATOM 2586 C CA . LYS A 1 327 ? 48.395 -1.531 -1.422 1.00 34.47 327 LYS A CA 1
ATOM 2587 C C . LYS A 1 327 ? 48.727 -2.233 -0.102 1.00 34.47 327 LYS A C 1
ATOM 2589 O O . LYS A 1 327 ? 49.891 -2.421 0.185 1.00 34.47 327 LYS A O 1
ATOM 2594 N N . ASN A 1 328 ? 47.693 -2.711 0.590 1.00 30.44 328 ASN A N 1
ATOM 2595 C CA . ASN A 1 328 ? 47.730 -3.928 1.407 1.00 30.44 328 ASN A CA 1
ATOM 2596 C C . ASN A 1 328 ? 46.404 -4.674 1.170 1.00 30.44 328 ASN A C 1
ATOM 2598 O O . ASN A 1 328 ? 45.356 -4.038 1.016 1.00 30.44 328 ASN A O 1
ATOM 2602 N N . ALA A 1 329 ? 46.458 -5.997 1.030 1.00 29.39 329 ALA A N 1
ATOM 2603 C CA . ALA A 1 329 ? 45.284 -6.857 0.922 1.00 29.39 329 ALA A CA 1
ATOM 2604 C C . ALA A 1 329 ? 45.156 -7.625 2.238 1.00 29.39 329 ALA A C 1
ATOM 2606 O O . ALA A 1 329 ? 45.924 -8.546 2.490 1.00 29.39 329 ALA A O 1
ATOM 2607 N N . GLU A 1 330 ? 44.215 -7.209 3.077 1.00 36.62 330 GLU A N 1
ATOM 2608 C CA . GLU A 1 330 ? 43.824 -7.956 4.271 1.00 36.62 330 GLU A CA 1
ATOM 2609 C C . GLU A 1 330 ? 42.868 -9.076 3.849 1.00 36.62 330 GLU A C 1
ATOM 2611 O O . GLU A 1 330 ? 41.943 -8.844 3.061 1.00 36.62 330 GLU A O 1
ATOM 2616 N N . ILE A 1 331 ? 43.104 -10.293 4.345 1.00 29.94 331 ILE A N 1
ATOM 2617 C CA . ILE A 1 331 ? 42.130 -11.382 4.252 1.00 29.94 331 ILE A CA 1
ATOM 2618 C C . ILE A 1 331 ? 41.396 -11.428 5.586 1.00 29.94 331 ILE A C 1
ATOM 2620 O O . ILE A 1 331 ? 42.017 -11.581 6.637 1.00 29.94 331 ILE A O 1
ATOM 2624 N N . LEU A 1 332 ? 40.076 -11.276 5.524 1.00 34.25 332 LEU A N 1
ATOM 2625 C CA . LEU A 1 332 ? 39.188 -11.442 6.666 1.00 34.25 332 LEU A CA 1
ATOM 2626 C C . LEU A 1 332 ? 38.580 -12.839 6.591 1.00 34.25 332 LEU A C 1
ATOM 2628 O O . LEU A 1 332 ? 37.991 -13.200 5.570 1.00 34.25 332 LEU A O 1
ATOM 2632 N N . THR A 1 333 ? 38.727 -13.612 7.659 1.00 29.47 333 THR A N 1
ATOM 2633 C CA . THR A 1 333 ? 38.095 -14.926 7.814 1.00 29.47 333 THR A CA 1
ATOM 2634 C C . THR A 1 333 ? 37.167 -14.919 9.018 1.00 29.47 333 THR A C 1
ATOM 2636 O O . THR A 1 333 ? 37.464 -14.311 10.047 1.00 29.47 333 THR A O 1
ATOM 2639 N N . LEU A 1 334 ? 36.023 -15.583 8.856 1.00 29.56 334 LEU A N 1
ATOM 2640 C CA . LEU A 1 334 ? 35.044 -15.830 9.910 1.00 29.56 334 LEU A CA 1
ATOM 2641 C C . LEU A 1 334 ? 35.397 -17.135 10.625 1.00 29.56 334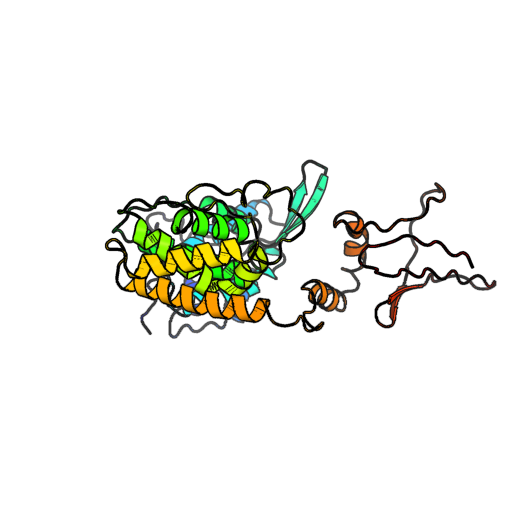 LEU A C 1
ATOM 2643 O O . LEU A 1 334 ? 35.555 -18.164 9.966 1.00 29.56 334 LEU A O 1
ATOM 2647 N N . ASP A 1 335 ? 35.496 -17.079 11.951 1.00 28.78 335 ASP A N 1
ATOM 2648 C CA . ASP A 1 335 ? 35.581 -18.254 12.822 1.00 28.78 335 ASP A CA 1
ATOM 2649 C C . ASP A 1 335 ? 34.531 -18.117 13.933 1.00 28.78 335 ASP A C 1
ATOM 2651 O O . ASP A 1 335 ? 34.680 -17.322 14.865 1.00 28.78 335 ASP A O 1
ATOM 2655 N N . GLY A 1 336 ? 33.411 -18.826 13.778 1.00 41.12 336 GLY A N 1
ATOM 2656 C CA . GLY A 1 336 ? 32.224 -18.639 14.618 1.00 41.12 336 GLY A CA 1
ATOM 2657 C C . GLY A 1 336 ? 31.686 -17.202 14.558 1.00 41.12 336 GLY A C 1
ATOM 2658 O O . GLY A 1 336 ? 31.547 -16.636 13.475 1.00 41.12 336 GLY A O 1
ATOM 2659 N N . ASP A 1 337 ? 31.419 -16.606 15.724 1.00 28.42 337 ASP A N 1
ATOM 2660 C CA . ASP A 1 337 ? 30.907 -15.229 15.875 1.00 28.42 337 ASP A CA 1
ATOM 2661 C C . ASP A 1 337 ? 32.007 -14.145 15.803 1.00 28.42 337 ASP A C 1
ATOM 2663 O O . ASP A 1 337 ? 31.766 -12.977 16.121 1.00 28.42 337 ASP A O 1
ATOM 2667 N N . TYR A 1 338 ? 33.233 -14.508 15.409 1.00 29.44 338 TYR A N 1
ATOM 2668 C CA . TYR A 1 338 ? 34.380 -13.602 15.390 1.00 29.44 338 TYR A CA 1
ATOM 2669 C C . TYR A 1 338 ? 34.856 -13.290 13.968 1.00 29.44 338 TYR A C 1
ATOM 2671 O O . TYR A 1 338 ? 34.973 -14.166 13.109 1.00 29.44 338 TYR A O 1
ATOM 2679 N N . LEU A 1 339 ? 35.198 -12.017 13.743 1.00 30.59 339 LEU A N 1
ATOM 2680 C CA . LEU A 1 339 ? 35.840 -11.542 12.519 1.00 30.59 339 LEU A CA 1
ATOM 2681 C C . LEU A 1 339 ? 37.354 -11.439 12.754 1.00 30.59 339 LEU A C 1
ATOM 2683 O O . LEU A 1 339 ? 37.800 -10.621 13.560 1.00 30.59 339 LEU A O 1
ATOM 2687 N N . ILE A 1 340 ? 38.148 -12.260 12.063 1.00 33.66 340 ILE A N 1
ATOM 2688 C CA . ILE A 1 340 ? 39.608 -12.306 12.225 1.00 33.66 340 ILE A CA 1
ATOM 2689 C C . ILE A 1 340 ? 40.273 -11.676 10.998 1.00 33.66 340 ILE A C 1
ATOM 2691 O O . ILE A 1 340 ? 40.042 -12.103 9.867 1.00 33.66 340 ILE A O 1
ATOM 2695 N N . ALA A 1 341 ? 41.118 -10.666 11.220 1.00 33.66 341 ALA A N 1
ATOM 2696 C CA . ALA A 1 341 ? 41.917 -10.027 10.177 1.00 33.66 341 ALA A CA 1
ATOM 2697 C C . ALA A 1 341 ? 43.325 -10.625 10.122 1.00 33.66 341 ALA A C 1
ATOM 2699 O O . ALA A 1 341 ? 44.086 -10.532 11.086 1.00 33.66 341 ALA A O 1
ATOM 2700 N N . HIS A 1 342 ? 43.686 -11.203 8.977 1.00 33.81 342 HIS A N 1
ATOM 2701 C CA . HIS A 1 342 ? 45.040 -11.668 8.704 1.00 33.81 342 HIS A CA 1
ATOM 2702 C C . HIS A 1 342 ? 45.771 -10.683 7.795 1.00 33.81 342 HIS A C 1
ATOM 2704 O O . HIS A 1 342 ? 45.296 -10.324 6.713 1.00 33.81 342 HIS A O 1
ATOM 2710 N N . ASN A 1 343 ? 46.965 -10.282 8.226 1.00 31.22 343 ASN A N 1
ATOM 2711 C CA . ASN A 1 343 ? 47.875 -9.473 7.429 1.00 31.22 343 ASN A CA 1
ATOM 2712 C C . ASN A 1 343 ? 48.825 -10.409 6.669 1.00 31.22 343 ASN A C 1
ATOM 2714 O O . ASN A 1 343 ? 49.541 -11.198 7.286 1.00 31.22 343 ASN A O 1
ATOM 2718 N N . LEU A 1 344 ? 48.813 -10.360 5.336 1.00 31.52 344 LEU A N 1
ATOM 2719 C CA . LEU A 1 344 ? 49.683 -11.189 4.499 1.00 31.52 344 LEU A CA 1
ATOM 2720 C C . LEU A 1 344 ? 50.974 -10.440 4.156 1.00 31.52 344 LEU A C 1
ATOM 2722 O O . LEU A 1 344 ? 51.051 -9.797 3.115 1.00 31.52 344 LEU A O 1
ATOM 2726 N N . TYR A 1 345 ? 51.932 -10.510 5.081 1.00 25.88 345 TYR A N 1
ATOM 2727 C CA . TYR A 1 345 ? 53.405 -10.587 4.960 1.00 25.88 345 TYR A CA 1
ATOM 2728 C C . TYR A 1 345 ? 53.932 -10.376 6.402 1.00 25.88 345 TYR A C 1
ATOM 2730 O O . TYR A 1 345 ? 53.453 -9.492 7.104 1.00 25.88 345 TYR A O 1
ATOM 2738 N N . ASP A 1 346 ? 54.797 -11.220 6.966 1.00 30.34 346 ASP A N 1
ATOM 2739 C CA . ASP A 1 346 ? 56.171 -11.381 6.496 1.00 30.34 346 ASP A CA 1
ATOM 2740 C C . ASP A 1 346 ? 56.811 -12.714 6.929 1.00 30.34 346 ASP A C 1
ATOM 2742 O O . ASP A 1 346 ? 56.535 -13.252 8.008 1.00 30.34 346 ASP A O 1
ATOM 2746 N N . ASP A 1 347 ? 57.732 -13.186 6.090 1.00 32.72 347 ASP A N 1
ATOM 2747 C CA . ASP A 1 347 ? 58.794 -14.101 6.489 1.00 32.72 347 ASP A CA 1
ATOM 2748 C C . ASP A 1 347 ? 59.562 -13.502 7.686 1.00 32.72 347 ASP A C 1
ATOM 2750 O O . ASP A 1 347 ? 59.921 -12.328 7.704 1.00 32.72 347 ASP A O 1
ATOM 2754 N N . CYS A 1 348 ? 59.871 -14.348 8.671 1.00 29.55 348 CYS A N 1
ATOM 2755 C CA . CYS A 1 348 ? 60.855 -14.097 9.730 1.00 29.55 348 CYS A CA 1
ATOM 2756 C C . CYS A 1 348 ? 60.593 -12.910 10.687 1.00 29.55 348 CYS A C 1
ATOM 2758 O O . CYS A 1 348 ? 61.348 -11.943 10.714 1.00 29.55 348 CYS A O 1
ATOM 2760 N N . ASN A 1 349 ? 59.622 -13.045 11.595 1.00 28.02 349 ASN A N 1
ATOM 2761 C CA . ASN A 1 349 ? 59.837 -13.029 13.058 1.00 28.02 349 ASN A CA 1
ATOM 2762 C C . ASN A 1 349 ? 58.498 -12.942 13.805 1.00 28.02 349 ASN A C 1
ATOM 2764 O O . ASN A 1 349 ? 57.606 -12.176 13.458 1.00 28.02 349 ASN A O 1
ATOM 2768 N N . HIS A 1 350 ? 58.368 -13.755 14.851 1.00 30.28 350 HIS A N 1
ATOM 2769 C CA . HIS A 1 350 ? 57.182 -13.875 15.694 1.00 30.28 350 HIS A CA 1
ATOM 2770 C C . HIS A 1 350 ? 56.749 -12.548 16.334 1.00 30.28 350 HIS A C 1
ATOM 2772 O O . HIS A 1 350 ? 57.383 -12.102 17.284 1.00 30.28 350 HIS A O 1
ATOM 2778 N N . CYS A 1 351 ? 55.615 -12.004 15.886 1.00 24.38 351 CYS A N 1
ATOM 2779 C CA . CYS A 1 351 ? 54.678 -11.220 16.696 1.00 24.38 351 CYS A CA 1
ATOM 2780 C C . CYS A 1 351 ? 53.279 -11.322 16.061 1.00 24.38 351 CYS A C 1
ATOM 2782 O O . CYS A 1 351 ? 52.891 -10.495 15.239 1.00 24.38 351 CYS A O 1
ATOM 2784 N N . ALA A 1 352 ? 52.520 -12.361 16.417 1.00 26.94 352 ALA A N 1
ATOM 2785 C CA . ALA A 1 352 ? 51.091 -12.406 16.126 1.00 26.94 352 ALA A CA 1
ATOM 2786 C C . ALA A 1 352 ? 50.377 -11.438 17.081 1.00 26.94 352 ALA A C 1
ATOM 2788 O O . ALA A 1 352 ? 50.343 -11.672 18.289 1.00 26.94 352 ALA A O 1
ATOM 2789 N N . TYR A 1 353 ? 49.837 -10.339 16.557 1.00 27.41 353 TYR A N 1
ATOM 2790 C CA . TYR A 1 353 ? 48.965 -9.457 17.327 1.00 27.41 353 TYR A CA 1
ATOM 2791 C C . TYR A 1 353 ? 47.524 -9.938 17.177 1.00 27.41 353 TYR A C 1
ATOM 2793 O O . TYR A 1 353 ? 46.922 -9.805 16.115 1.00 27.41 353 TYR A O 1
ATOM 2801 N N . TYR A 1 354 ? 46.983 -10.514 18.248 1.00 26.16 354 TYR A N 1
ATOM 2802 C CA . TYR A 1 354 ? 45.572 -10.870 18.338 1.00 26.16 354 TYR A CA 1
ATOM 2803 C C . TYR A 1 354 ? 44.770 -9.619 18.698 1.00 26.16 354 TYR A C 1
ATOM 2805 O O . TYR A 1 354 ? 44.978 -9.029 19.758 1.00 26.16 354 TYR A O 1
ATOM 2813 N N . ILE A 1 355 ? 43.854 -9.208 17.823 1.00 28.50 355 ILE A N 1
ATOM 2814 C CA . ILE A 1 355 ? 42.832 -8.215 18.157 1.00 28.50 355 ILE A CA 1
ATOM 2815 C C . ILE A 1 355 ? 41.543 -8.988 18.426 1.00 28.50 355 ILE A C 1
ATOM 2817 O O . ILE A 1 355 ? 40.892 -9.464 17.503 1.00 28.50 355 ILE A O 1
ATOM 2821 N N . THR A 1 356 ? 41.185 -9.136 19.699 1.00 24.22 356 THR A N 1
ATOM 2822 C CA . THR A 1 356 ? 39.896 -9.691 20.126 1.00 24.22 356 THR A CA 1
ATOM 2823 C C . THR A 1 356 ? 38.898 -8.552 20.313 1.00 24.22 356 THR A C 1
ATOM 2825 O O . THR A 1 356 ? 39.113 -7.683 21.158 1.00 24.22 356 THR A O 1
ATOM 2828 N N . CYS A 1 357 ? 37.804 -8.549 19.551 1.00 27.30 357 CYS A N 1
ATOM 2829 C CA . CYS A 1 357 ? 36.676 -7.645 19.772 1.00 27.30 357 CYS A CA 1
ATOM 2830 C C . CYS A 1 357 ? 35.507 -8.455 20.345 1.00 27.30 357 CYS A C 1
ATOM 2832 O O . CYS A 1 357 ? 35.010 -9.367 19.691 1.00 27.30 357 CYS A O 1
ATOM 2834 N N . GLN A 1 358 ? 35.108 -8.157 21.583 1.00 25.23 358 GLN A N 1
ATOM 2835 C CA . GLN A 1 358 ? 33.930 -8.745 22.223 1.00 25.23 358 GLN A CA 1
ATOM 2836 C C . GLN A 1 358 ? 32.736 -7.814 21.985 1.00 25.23 358 GLN A C 1
ATOM 2838 O O . GLN A 1 358 ? 32.795 -6.637 22.347 1.00 25.23 358 GLN A O 1
ATOM 2843 N N . ILE A 1 359 ? 31.661 -8.325 21.385 1.00 27.62 359 ILE A N 1
ATOM 2844 C CA . ILE A 1 359 ? 30.394 -7.599 21.255 1.00 27.62 359 ILE A CA 1
ATOM 2845 C C . ILE A 1 359 ? 29.646 -7.766 22.581 1.00 27.62 359 ILE A C 1
ATOM 2847 O O . ILE A 1 359 ? 29.030 -8.801 22.810 1.00 27.62 359 ILE A O 1
ATOM 2851 N N . ASN A 1 360 ? 29.720 -6.772 23.470 1.00 27.38 360 ASN A N 1
ATOM 2852 C CA . ASN A 1 360 ? 28.956 -6.770 24.720 1.00 27.38 360 ASN A CA 1
ATOM 2853 C C . ASN A 1 360 ? 27.906 -5.650 24.696 1.00 27.38 360 ASN A C 1
ATOM 2855 O O . ASN A 1 360 ? 28.243 -4.480 24.512 1.00 27.38 360 ASN A O 1
ATOM 2859 N N . SER A 1 361 ? 26.641 -6.014 24.927 1.00 29.11 361 SER A N 1
ATOM 2860 C CA . SER A 1 361 ? 25.563 -5.085 25.282 1.00 29.11 361 SER A CA 1
ATOM 2861 C C . SER A 1 361 ? 25.910 -4.389 26.601 1.00 29.11 361 SER A C 1
ATOM 2863 O O . SER A 1 361 ? 26.311 -5.044 27.563 1.00 29.11 361 SER A O 1
ATOM 2865 N N . ALA A 1 362 ? 25.808 -3.065 26.635 1.00 29.83 362 ALA A 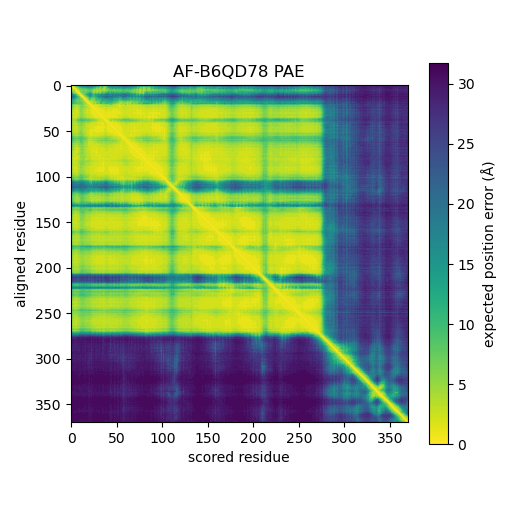N 1
ATOM 2866 C CA . ALA A 1 362 ? 26.387 -2.235 27.683 1.00 29.83 362 ALA A CA 1
ATOM 2867 C C . ALA A 1 362 ? 25.810 -2.488 29.090 1.00 29.83 362 ALA A C 1
ATOM 2869 O O . ALA A 1 362 ? 24.644 -2.200 29.331 1.00 29.83 362 ALA A O 1
ATOM 2870 N N . SER A 1 363 ? 26.675 -2.886 30.031 1.00 30.28 363 SER A N 1
ATOM 2871 C CA . SER A 1 363 ? 26.745 -2.326 31.392 1.00 30.28 363 SER A CA 1
ATOM 2872 C C . SER A 1 363 ? 28.010 -2.818 32.119 1.00 30.28 363 SER A C 1
ATOM 2874 O O . SER A 1 363 ? 28.346 -3.996 32.067 1.00 30.28 363 SER A O 1
ATOM 2876 N N . ASP A 1 364 ? 28.672 -1.873 32.788 1.00 24.66 364 ASP A N 1
ATOM 2877 C CA . ASP A 1 364 ? 29.787 -1.969 33.743 1.00 24.66 364 ASP A CA 1
ATOM 2878 C C . ASP A 1 364 ? 31.231 -2.241 33.266 1.00 24.66 364 ASP A C 1
ATOM 2880 O O . ASP A 1 364 ? 31.597 -3.232 32.640 1.00 24.66 364 ASP A O 1
ATOM 2884 N N . ILE A 1 365 ? 32.088 -1.285 33.643 1.00 28.47 365 ILE A N 1
ATOM 2885 C CA . ILE A 1 365 ? 33.540 -1.247 33.463 1.00 28.47 365 ILE A CA 1
ATOM 2886 C C . ILE A 1 365 ? 34.210 -2.093 34.551 1.00 28.47 365 ILE A C 1
ATOM 2888 O O . ILE A 1 365 ? 34.137 -1.731 35.723 1.00 28.47 365 ILE A O 1
ATOM 2892 N N . ILE A 1 366 ? 34.997 -3.102 34.161 1.00 2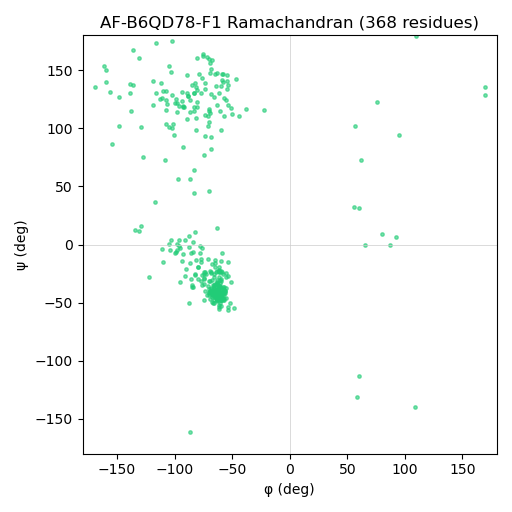3.52 366 ILE A N 1
ATOM 2893 C CA . ILE A 1 366 ? 36.167 -3.566 34.926 1.00 23.52 366 ILE A CA 1
ATOM 2894 C C . ILE A 1 366 ? 37.311 -3.837 33.941 1.00 23.52 366 ILE A C 1
ATOM 2896 O O . ILE A 1 366 ? 37.231 -4.723 33.095 1.00 23.52 366 ILE A O 1
ATOM 2900 N N . ILE A 1 367 ? 38.392 -3.061 34.050 1.00 25.53 367 ILE A N 1
ATOM 2901 C CA . ILE A 1 367 ? 39.645 -3.293 33.322 1.00 25.53 367 ILE A CA 1
ATOM 2902 C C . ILE A 1 367 ? 40.489 -4.258 34.157 1.00 25.53 367 ILE A C 1
ATOM 2904 O O . ILE A 1 367 ? 40.974 -3.867 35.216 1.00 25.53 367 ILE A O 1
ATOM 2908 N N . ASN A 1 368 ? 40.729 -5.472 33.661 1.00 22.89 368 ASN A N 1
ATOM 2909 C CA . ASN A 1 368 ? 41.841 -6.305 34.119 1.00 22.89 368 ASN A CA 1
ATOM 2910 C C . ASN A 1 368 ? 42.877 -6.415 32.998 1.00 22.89 368 ASN A C 1
ATOM 2912 O O . ASN A 1 368 ? 42.549 -6.747 31.862 1.00 22.89 368 ASN A O 1
ATOM 2916 N N . ARG A 1 369 ? 44.129 -6.079 33.328 1.00 24.33 369 ARG A N 1
ATOM 2917 C CA . ARG A 1 369 ? 45.296 -6.242 32.455 1.00 24.33 369 ARG A CA 1
ATOM 2918 C C . ARG A 1 369 ? 45.818 -7.672 32.565 1.00 24.33 369 ARG A C 1
ATOM 2920 O O . ARG A 1 369 ? 46.142 -8.090 33.674 1.00 24.33 369 ARG A O 1
ATOM 2927 N N . THR A 1 370 ? 46.034 -8.315 31.425 1.00 29.70 370 THR A N 1
ATOM 2928 C CA . THR A 1 370 ? 47.118 -9.287 31.215 1.00 29.70 370 THR A CA 1
ATOM 2929 C C . THR A 1 370 ? 47.671 -9.097 29.823 1.00 29.70 370 THR A C 1
ATOM 2931 O O . THR A 1 370 ? 46.834 -9.028 28.894 1.00 29.70 370 THR A O 1
#

InterPro domains:
  IPR022085 Oxopyrrolidines biosynthesis cluster protein G [PF12311] (75-243)
  IPR053204 Oxopyrrolidines Biosynthesis-associated Protein [PTHR38797] (67-270)

pLDDT: mean 72.92, std 27.03, range [22.19, 98.75]

Secondary structure (DSSP, 8-state):
-PPP----S--SSGGGG--BT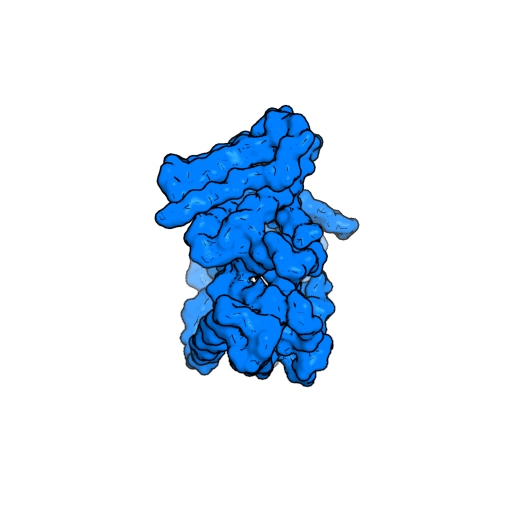TB-HHHHHHHHHHHHSTT----HHHHHHHHHHHSPPTT-GGGTHHHHHHHHHHHHHHHHS-TTSHHHHHHHHHHHHHTT-GGGEEEEEPTTS-EEEEETHHHHHHHHHH----PPTTSHHHHHHHHHHHHHHHHHHTTSS--HHHHHHHHIIIIIS---TTTHHHHHHHHHHHHHHHHHHHHHHHHSPPSPPGGGTTTT---SS--S-SSSHHHHHHHHHHHHHHHT-TT--HHHHHHHHHHHHHHHHHHHHHTS---TT---TTHHHHHHHTT-HHHHHHHTTTGGGSS------------------EEEEEETTEEEEEE---SS-------------S--------

Solvent-accessible surface area (backbone atoms only — not comparable to full-atom values): 22178 Å² total; per-residue (Å²): 125,78,77,69,88,86,65,70,91,78,68,89,47,83,62,45,71,44,67,58,91,68,34,34,60,50,59,52,50,52,45,49,45,33,45,52,31,78,85,37,82,43,50,68,68,55,42,41,48,58,53,56,72,25,53,52,52,80,86,42,60,96,45,51,67,53,49,33,50,53,25,46,50,52,50,59,50,42,25,73,35,52,69,87,42,71,44,48,61,55,49,46,52,41,50,56,57,43,62,72,37,71,56,46,39,44,78,45,70,46,98,88,72,48,79,42,81,34,66,40,46,46,35,54,51,35,50,64,75,61,75,59,94,85,54,54,73,92,45,71,47,41,54,25,52,40,9,36,40,28,47,50,22,37,29,30,54,65,72,68,41,89,40,62,65,62,52,45,48,39,40,37,54,38,50,20,39,85,52,56,68,80,49,32,31,56,38,40,33,27,35,20,32,31,39,71,48,16,32,73,54,52,48,46,54,39,59,50,73,68,84,81,58,83,94,49,75,67,62,59,58,79,64,68,77,56,84,77,61,79,54,28,67,68,47,53,52,49,45,37,50,39,28,55,53,40,52,75,37,88,61,36,45,74,66,31,23,52,39,17,49,53,25,35,56,50,52,57,52,54,56,51,65,71,69,46,84,84,65,94,76,74,72,54,80,67,62,59,58,55,66,64,53,75,80,37,86,73,55,56,71,61,53,72,76,50,53,80,76,69,81,55,82,76,82,75,77,91,77,78,94,76,79,95,79,88,88,82,73,71,50,75,48,77,60,86,99,40,81,44,80,45,76,83,76,74,87,90,73,97,73,88,82,84,80,86,84,80,92,69,85,90,78,87,91,78,91,79,90,130

Foldseek 3Di:
DDWQPQDDPPPVDPQQQDQDQQDHNVQLSVLLNLQLTDVRDDDLVRSLVSVLVSFDAPVPVVRNVVLLVVLLSLLSRQLSAFLPRVSLLVSLVSLLSNLPDPRQWDFDADPVRDTDTRGNNSNQVSLVVPLDPPDQFPDSSLSSNLSSLLSLLLNCQSVNDVCLLVLLVLLCQQQQADDDLRCNLSSLSSNLSSCVNNVLVVLCCQAPPDDDDPVCPCSLDRDHNDDDDSGHDVVLVSSLVSLVVLLVDPSHDPVSNVSSVVSNVSSVVNVVVVPDDDDPPPDDPVVVVVVVCVPDPVVVVVVVVCVVPPPPPPPDDDDDDDDDDDDWDWDWDDDDPDIDTDGPDDPDDDDDDDDDDDDDDDDDDDDDDD

Sequence (370 aa):
MSSLDLRILDDTDDSVNKVIGRYSDGKAVEILRRYLEPGGDLSIGEATKLIDDMLPSPDERDLHFQLGNFGCLTLEQAQQIPYDHPAQMRFARLLQRLQRSYKLNEICCTDEGSKIYASMHSFRTAVQEWYDPGFESGTDEEAYWINIAAFIARLAALDILDGTLWAISTMKDALESEPSAKYYRSYISAAALWILCAGQWLCNEVLRPQEANPCGAGIWEIEGLYTGPTHGLERWEFWQKAFAAAVENEHATDECKKLALRAVNLMEGLARDVSGPIGTDALSPYGRIFDYLGESPRLLKSVLVYLPSIGLHMRFGKYARSERNKKNAEILTLDGDYLIAHNLYDDCNHCAYYITCQINSASDIIINRT

Nearest PDB structures (foldseek):
  7mnn-assembly2_B  TM=1.898E-01  e=8.920E+00  Homo sapiens
  8tzq-assembly1_R  TM=1.691E-01  e=9.337E+00  Homo sapiens